Protein AF-0000000084424604 (afdb_homodimer)

Organism: Penicillium patulum (NCBI:txid5078)

Secondary structure (DSSP, 8-state):
--HHHHHHHHHTTS-HHHHHHHHHHHS-PPTTSPP-TTEETT-EEEESS-SS-SSSPPEEEEEEEEEEEETTSPPPHHHHHSHHHHS--TTS-GGGGTTTS--SS--S-PEEEEEPPTT--S-SB-HHHHHHHHHTT--EEEEEEEE--HHHHHHHT--EEEEEE-SS-GGGTEEEEEESS-EEETTEEE-TTPEEEEETTTEEEEE-GGGHHHHHHHHHHHHHHHHHHHHHHHTT--HHHHHHHH--/--HHHHHHHHHTTS-HHHHHHHHHHH--PPTTPPP-TTEETT-EEEESS-SS-SSSPPEEEEEEEEEEEETTSPPPHHHHHSHHHHS--TTS-GGGGTTTS--SS-TT-PEEEEE--TT--S-SB-HHHHHHHHHTT--EEEEEEEE--HHHHHHHT--EEEEEE-SS-GGGTEEEEEESS-EEETTEEE-TTPEEEEETTTEEEEE-GGGHHHHHHHHHHHHHHHHHHHHHHHTT--HHHHHHHH--

pLDDT: mean 92.92, std 10.51, range [41.91, 98.88]

Foldseek 3Di:
DPPVVVLQVLVQVDDVVLQLVLQVVVDDDPPPDDRPSQAQPQWAWLALNGAFDDPDGKGKAFEKEWEKDWPPDAFDPCCVVPVVAKNPDPPDAPLNCPLPPCVDPDPQAHEYEYDDDPPDAAAAEELVSLLSSVVSRHQAYEYLAEYEPSVSNSVSRHIYIYNYYHPHHQNVTIDTRIIQAWDDRPRDIGHGGWMWIQHNHRHIGTHGNVCSVVSSVCSVLVVVLVVQLVVVVVVPDDSVVSCVVRVD/DPPVVVLQVLVQVDDVVLQLVLQVVVDDDPPPDDRPSQAQPQKAWLALDGAFDDPDGKGKAFEKEWEKDWPPDAFDPCCVVPVVAKNDDPPGAPLNCPLPPCVPPPNQAHEYEYDDDPPDQAAAEELVSLLSNVVSRHQAYEYLAEYEHSVSNSVSRHIYIYNYYHPHHQNVTIDTRIIQAWDDRPRDIGGGGWMWIQDNHPHIGTHGNVCSVVSSVCSVLVVQLVVQLVVVVVVPDDSVVSCVVRVD

Structure (mmCIF, N/CA/C/O backbone):
data_AF-0000000084424604-model_v1
#
loop_
_entity.id
_entity.type
_entity.pdbx_description
1 polymer 'Ribonuclease E inhibitor RraA/Dimethylmenaquinone methyltransferase'
#
loop_
_atom_site.group_PDB
_atom_site.id
_atom_site.type_symbol
_atom_site.label_atom_id
_atom_site.label_alt_id
_atom_site.label_comp_id
_atom_site.label_asym_id
_atom_site.label_entity_id
_atom_site.label_seq_id
_atom_site.pdbx_PDB_ins_code
_atom_site.Cartn_x
_atom_site.Cartn_y
_atom_site.Cartn_z
_atom_site.occupancy
_atom_site.B_iso_or_equiv
_atom_site.auth_seq_id
_atom_site.auth_comp_id
_atom_site.auth_asym_id
_atom_site.auth_atom_id
_atom_site.pdbx_PDB_model_num
ATOM 1 N N . MET A 1 1 ? -0.539 28.016 26.875 1 55.59 1 MET A N 1
ATOM 2 C CA . MET A 1 1 ? -0.725 27.219 25.656 1 55.59 1 MET A CA 1
ATOM 3 C C . MET A 1 1 ? -0.985 28.125 24.453 1 55.59 1 MET A C 1
ATOM 5 O O . MET A 1 1 ? -1.81 29.031 24.516 1 55.59 1 MET A O 1
ATOM 9 N N . ASP A 1 2 ? 0.003 28.047 23.25 1 79 2 ASP A N 1
ATOM 10 C CA . ASP A 1 2 ? -0.103 28.828 22.016 1 79 2 ASP A CA 1
ATOM 11 C C . ASP A 1 2 ? -1.482 28.672 21.391 1 79 2 ASP A C 1
ATOM 13 O O . ASP A 1 2 ? -2.186 27.688 21.656 1 79 2 ASP A O 1
ATOM 17 N N . ALA A 1 3 ? -2.072 29.766 20.984 1 85.94 3 ALA A N 1
ATOM 18 C CA . ALA A 1 3 ? -3.398 29.828 20.375 1 85.94 3 ALA A CA 1
ATOM 19 C C . ALA A 1 3 ? -3.641 28.625 19.469 1 85.94 3 ALA A C 1
ATOM 21 O O . ALA A 1 3 ? -4.727 28.047 19.484 1 85.94 3 ALA A O 1
ATOM 22 N N . LEU A 1 4 ? -2.709 28.172 18.75 1 89.44 4 LEU A N 1
ATOM 23 C CA . LEU A 1 4 ? -2.852 27.031 17.844 1 89.44 4 LEU A CA 1
ATOM 24 C C . LEU A 1 4 ? -3.027 25.734 18.625 1 89.44 4 LEU A C 1
ATOM 26 O O . LEU A 1 4 ? -3.852 24.891 18.25 1 89.44 4 LEU A O 1
ATOM 30 N N . ASP A 1 5 ? -2.299 25.547 19.656 1 89.12 5 ASP A N 1
ATOM 31 C CA . ASP A 1 5 ? -2.412 24.344 20.469 1 89.12 5 ASP A CA 1
ATOM 32 C C . ASP A 1 5 ? -3.826 24.188 21.016 1 89.12 5 ASP A C 1
ATOM 34 O O . ASP A 1 5 ? -4.359 23.078 21.078 1 89.12 5 ASP A O 1
ATOM 38 N N . ARG A 1 6 ? -4.367 25.25 21.438 1 91.56 6 ARG A N 1
ATOM 39 C CA . ARG A 1 6 ? -5.73 25.234 21.953 1 91.56 6 ARG A CA 1
ATOM 40 C C . ARG A 1 6 ? -6.73 24.859 20.875 1 91.56 6 ARG A C 1
ATOM 42 O O . ARG A 1 6 ? -7.656 24.078 21.109 1 91.56 6 ARG A O 1
ATOM 49 N N . GLN A 1 7 ? -6.5 25.422 19.719 1 94.69 7 GLN A N 1
ATOM 50 C CA . GLN A 1 7 ? -7.383 25.141 18.594 1 94.69 7 GLN A CA 1
ATOM 51 C C . GLN A 1 7 ? -7.305 23.656 18.203 1 94.69 7 GLN A C 1
ATOM 53 O O . GLN A 1 7 ? -8.328 23.031 17.922 1 94.69 7 GLN A O 1
ATOM 58 N N . LEU A 1 8 ? -6.152 23.125 18.203 1 94.31 8 LEU A N 1
ATOM 59 C CA . LEU A 1 8 ? -5.961 21.719 17.859 1 94.31 8 LEU A CA 1
ATOM 60 C C . LEU A 1 8 ? -6.602 20.812 18.906 1 94.31 8 LEU A C 1
ATOM 62 O O . LEU A 1 8 ? -7.184 19.781 18.562 1 94.31 8 LEU A O 1
ATOM 66 N N . ALA A 1 9 ? -6.488 21.172 20.141 1 92.94 9 ALA A N 1
ATOM 67 C CA . ALA A 1 9 ? -7.113 20.406 21.219 1 92.94 9 ALA A CA 1
ATOM 68 C C . ALA A 1 9 ? -8.633 20.375 21.062 1 92.94 9 ALA A C 1
ATOM 70 O O . ALA A 1 9 ? -9.273 19.375 21.375 1 92.94 9 ALA A O 1
ATOM 71 N N . GLU A 1 10 ? -9.133 21.453 20.625 1 95.44 10 GLU A N 1
ATOM 72 C CA . GLU A 1 10 ? -10.57 21.531 20.391 1 95.44 10 GLU A CA 1
ATOM 73 C C . GLU A 1 10 ? -10.969 20.672 19.188 1 95.44 10 GLU A C 1
ATOM 75 O O . GLU A 1 10 ? -12.008 20.016 19.203 1 95.44 10 GLU A O 1
ATOM 80 N N . LEU A 1 11 ? -10.172 20.719 18.172 1 96.94 11 LEU A N 1
ATOM 81 C CA . LEU A 1 11 ? -10.43 20.031 16.922 1 96.94 11 LEU A CA 1
ATOM 82 C C . LEU A 1 11 ? -10.609 18.531 17.156 1 96.94 11 LEU A C 1
ATOM 84 O O . LEU A 1 11 ? -11.453 17.891 16.516 1 96.94 11 LEU A O 1
ATOM 88 N N . ILE A 1 12 ? -9.93 17.953 18.078 1 95.88 12 ILE A N 1
ATOM 89 C CA . ILE A 1 12 ? -9.875 16.516 18.328 1 95.88 12 ILE A CA 1
ATOM 90 C C . ILE A 1 12 ? -11.227 16.031 18.859 1 95.88 12 ILE A C 1
ATOM 92 O O . ILE A 1 12 ? -11.547 14.844 18.781 1 95.88 12 ILE A O 1
ATOM 96 N N . ASN A 1 13 ? -12.047 16.922 19.328 1 96.06 13 ASN A N 1
ATOM 97 C CA . ASN A 1 13 ? -13.359 16.578 19.859 1 96.06 13 ASN A CA 1
ATOM 98 C C . ASN A 1 13 ? -14.375 16.359 18.734 1 96.06 13 ASN A C 1
ATOM 100 O O . ASN A 1 13 ? -15.5 15.93 19 1 96.06 13 ASN A O 1
ATOM 104 N N . TYR A 1 14 ? -14 16.625 17.562 1 97.88 14 TYR A N 1
ATOM 105 C CA . TYR A 1 14 ? -14.875 16.484 16.391 1 97.88 14 TYR A CA 1
ATOM 106 C C . TYR A 1 14 ? -14.383 15.375 15.477 1 97.88 14 TYR A C 1
ATOM 108 O O . TYR A 1 14 ? -13.453 14.641 15.82 1 97.88 14 TYR A O 1
ATOM 116 N N . SER A 1 15 ? -15.133 15.164 14.336 1 97 15 SER A N 1
ATOM 117 C CA . SER A 1 15 ? -14.734 14.195 13.32 1 97 15 SER A CA 1
ATOM 118 C C . SER A 1 15 ? -14.344 14.891 12.016 1 97 15 SER A C 1
ATOM 120 O O . SER A 1 15 ? -14.742 16.031 11.773 1 97 15 SER A O 1
ATOM 122 N N . PRO A 1 16 ? -13.562 14.203 11.203 1 98.19 16 PRO A N 1
ATOM 123 C CA . PRO A 1 16 ? -13.305 14.742 9.867 1 98.19 16 PRO A CA 1
ATOM 124 C C . PRO A 1 16 ? -14.578 15.055 9.094 1 98.19 16 PRO A C 1
ATOM 126 O O . PRO A 1 16 ? -14.602 15.969 8.266 1 98.19 16 PRO A O 1
ATOM 129 N N . CYS A 1 17 ? -15.633 14.297 9.336 1 97.56 17 CYS A N 1
ATOM 130 C CA . CYS A 1 17 ? -16.906 14.578 8.672 1 97.56 17 CYS A CA 1
ATOM 131 C C . CYS A 1 17 ? -17.453 15.938 9.078 1 97.56 17 CYS A C 1
ATOM 133 O O . CYS A 1 17 ? -17.953 16.688 8.242 1 97.56 17 CYS A O 1
ATOM 135 N N . ASP A 1 18 ? -17.328 16.266 10.375 1 97.94 18 ASP A N 1
ATOM 136 C CA . ASP A 1 18 ? -17.734 17.578 10.859 1 97.94 18 ASP A CA 1
ATOM 137 C C . ASP A 1 18 ? -16.938 18.688 10.172 1 97.94 18 ASP A C 1
ATOM 139 O O . ASP A 1 18 ? -17.484 19.719 9.789 1 97.94 18 ASP A O 1
ATOM 143 N N . VAL A 1 19 ? -15.648 18.422 10.039 1 98.62 19 VAL A N 1
ATOM 144 C CA . VAL A 1 19 ? -14.773 19.391 9.398 1 98.62 19 VAL A CA 1
ATOM 145 C C . VAL A 1 19 ? -15.203 19.609 7.949 1 98.62 19 VAL A C 1
ATOM 147 O O . VAL A 1 19 ? -15.344 20.75 7.496 1 98.62 19 VAL A O 1
ATOM 150 N N . SER A 1 20 ? -15.422 18.5 7.203 1 97.94 20 SER A N 1
ATOM 151 C CA . SER A 1 20 ? -15.828 18.609 5.801 1 97.94 20 SER A CA 1
ATOM 152 C C . SER A 1 20 ? -17.156 19.344 5.656 1 97.94 20 SER A C 1
ATOM 154 O O . SER A 1 20 ? -17.328 20.125 4.727 1 97.94 20 SER A O 1
ATOM 156 N N . ASP A 1 21 ? -18.047 19.062 6.512 1 95.81 21 ASP A N 1
ATOM 157 C CA . ASP A 1 21 ? -19.328 19.766 6.488 1 95.81 21 ASP A CA 1
ATOM 158 C C . ASP A 1 21 ? -19.125 21.281 6.66 1 95.81 21 ASP A C 1
ATOM 160 O O . ASP A 1 21 ? -19.781 22.078 5.992 1 95.81 21 ASP A O 1
ATOM 164 N N . ALA A 1 22 ? -18.281 21.688 7.578 1 97.5 22 ALA A N 1
ATOM 165 C CA . ALA A 1 22 ? -17.984 23.109 7.785 1 97.5 22 ALA A CA 1
ATOM 166 C C . ALA A 1 22 ? -17.312 23.703 6.559 1 97.5 22 ALA A C 1
ATOM 168 O O . ALA A 1 22 ? -17.672 24.797 6.117 1 97.5 22 ALA A O 1
ATOM 169 N N . LEU A 1 23 ? -16.375 22.969 6.004 1 97.38 23 LEU A N 1
ATOM 170 C CA . LEU A 1 23 ? -15.602 23.469 4.871 1 97.38 23 LEU A CA 1
ATOM 171 C C . LEU A 1 23 ? -16.5 23.656 3.646 1 97.38 23 LEU A C 1
ATOM 173 O O . LEU A 1 23 ? -16.281 24.562 2.854 1 97.38 23 LEU A O 1
ATOM 177 N N . ILE A 1 24 ? -17.484 22.766 3.439 1 94.44 24 ILE A N 1
ATOM 178 C CA . ILE A 1 24 ? -18.406 22.891 2.322 1 94.44 24 ILE A CA 1
ATOM 179 C C . ILE A 1 24 ? -19.125 24.234 2.391 1 94.44 24 ILE A C 1
ATOM 181 O O . ILE A 1 24 ? -19.406 24.844 1.358 1 94.44 24 ILE A O 1
ATOM 185 N N . LYS A 1 25 ? -19.344 24.75 3.557 1 92.88 25 LYS A N 1
ATOM 186 C CA . LYS A 1 25 ? -20.047 26.016 3.756 1 92.88 25 LYS A CA 1
ATOM 187 C C . LYS A 1 25 ? -19.109 27.203 3.604 1 92.88 25 LYS A C 1
ATOM 189 O O . LYS A 1 25 ? -19.516 28.266 3.15 1 92.88 25 LYS A O 1
ATOM 194 N N . LEU A 1 26 ? -17.906 26.969 3.955 1 94.75 26 LEU A N 1
ATOM 195 C CA . LEU A 1 26 ? -16.953 28.094 4.039 1 94.75 26 LEU A CA 1
ATOM 196 C C . LEU A 1 26 ? -16.234 28.281 2.711 1 94.75 26 LEU A C 1
ATOM 198 O O . LEU A 1 26 ? -15.828 29.406 2.381 1 94.75 26 LEU A O 1
ATOM 202 N N . GLN A 1 27 ? -15.93 27.141 2.076 1 89.25 27 GLN A N 1
ATOM 203 C CA . GLN A 1 27 ? -15.133 27.219 0.856 1 89.25 27 GLN A CA 1
ATOM 204 C C . GLN A 1 27 ? -16.016 27.453 -0.364 1 89.25 27 GLN A C 1
ATOM 206 O O . GLN A 1 27 ? -17.078 26.844 -0.49 1 89.25 27 GLN A O 1
ATOM 211 N N . LYS A 1 28 ? -15.727 28.484 -1.23 1 81.88 28 LYS A N 1
ATOM 212 C CA . LYS A 1 28 ? -16.359 28.688 -2.525 1 81.88 28 LYS A CA 1
ATOM 213 C C . LYS A 1 28 ? -15.742 27.797 -3.594 1 81.88 28 LYS A C 1
ATOM 215 O O . LYS A 1 28 ? -14.539 27.875 -3.848 1 81.88 28 LYS A O 1
ATOM 220 N N . THR A 1 29 ? -16.375 26.781 -3.869 1 77.38 29 THR A N 1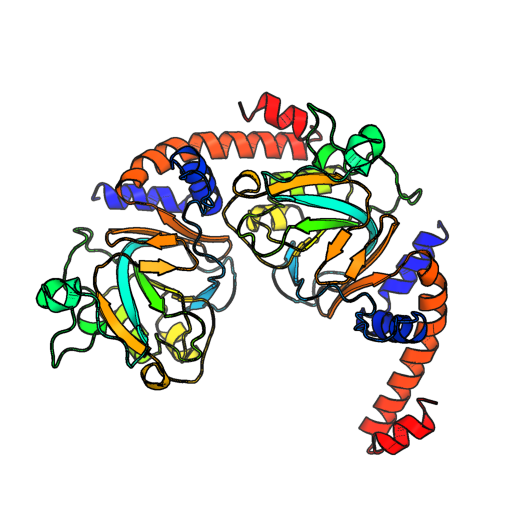
ATOM 221 C CA . THR A 1 29 ? -15.875 25.906 -4.926 1 77.38 29 THR A CA 1
ATOM 222 C C . THR A 1 29 ? -16.172 26.5 -6.301 1 77.38 29 THR A C 1
ATOM 224 O O . THR A 1 29 ? -17.312 26.844 -6.605 1 77.38 29 THR A O 1
ATOM 227 N N . PRO A 1 30 ? -15.031 26.75 -7.031 1 77.12 30 PRO A N 1
ATOM 228 C CA . PRO A 1 30 ? -15.312 27.266 -8.367 1 77.12 30 PRO A CA 1
ATOM 229 C C . PRO A 1 30 ? -16.344 26.438 -9.125 1 77.12 30 PRO A C 1
ATOM 231 O O . PRO A 1 30 ? -16.453 25.234 -8.906 1 77.12 30 PRO A O 1
ATOM 234 N N . GLU A 1 31 ? -17.047 27.25 -9.922 1 78.19 31 GLU A N 1
ATOM 235 C CA . GLU A 1 31 ? -18.047 26.562 -10.742 1 78.19 31 GLU A CA 1
ATOM 236 C C . GLU A 1 31 ? -17.406 25.453 -11.578 1 78.19 31 GLU A C 1
ATOM 238 O O . GLU A 1 31 ? -16.328 25.641 -12.148 1 78.19 31 GLU A O 1
ATOM 243 N N . GLY A 1 32 ? -17.969 24.281 -11.672 1 76.69 32 GLY A N 1
ATOM 244 C CA . GLY A 1 32 ? -17.484 23.172 -12.469 1 76.69 32 GLY A CA 1
ATOM 245 C C . GLY A 1 32 ? -16.484 22.297 -11.727 1 76.69 32 GLY A C 1
ATOM 246 O O . GLY A 1 32 ? -16.109 21.219 -12.203 1 76.69 32 GLY A O 1
ATOM 247 N N . SER A 1 33 ? -16.062 22.875 -10.578 1 79.25 33 SER A N 1
ATOM 248 C CA . SER A 1 33 ? -15.102 22.062 -9.828 1 79.25 33 SER A CA 1
ATOM 249 C C . SER A 1 33 ? -15.805 21.219 -8.766 1 79.25 33 SER A C 1
ATOM 251 O O . SER A 1 33 ? -16.938 21.516 -8.391 1 79.25 33 SER A O 1
ATOM 253 N N . THR A 1 34 ? -15.266 20.125 -8.508 1 81.94 34 THR A N 1
ATOM 254 C CA . THR A 1 34 ? -15.805 19.25 -7.473 1 81.94 34 THR A CA 1
ATOM 255 C C . THR A 1 34 ? -15.273 19.656 -6.098 1 81.94 34 THR A C 1
ATOM 257 O O . THR A 1 34 ? -14.062 19.812 -5.918 1 81.94 34 THR A O 1
ATOM 260 N N . ALA A 1 35 ? -16.203 19.906 -5.234 1 86.81 35 ALA A N 1
ATOM 261 C CA . ALA A 1 35 ? -15.812 20.219 -3.861 1 86.81 35 ALA A CA 1
ATOM 262 C C . ALA A 1 35 ? -15.281 18.984 -3.148 1 86.81 35 ALA A C 1
ATOM 264 O O . ALA A 1 35 ? -15.969 17.953 -3.076 1 86.81 35 ALA A O 1
ATOM 265 N N . ARG A 1 36 ? -14.125 19.062 -2.652 1 92.38 36 ARG A N 1
ATOM 266 C CA . ARG A 1 36 ? -13.531 17.938 -1.935 1 92.38 36 ARG A CA 1
ATOM 267 C C . ARG A 1 36 ? -13.547 18.188 -0.43 1 92.38 36 ARG A C 1
ATOM 269 O O . ARG A 1 36 ? -13.383 17.25 0.358 1 92.38 36 ARG A O 1
ATOM 276 N N . ALA A 1 37 ? -13.758 19.422 -0.041 1 95.62 37 ALA A N 1
ATOM 277 C CA . ALA A 1 37 ? -13.953 19.844 1.344 1 95.62 37 ALA A CA 1
ATOM 278 C C . ALA A 1 37 ? -12.883 19.25 2.252 1 95.62 37 ALA A C 1
ATOM 280 O O . ALA A 1 37 ? -13.188 18.719 3.326 1 95.62 37 ALA A O 1
ATOM 281 N N . GLY A 1 38 ? -11.68 19.188 1.719 1 97.62 38 GLY A N 1
ATOM 282 C CA . GLY A 1 38 ? -10.5 18.875 2.512 1 97.62 38 GLY A CA 1
ATOM 283 C C . GLY A 1 38 ? -10.227 17.391 2.615 1 97.62 38 GLY A C 1
ATOM 284 O O . GLY A 1 38 ? -9.18 16.984 3.119 1 97.62 38 GLY A O 1
ATOM 285 N N . TYR A 1 39 ? -11.156 16.531 2.104 1 98 39 TYR A N 1
ATOM 286 C CA . TYR A 1 39 ? -11.055 15.086 2.271 1 98 39 TYR A CA 1
ATOM 287 C C . TYR A 1 39 ? -9.891 14.523 1.463 1 98 39 TYR A C 1
ATOM 289 O O . TYR A 1 39 ? -9.883 14.617 0.233 1 98 39 TYR A O 1
ATOM 297 N N . LEU A 1 40 ? -8.867 14.023 2.158 1 98.5 40 LEU A N 1
ATOM 298 C CA . LEU A 1 40 ? -7.805 13.281 1.48 1 98.5 40 LEU A CA 1
ATOM 299 C C . LEU A 1 40 ? -8.203 11.82 1.284 1 98.5 40 LEU A C 1
ATOM 301 O O . LEU A 1 40 ? -8.086 11.016 2.209 1 98.5 40 LEU A O 1
ATOM 305 N N . ALA A 1 41 ? -8.5 11.477 0.105 1 97 41 ALA A N 1
ATOM 306 C CA . ALA A 1 41 ? -9.266 10.266 -0.195 1 97 41 ALA A CA 1
ATOM 307 C C . ALA A 1 41 ? -8.391 9.023 -0.075 1 97 41 ALA A C 1
ATOM 309 O O . ALA A 1 41 ? -7.234 9.023 -0.504 1 97 41 ALA A O 1
ATOM 310 N N . ASP A 1 42 ? -8.953 7.977 0.526 1 96.31 42 ASP A N 1
ATOM 311 C CA . ASP A 1 42 ? -8.555 6.574 0.445 1 96.31 42 ASP A CA 1
ATOM 312 C C . ASP A 1 42 ? -7.262 6.32 1.218 1 96.31 42 ASP A C 1
ATOM 314 O O . ASP A 1 42 ? -6.527 5.379 0.916 1 96.31 42 ASP A O 1
ATOM 318 N N . LEU A 1 43 ? -6.977 7.176 2.1 1 98.31 43 LEU A N 1
ATOM 319 C CA . LEU A 1 43 ? -5.871 6.934 3.021 1 98.31 43 LEU A CA 1
ATOM 320 C C . LEU A 1 43 ? -6.355 6.203 4.27 1 98.31 43 LEU A C 1
ATOM 322 O O . LEU A 1 43 ? -7.383 6.566 4.848 1 98.31 43 LEU A O 1
ATOM 326 N N . VAL A 1 44 ? -5.641 5.141 4.645 1 97.75 44 VAL A N 1
ATOM 327 C CA . VAL A 1 44 ? -5.992 4.383 5.84 1 97.75 44 VAL A CA 1
ATOM 328 C C . VAL A 1 44 ? -4.762 4.207 6.723 1 97.75 44 VAL A C 1
ATOM 330 O O . VAL A 1 44 ? -3.627 4.34 6.254 1 97.75 44 VAL A O 1
ATOM 333 N N . PRO A 1 45 ? -4.969 3.951 8.016 1 98.25 45 PRO A N 1
ATOM 334 C CA . PRO A 1 45 ? -3.805 3.781 8.891 1 98.25 45 PRO A CA 1
ATOM 335 C C . PRO A 1 45 ? -3.029 2.5 8.602 1 98.25 45 PRO A C 1
ATOM 337 O O . PRO A 1 45 ? -3.631 1.46 8.312 1 98.25 45 PRO A O 1
ATOM 340 N N . PHE A 1 46 ? -1.696 2.551 8.703 1 98.25 46 PHE A N 1
ATOM 341 C CA . PHE A 1 46 ? -0.829 1.384 8.586 1 98.25 46 PHE A CA 1
ATOM 342 C C . PHE A 1 46 ? 0.045 1.235 9.828 1 98.25 46 PHE A C 1
ATOM 344 O O . PHE A 1 46 ? 0.629 0.174 10.062 1 98.25 46 PHE A O 1
ATOM 351 N N . SER A 1 47 ? 0.238 2.24 10.625 1 98.06 47 SER A N 1
ATOM 352 C CA . SER A 1 47 ? 1.022 2.26 11.859 1 98.06 47 SER A CA 1
ATOM 353 C C . SER A 1 47 ? 0.378 3.158 12.906 1 98.06 47 SER A C 1
ATOM 355 O O . SER A 1 47 ? -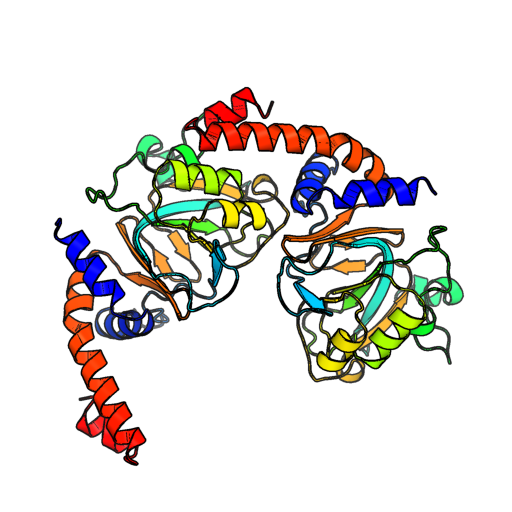0.15 4.223 12.586 1 98.06 47 SER A O 1
ATOM 357 N N . PRO A 1 48 ? 0.406 2.857 14.078 1 97.31 48 PRO A N 1
ATOM 358 C CA . PRO A 1 48 ? 0.954 1.623 14.648 1 97.31 48 PRO A CA 1
ATOM 359 C C . PRO A 1 48 ? 0.034 0.421 14.453 1 97.31 48 PRO A C 1
ATOM 361 O O . PRO A 1 48 ? 0.449 -0.721 14.664 1 97.31 48 PRO A O 1
ATOM 364 N N . ILE A 1 49 ? -1.141 0.612 14.102 1 95.25 49 ILE A N 1
ATOM 365 C CA . ILE A 1 49 ? -2.109 -0.446 13.836 1 95.25 49 ILE A CA 1
ATOM 366 C C . ILE A 1 49 ? -2.617 -0.336 12.398 1 95.25 49 ILE A C 1
ATOM 368 O O . ILE A 1 49 ? -3.096 0.722 11.984 1 95.25 49 ILE A O 1
ATOM 372 N N . ALA A 1 50 ? -2.562 -1.487 11.68 1 94.69 50 ALA A N 1
ATOM 373 C CA . ALA A 1 50 ? -3.021 -1.479 10.297 1 94.69 50 ALA A CA 1
ATOM 374 C C . ALA A 1 50 ? -4.539 -1.601 10.219 1 94.69 50 ALA A C 1
ATOM 376 O O . ALA A 1 50 ? -5.141 -2.402 10.938 1 94.69 50 ALA A O 1
ATOM 377 N N . GLY A 1 51 ? -5.117 -0.78 9.281 1 95.06 51 GLY A N 1
ATOM 378 C CA . GLY A 1 51 ? -6.559 -0.827 9.078 1 95.06 51 GLY A CA 1
ATOM 379 C C . GLY A 1 51 ? -7.312 0.172 9.938 1 95.06 51 GLY A C 1
ATOM 380 O O . GLY A 1 51 ? -6.816 0.601 10.977 1 95.06 51 GLY A O 1
ATOM 381 N N . ARG A 1 52 ? -8.477 0.524 9.492 1 95.31 52 ARG A N 1
ATOM 382 C CA . ARG A 1 52 ? -9.328 1.409 10.273 1 95.31 52 ARG A CA 1
ATOM 383 C C . ARG A 1 52 ? -9.609 0.822 11.656 1 95.31 52 ARG A C 1
ATOM 385 O O . ARG A 1 52 ? -9.836 -0.381 11.789 1 95.31 52 ARG A O 1
ATOM 392 N N . ASN A 1 53 ? -9.586 1.665 12.68 1 94.81 53 ASN A N 1
ATOM 393 C CA . ASN A 1 53 ? -9.75 1.175 14.039 1 94.81 53 ASN A CA 1
ATOM 394 C C . ASN A 1 53 ? -10.164 2.295 14.992 1 94.81 53 ASN A C 1
ATOM 396 O O . ASN A 1 53 ? -10.18 3.465 14.609 1 94.81 53 ASN A O 1
ATOM 400 N N . GLU A 1 54 ? -10.516 1.892 16.188 1 94.5 54 GLU A N 1
ATOM 401 C CA . GLU A 1 54 ? -10.914 2.855 17.203 1 94.5 54 GLU A CA 1
ATOM 402 C C . GLU A 1 54 ? -9.914 2.895 18.359 1 94.5 54 GLU A C 1
ATOM 404 O O . GLU A 1 54 ? -10.148 3.557 19.359 1 94.5 54 GLU A O 1
ATOM 409 N N . THR A 1 55 ? -8.867 2.207 18.188 1 93.81 55 THR A N 1
ATOM 410 C CA . THR A 1 55 ? -7.902 2.066 19.281 1 93.81 55 THR A CA 1
ATOM 411 C C . THR A 1 55 ? -6.875 3.193 19.234 1 93.81 55 THR A C 1
ATOM 413 O O . THR A 1 55 ? -6.512 3.752 20.266 1 93.81 55 THR A O 1
ATOM 416 N N . MET A 1 56 ? -6.469 3.508 18.031 1 93.31 56 MET A N 1
ATOM 417 C CA . MET A 1 56 ? -5.512 4.602 17.875 1 93.31 56 MET A CA 1
ATOM 418 C C . MET A 1 56 ? -6.176 5.945 18.141 1 93.31 56 MET A C 1
ATOM 420 O O . MET A 1 56 ? -7.367 6.125 17.875 1 93.31 56 MET A O 1
ATOM 424 N N . THR A 1 57 ? -5.383 6.887 18.641 1 94.06 57 THR A N 1
ATOM 425 C CA . THR A 1 57 ? -5.895 8.219 18.922 1 94.06 57 THR A CA 1
ATOM 426 C C . THR A 1 57 ? -5.879 9.086 17.672 1 94.06 57 THR A C 1
ATOM 428 O O . THR A 1 57 ? -5.062 8.867 16.766 1 94.06 57 THR A O 1
ATOM 431 N N . LYS A 1 58 ? -6.762 10.07 17.625 1 97.12 58 LYS A N 1
ATOM 432 C CA . LYS A 1 58 ? -6.73 11.102 16.594 1 97.12 58 LYS A CA 1
ATOM 433 C C . LYS A 1 58 ? -5.52 12.016 16.766 1 97.12 58 LYS A C 1
ATOM 435 O O . LYS A 1 58 ? -5.055 12.234 17.891 1 97.12 58 LYS A O 1
ATOM 440 N N . ILE A 1 59 ? -5.035 12.516 15.656 1 95.69 59 ILE A N 1
ATOM 441 C CA . ILE A 1 59 ? -3.967 13.5 15.742 1 95.69 59 ILE A CA 1
ATOM 442 C C . ILE A 1 59 ? -4.273 14.672 14.805 1 95.69 59 ILE A C 1
ATOM 444 O O . ILE A 1 59 ? -4.965 14.5 13.797 1 95.69 59 ILE A O 1
ATOM 448 N N . ALA A 1 60 ? -3.74 15.836 15.141 1 96.19 60 ALA A N 1
ATOM 449 C CA . ALA A 1 60 ? -3.857 17.031 14.32 1 96.19 60 ALA A CA 1
ATOM 450 C C . ALA A 1 60 ? -2.627 17.922 14.461 1 96.19 60 ALA A C 1
ATOM 452 O O . ALA A 1 60 ? -2.021 17.984 15.539 1 96.19 60 ALA A O 1
ATOM 453 N N . GLY A 1 61 ? -2.23 18.531 13.43 1 94.06 61 GLY A N 1
ATOM 454 C CA . GLY A 1 61 ? -1.087 19.438 13.438 1 94.06 61 GLY A CA 1
ATOM 455 C C . GLY A 1 61 ? -0.83 20.094 12.094 1 94.06 61 GLY A C 1
ATOM 456 O O . GLY A 1 61 ? -1.427 19.703 11.086 1 94.06 61 GLY A O 1
ATOM 457 N N . PRO A 1 62 ? -0.023 21.062 12.086 1 93.88 62 PRO A N 1
ATOM 458 C CA . PRO A 1 62 ? 0.301 21.719 10.82 1 93.88 62 PRO A CA 1
ATOM 459 C C . PRO A 1 62 ? 1.076 20.812 9.867 1 93.88 62 PRO A C 1
ATOM 461 O O . PRO A 1 62 ? 1.892 20 10.305 1 93.88 62 PRO A O 1
ATOM 464 N N . ALA A 1 63 ? 0.896 21.062 8.586 1 94.88 63 ALA A N 1
ATOM 465 C CA . ALA A 1 63 ? 1.514 20.25 7.547 1 94.88 63 ALA A CA 1
ATOM 466 C C . ALA A 1 63 ? 2.93 20.719 7.242 1 94.88 63 ALA A C 1
ATOM 468 O O . ALA A 1 63 ? 3.18 21.922 7.141 1 94.88 63 ALA A O 1
ATOM 469 N N . THR A 1 64 ? 3.822 19.812 7.184 1 93.94 64 THR A N 1
ATOM 470 C CA . THR A 1 64 ? 5.059 19.891 6.41 1 93.94 64 THR A CA 1
ATOM 471 C C . THR A 1 64 ? 4.969 19.016 5.164 1 93.94 64 THR A C 1
ATOM 473 O O . THR A 1 64 ? 4.512 17.875 5.23 1 93.94 64 THR A O 1
ATOM 476 N N . THR A 1 65 ? 5.387 19.594 3.982 1 95.56 65 THR A N 1
ATOM 477 C CA . THR A 1 65 ? 5.066 18.859 2.762 1 95.56 65 THR A CA 1
ATOM 478 C C . THR A 1 65 ? 6.34 18.438 2.033 1 95.56 65 THR A C 1
ATOM 480 O O . THR A 1 65 ? 7.336 19.172 2.039 1 95.56 65 THR A O 1
ATOM 483 N N . ILE A 1 66 ? 6.324 17.281 1.448 1 97.06 66 ILE A N 1
ATOM 484 C CA . ILE A 1 66 ? 7.328 16.781 0.517 1 97.06 66 ILE A CA 1
ATOM 485 C C . ILE A 1 66 ? 6.652 16.328 -0.774 1 97.06 66 ILE A C 1
ATOM 487 O O . ILE A 1 66 ? 5.676 15.57 -0.739 1 97.06 66 ILE A O 1
ATOM 491 N N . LYS A 1 67 ? 7.156 16.828 -1.871 1 98.06 67 LYS A N 1
ATOM 492 C CA . LYS A 1 67 ? 6.688 16.406 -3.189 1 98.06 67 LYS A CA 1
ATOM 493 C C . LYS A 1 67 ? 7.672 15.43 -3.838 1 98.06 67 LYS A C 1
ATOM 495 O O . LYS A 1 67 ? 8.805 15.805 -4.145 1 98.06 67 LYS A O 1
ATOM 500 N N . PHE A 1 68 ? 7.266 14.211 -4.012 1 98.69 68 PHE A N 1
ATOM 501 C CA . PHE A 1 68 ? 8.062 13.273 -4.793 1 98.69 68 PHE A CA 1
ATOM 502 C C . PHE A 1 68 ? 7.707 13.367 -6.273 1 98.69 68 PHE A C 1
ATOM 504 O O . PHE A 1 68 ? 6.582 13.719 -6.625 1 98.69 68 PHE A O 1
ATOM 511 N N . LEU A 1 69 ? 8.695 13.039 -7.055 1 97.94 69 LEU A N 1
ATOM 512 C CA . LEU A 1 69 ? 8.586 13.047 -8.508 1 97.94 69 LEU A CA 1
ATOM 513 C C . LEU A 1 69 ? 8.977 11.695 -9.086 1 97.94 69 LEU A C 1
ATOM 515 O O . LEU A 1 69 ? 9.617 10.883 -8.406 1 97.94 69 LEU A O 1
ATOM 519 N N . ALA A 1 70 ? 8.508 11.477 -10.336 1 96.19 70 ALA A N 1
ATOM 520 C CA . ALA A 1 70 ? 9.117 10.367 -11.055 1 96.19 70 ALA A CA 1
ATOM 521 C C . ALA A 1 70 ? 10.633 10.555 -11.18 1 96.19 70 ALA A C 1
ATOM 523 O O . ALA A 1 70 ? 11.117 11.68 -11.289 1 96.19 70 ALA A O 1
ATOM 524 N N . LYS A 1 71 ? 11.367 9.508 -11.219 1 91.5 71 LYS A N 1
ATOM 525 C CA . LYS A 1 71 ? 12.828 9.516 -11.148 1 91.5 71 LYS A CA 1
ATOM 526 C C . LYS A 1 71 ? 13.422 10.422 -12.234 1 91.5 71 LYS A C 1
ATOM 528 O O . LYS A 1 71 ? 14.398 11.133 -11.984 1 91.5 71 LYS A O 1
ATOM 533 N N . ASP A 1 72 ? 12.781 10.484 -13.375 1 90.62 72 ASP A N 1
ATOM 534 C CA . ASP A 1 72 ? 13.391 11.172 -14.508 1 90.62 72 ASP A CA 1
ATOM 535 C C . ASP A 1 72 ? 12.812 12.578 -14.664 1 90.62 72 ASP A C 1
ATOM 537 O O . ASP A 1 72 ? 13.219 13.328 -15.555 1 90.62 72 ASP A O 1
ATOM 541 N N . ASP A 1 73 ? 11.914 13 -13.805 1 94.62 73 ASP A N 1
ATOM 542 C CA . ASP A 1 73 ? 11.297 14.32 -13.906 1 94.62 73 ASP A CA 1
ATOM 543 C C . ASP A 1 73 ? 12.188 15.391 -13.273 1 94.62 73 ASP A C 1
ATOM 545 O O . ASP A 1 73 ? 12.922 15.109 -12.328 1 94.62 73 ASP A O 1
ATOM 549 N N . SER A 1 74 ? 12.094 16.578 -13.805 1 95.12 74 SER A N 1
ATOM 550 C CA . SER A 1 74 ? 12.797 17.703 -13.219 1 95.12 74 SER A CA 1
ATOM 551 C C . SER A 1 74 ? 12.023 18.281 -12.039 1 95.12 74 SER A C 1
ATOM 553 O O . SER A 1 74 ? 10.789 18.344 -12.062 1 95.12 74 SER A O 1
ATOM 555 N N . PRO A 1 75 ? 12.781 18.766 -11.07 1 95.25 75 PRO A N 1
ATOM 556 C CA . PRO A 1 75 ? 12.094 19.422 -9.945 1 95.25 75 PRO A CA 1
ATOM 557 C C . PRO A 1 75 ? 11.344 20.672 -10.367 1 95.25 75 PRO A C 1
ATOM 559 O O . PRO A 1 75 ? 11.664 21.281 -11.391 1 95.25 75 PRO A O 1
ATOM 562 N N . PRO A 1 76 ? 10.344 21.047 -9.586 1 95.69 76 PRO A N 1
ATOM 563 C CA . PRO A 1 76 ? 9.672 22.312 -9.859 1 95.69 76 PRO A CA 1
ATOM 564 C C . PRO A 1 76 ? 10.609 23.516 -9.781 1 95.69 76 PRO A C 1
ATOM 566 O O . PRO A 1 76 ? 11.609 23.469 -9.062 1 95.69 76 PRO A O 1
ATOM 569 N N . SER A 1 77 ? 10.273 24.562 -10.477 1 96.19 77 SER A N 1
ATOM 570 C CA . SER A 1 77 ? 11.117 25.75 -10.594 1 96.19 77 SER A CA 1
ATOM 571 C C . SER A 1 77 ? 11.461 26.312 -9.219 1 96.19 77 SER A C 1
ATOM 573 O O . SER A 1 77 ? 12.594 26.75 -8.992 1 96.19 77 SER A O 1
ATOM 575 N N . ILE A 1 78 ? 10.555 26.312 -8.344 1 95.94 78 ILE A N 1
ATOM 576 C CA . ILE A 1 78 ? 10.75 26.922 -7.031 1 95.94 78 ILE A CA 1
ATOM 577 C C . ILE A 1 78 ? 11.859 26.172 -6.285 1 95.94 78 ILE A C 1
ATOM 579 O O . ILE A 1 78 ? 12.602 26.781 -5.512 1 95.94 78 ILE A O 1
ATOM 583 N N . ALA A 1 79 ? 11.953 24.875 -6.461 1 95 79 ALA A N 1
ATOM 584 C CA . ALA A 1 79 ? 12.984 24.078 -5.812 1 95 79 ALA A CA 1
ATOM 585 C C . ALA A 1 79 ? 14.367 24.391 -6.379 1 95 79 ALA A C 1
ATOM 587 O O . ALA A 1 79 ? 15.375 24.281 -5.68 1 95 79 ALA A O 1
ATOM 588 N N . ILE A 1 80 ? 14.391 24.781 -7.609 1 94.75 80 ILE A N 1
ATOM 589 C CA . ILE A 1 80 ? 15.633 25.141 -8.281 1 94.75 80 ILE A CA 1
ATOM 590 C C . ILE A 1 80 ? 16.047 26.562 -7.895 1 94.75 80 ILE A C 1
ATOM 592 O O . ILE A 1 80 ? 17.219 26.828 -7.629 1 94.75 80 ILE A O 1
ATOM 596 N N . GLU A 1 81 ? 15.062 27.453 -7.867 1 96.12 81 GLU A N 1
ATOM 597 C CA . GLU A 1 81 ? 15.312 28.859 -7.609 1 96.12 81 GLU A CA 1
ATOM 598 C C . GLU A 1 81 ? 15.625 29.109 -6.137 1 96.12 81 GLU A C 1
ATOM 600 O O . GLU A 1 81 ? 16.406 30 -5.801 1 96.12 81 GLU A O 1
ATOM 605 N N . GLU A 1 82 ? 14.969 28.344 -5.246 1 95.62 82 GLU A N 1
ATOM 606 C CA . GLU A 1 82 ? 15.172 28.453 -3.805 1 95.62 82 GLU A CA 1
ATOM 607 C C . GLU A 1 82 ? 15.516 27.109 -3.186 1 95.62 82 GLU A C 1
ATOM 609 O O . GLU A 1 82 ? 14.789 26.609 -2.326 1 95.62 82 GLU A O 1
ATOM 614 N N . PRO A 1 83 ? 16.656 26.562 -3.459 1 93.69 83 PRO A N 1
ATOM 615 C CA . PRO A 1 83 ? 17.016 25.203 -3.053 1 93.69 83 PRO A CA 1
ATOM 616 C C . PRO A 1 83 ? 17.156 25.062 -1.54 1 93.69 83 PRO A C 1
ATOM 618 O O . PRO A 1 83 ? 16.906 23.984 -0.993 1 93.69 83 PRO A O 1
ATOM 621 N N . GLU A 1 84 ? 17.516 26.109 -0.807 1 91.75 84 GLU A N 1
ATOM 622 C CA . GLU A 1 84 ? 17.688 26.047 0.642 1 91.75 84 GLU A CA 1
ATOM 623 C C . GLU A 1 84 ? 16.344 25.891 1.346 1 91.75 84 GLU A C 1
ATOM 625 O O . GLU A 1 84 ? 16.25 25.25 2.398 1 91.75 84 GLU A O 1
ATOM 630 N N . LYS A 1 85 ? 15.344 26.391 0.719 1 91.19 85 LYS A N 1
ATOM 631 C CA . LYS A 1 85 ? 14.031 26.406 1.366 1 91.19 85 LYS A CA 1
ATOM 632 C C . LYS A 1 85 ? 13.125 25.312 0.801 1 91.19 85 LYS A C 1
ATOM 634 O O . LYS A 1 85 ? 12.336 24.719 1.533 1 91.19 85 LYS A O 1
ATOM 639 N N . HIS A 1 86 ? 13.273 25.094 -0.521 1 95.12 86 HIS A N 1
ATOM 640 C CA . HIS A 1 86 ? 12.266 24.25 -1.161 1 95.12 86 HIS A CA 1
ATOM 641 C C . HIS A 1 86 ? 12.906 23.078 -1.889 1 95.12 86 HIS A C 1
ATOM 643 O O . HIS A 1 86 ? 12.203 22.203 -2.412 1 95.12 86 HIS A O 1
ATOM 649 N N . GLY A 1 87 ? 14.203 23.047 -1.96 1 94.81 87 GLY A N 1
ATOM 650 C CA . GLY A 1 87 ? 14.914 21.953 -2.609 1 94.81 87 GLY A CA 1
ATOM 651 C C . GLY A 1 87 ? 15.602 21.031 -1.629 1 94.81 87 GLY A C 1
ATOM 652 O O . GLY A 1 87 ? 15.258 21 -0.447 1 94.81 87 GLY A O 1
ATOM 653 N N . PHE A 1 88 ? 16.406 20.141 -2.143 1 94.25 88 PHE A N 1
ATOM 654 C CA . PHE A 1 88 ? 17.234 19.219 -1.367 1 94.25 88 PHE A CA 1
ATOM 655 C C . PHE A 1 88 ? 18.703 19.375 -1.733 1 94.25 88 PHE A C 1
ATOM 657 O O . PHE A 1 88 ? 19.109 19.078 -2.863 1 94.25 88 PHE A O 1
ATOM 664 N N . LEU A 1 89 ? 19.438 19.875 -0.854 1 90.31 89 LEU A N 1
ATOM 665 C CA . LEU A 1 89 ? 20.844 20.141 -1.1 1 90.31 89 LEU A CA 1
ATOM 666 C C . LEU A 1 89 ? 21.625 18.844 -1.289 1 90.31 89 LEU A C 1
ATOM 668 O O . LEU A 1 89 ? 21.312 17.828 -0.652 1 90.31 89 LEU A O 1
ATOM 672 N N . PRO A 1 90 ? 22.641 18.969 -2.184 1 90.12 90 PRO A N 1
ATOM 673 C CA . PRO A 1 90 ? 23.469 17.781 -2.35 1 90.12 90 PRO A CA 1
ATOM 674 C C . PRO A 1 90 ? 24.078 17.297 -1.036 1 90.12 90 PRO A C 1
ATOM 676 O O . PRO A 1 90 ? 24.484 18.109 -0.207 1 90.12 90 PRO A O 1
ATOM 679 N N . GLY A 1 91 ? 24.047 16.062 -0.755 1 90.81 91 GLY A N 1
ATOM 680 C CA . GLY A 1 91 ? 24.688 15.492 0.417 1 90.81 91 GLY A CA 1
ATOM 681 C C . GLY A 1 91 ? 23.781 15.445 1.629 1 90.81 91 GLY A C 1
ATOM 682 O O . GLY A 1 91 ? 24.219 15.062 2.721 1 90.81 91 GLY A O 1
ATOM 683 N N . LYS A 1 92 ? 22.625 15.867 1.466 1 93 92 LYS A N 1
ATOM 684 C CA . LYS A 1 92 ? 21.672 15.789 2.564 1 93 92 LYS A CA 1
ATOM 685 C C . LYS A 1 92 ? 20.391 15.078 2.127 1 93 92 LYS A C 1
ATOM 687 O O . LYS A 1 92 ? 19.703 15.531 1.206 1 93 92 LYS A O 1
ATOM 692 N N . HIS A 1 93 ? 20.141 13.992 2.793 1 95.12 93 HIS A N 1
ATOM 693 C CA . HIS A 1 93 ? 18.953 13.219 2.471 1 95.12 93 HIS A CA 1
ATOM 694 C C . HIS A 1 93 ? 17.688 14.031 2.725 1 95.12 93 HIS A C 1
ATOM 696 O O . HIS A 1 93 ? 17.641 14.836 3.656 1 95.12 93 HIS A O 1
ATOM 702 N N . TRP A 1 94 ? 16.688 13.75 1.961 1 95.38 94 TRP A N 1
ATOM 703 C CA . TRP A 1 94 ? 15.492 14.594 1.983 1 95.38 94 TRP A CA 1
ATOM 704 C C . TRP A 1 94 ? 14.875 14.617 3.375 1 95.38 94 TRP A C 1
ATOM 706 O O . TRP A 1 94 ? 14.422 15.664 3.842 1 95.38 94 TRP A O 1
ATOM 716 N N . VAL A 1 95 ? 14.844 13.414 4.082 1 94.38 95 VAL A N 1
ATOM 717 C CA . VAL A 1 95 ? 14.125 13.312 5.348 1 94.38 95 VAL A CA 1
ATOM 718 C C . VAL A 1 95 ? 14.852 14.109 6.426 1 94.38 95 VAL A C 1
ATOM 720 O O . VAL A 1 95 ? 14.258 14.484 7.438 1 94.38 95 VAL A O 1
ATOM 723 N N . ASP A 1 96 ? 16.094 14.398 6.25 1 93.31 96 ASP A N 1
ATOM 724 C CA . ASP A 1 96 ? 16.891 15.164 7.211 1 93.31 96 ASP A CA 1
ATOM 725 C C . ASP A 1 96 ? 16.531 16.656 7.148 1 93.31 96 ASP A C 1
ATOM 727 O O . ASP A 1 96 ? 16.922 17.422 8.031 1 93.31 96 ASP A O 1
ATOM 731 N N . HIS A 1 97 ? 15.852 17 6.102 1 90.56 97 HIS A N 1
ATOM 732 C CA . HIS A 1 97 ? 15.375 18.375 6 1 90.56 97 HIS A CA 1
ATOM 733 C C . HIS A 1 97 ? 14.094 18.562 6.793 1 90.56 97 HIS A C 1
ATOM 735 O O . HIS A 1 97 ? 13.688 19.703 7.062 1 90.56 97 HIS A O 1
ATOM 741 N N . VAL A 1 98 ? 13.547 17.406 7.105 1 84.06 98 VAL A N 1
ATOM 742 C CA . VAL A 1 98 ? 12.273 17.469 7.809 1 84.06 98 VAL A CA 1
ATOM 743 C C . VAL A 1 98 ? 12.492 17.922 9.25 1 84.06 98 VAL A C 1
ATOM 745 O O . VAL A 1 98 ? 13.391 17.438 9.93 1 84.06 98 VAL A O 1
ATOM 748 N N . GLY A 1 99 ? 11.953 18.922 9.758 1 65.56 99 GLY A N 1
ATOM 749 C CA . GLY A 1 99 ? 12.102 19.422 11.117 1 65.56 99 GLY A CA 1
ATOM 750 C C . GLY A 1 99 ? 12.898 20.719 11.203 1 65.56 99 GLY A C 1
ATOM 751 O O . GLY A 1 99 ? 12.977 21.328 12.266 1 65.56 99 GLY A O 1
ATOM 752 N N . GLU A 1 100 ? 13.789 20.969 10.141 1 63.91 100 GLU A N 1
ATOM 753 C CA . GLU A 1 100 ? 14.648 22.156 10.172 1 63.91 100 GLU A CA 1
ATOM 754 C C . GLU A 1 100 ? 13.82 23.438 10.219 1 63.91 100 GLU A C 1
ATOM 756 O O . GLU A 1 100 ? 14.266 24.438 10.773 1 63.91 100 GLU A O 1
ATOM 761 N N . TYR A 1 101 ? 13.047 23.562 9.328 1 51.56 101 TYR A N 1
ATOM 762 C CA . TYR A 1 101 ? 12.32 24.828 9.336 1 51.56 101 TYR A CA 1
ATOM 763 C C . TYR A 1 101 ? 11.125 24.766 10.281 1 51.56 101 TYR A C 1
ATOM 765 O O . TYR A 1 101 ? 10.305 23.844 10.195 1 51.56 101 TYR A O 1
ATOM 773 N N . PRO A 1 102 ? 11.609 25.141 11.414 1 46.09 102 PRO A N 1
ATOM 774 C CA . PRO A 1 102 ? 10.469 25.172 12.336 1 46.09 102 PRO A CA 1
ATOM 775 C C . PRO A 1 102 ? 9.18 25.656 11.664 1 46.09 102 PRO A C 1
ATOM 777 O O . PRO A 1 102 ? 9.062 26.828 11.312 1 46.09 102 PRO A O 1
ATOM 780 N N . PRO A 1 103 ? 8.977 25.078 10.438 1 41.91 103 PRO A N 1
ATOM 781 C CA . PRO A 1 103 ? 7.859 25.953 10.094 1 41.91 103 PRO A CA 1
ATOM 782 C C . PRO A 1 103 ? 7.156 26.531 11.328 1 41.91 103 PRO A C 1
ATOM 784 O O . PRO A 1 103 ? 6.629 27.641 11.289 1 41.91 103 PRO A O 1
ATOM 787 N N . ASN A 1 104 ? 6.289 25.594 11.953 1 42.69 104 ASN A N 1
ATOM 788 C CA . ASN A 1 104 ? 5.32 26.031 12.945 1 42.69 104 ASN A CA 1
ATOM 789 C C . ASN A 1 104 ? 6 26.453 14.242 1 42.69 104 ASN A C 1
ATOM 791 O O . ASN A 1 104 ? 6.766 25.688 14.82 1 42.69 104 ASN A O 1
ATOM 795 N N . PRO A 1 105 ? 6.188 27.719 14.359 1 42.53 105 PRO A N 1
ATOM 796 C CA . PRO A 1 105 ? 6.434 28.156 15.734 1 42.53 105 PRO A CA 1
ATOM 797 C C . PRO A 1 105 ? 5.883 27.188 16.766 1 42.53 105 PRO A C 1
ATOM 799 O O . PRO A 1 105 ? 6.098 27.359 17.969 1 42.53 105 PRO A O 1
ATOM 802 N N . TYR A 1 106 ? 5.008 26.328 16.281 1 43.5 106 TYR A N 1
ATOM 803 C CA . TYR A 1 106 ? 4.297 25.594 17.328 1 43.5 106 TYR A CA 1
ATOM 804 C C . TYR A 1 106 ? 5.062 24.328 17.719 1 43.5 106 TYR A C 1
ATOM 806 O O . TYR A 1 106 ? 5.629 23.641 16.859 1 43.5 106 TYR A O 1
ATOM 814 N N . LYS A 1 107 ? 5.727 24.484 18.578 1 46.72 107 LYS A N 1
ATOM 815 C CA . LYS A 1 107 ? 6.363 23.375 19.266 1 46.72 107 LYS A CA 1
ATOM 816 C C . LYS A 1 107 ? 5.703 22.047 18.906 1 46.72 107 LYS A C 1
ATOM 818 O O . LYS A 1 107 ? 6.199 20.984 19.281 1 46.72 107 LYS A O 1
ATOM 823 N N . ALA A 1 108 ? 4.336 22.016 18.656 1 49.31 108 ALA A N 1
ATOM 824 C CA . ALA A 1 108 ? 3.648 20.734 18.516 1 49.31 108 ALA A CA 1
ATOM 825 C C . ALA A 1 108 ? 4.023 20.062 17.203 1 49.31 108 ALA A C 1
ATOM 827 O O . ALA A 1 108 ? 4.02 20.688 16.156 1 49.31 108 ALA A O 1
ATOM 828 N N . GLY A 1 109 ? 4.836 19.047 17.078 1 64.94 109 GLY A N 1
ATOM 829 C CA . GLY A 1 109 ? 5.223 18.078 16.062 1 64.94 109 GLY A CA 1
ATOM 830 C C . GLY A 1 109 ? 4.367 18.156 14.812 1 64.94 109 GLY A C 1
ATOM 831 O O . GLY A 1 109 ? 3.162 18.406 14.898 1 64.94 109 GLY A O 1
ATOM 832 N N . SER A 1 110 ? 4.914 18.578 13.625 1 88.31 110 SER A N 1
ATOM 833 C CA . SER A 1 110 ? 4.215 18.672 12.352 1 88.31 110 SER A CA 1
ATOM 834 C C . SER A 1 110 ? 3.875 17.297 11.797 1 88.31 110 SER A C 1
ATOM 836 O O . SER A 1 110 ? 4.359 16.281 12.305 1 88.31 110 SER A O 1
ATOM 838 N N . ILE A 1 111 ? 2.756 17.297 11.117 1 95.56 111 ILE A N 1
ATOM 839 C CA . ILE A 1 111 ? 2.422 16.109 10.336 1 95.56 111 ILE A CA 1
ATOM 840 C C . ILE A 1 111 ? 3.051 16.219 8.953 1 95.56 111 ILE A C 1
ATOM 842 O O . ILE A 1 111 ? 2.834 17.188 8.234 1 95.56 111 ILE A O 1
ATOM 846 N N . LEU A 1 112 ? 3.908 15.297 8.656 1 95.94 112 LEU A N 1
ATOM 847 C CA . LEU A 1 112 ? 4.539 15.258 7.344 1 95.94 112 LEU A CA 1
ATOM 848 C C . LEU A 1 112 ? 3.58 14.703 6.297 1 95.94 112 LEU A C 1
ATOM 850 O O . LEU A 1 112 ? 3.062 13.594 6.453 1 95.94 112 LEU A O 1
ATOM 854 N N . VAL A 1 113 ? 3.27 15.461 5.238 1 97.94 113 VAL A N 1
ATOM 855 C CA . VAL A 1 113 ? 2.393 15.047 4.152 1 97.94 113 VAL A CA 1
ATOM 856 C C . VAL A 1 113 ? 3.207 14.859 2.873 1 97.94 113 VAL A C 1
ATOM 858 O O . VAL A 1 113 ? 3.898 15.773 2.43 1 97.94 113 VAL A O 1
ATOM 861 N N . ILE A 1 114 ? 3.109 13.664 2.27 1 98.62 114 ILE A N 1
ATOM 862 C CA . ILE A 1 114 ? 3.936 13.305 1.124 1 98.62 114 ILE A CA 1
ATOM 863 C C . ILE A 1 114 ? 3.047 13.039 -0.09 1 98.62 114 ILE A C 1
ATOM 865 O O . ILE A 1 114 ? 2.078 12.281 -0.006 1 98.62 114 ILE A O 1
ATOM 869 N N . GLU A 1 115 ? 3.354 13.68 -1.207 1 98.75 115 GLU A N 1
ATOM 870 C CA . GLU A 1 115 ? 2.738 13.367 -2.492 1 98.75 115 GLU A CA 1
ATOM 871 C C . GLU A 1 115 ? 3.619 12.43 -3.312 1 98.75 115 GLU A C 1
ATOM 873 O O . GLU A 1 115 ? 4.793 12.719 -3.545 1 98.75 115 GLU A O 1
ATOM 878 N N . GLN A 1 116 ? 3.088 11.352 -3.672 1 98.56 116 GLN A N 1
ATOM 879 C CA . GLN A 1 116 ? 3.703 10.469 -4.66 1 98.56 116 GLN A CA 1
ATOM 880 C C . GLN A 1 116 ? 3.008 10.594 -6.012 1 98.56 116 GLN A C 1
ATOM 882 O O . GLN A 1 116 ? 1.779 10.688 -6.082 1 98.56 116 GLN A O 1
ATOM 887 N N . PRO A 1 117 ? 3.82 10.578 -7.129 1 96.69 117 PRO A N 1
ATOM 888 C CA . PRO A 1 117 ? 3.168 10.578 -8.438 1 96.69 117 PRO A CA 1
ATOM 889 C C . PRO A 1 117 ? 2.168 9.438 -8.602 1 96.69 117 PRO A C 1
ATOM 891 O O . PRO A 1 117 ? 2.342 8.367 -8.008 1 96.69 117 PRO A O 1
ATOM 894 N N . ALA A 1 118 ? 1.128 9.648 -9.398 1 93.75 118 ALA A N 1
ATOM 895 C CA . ALA A 1 118 ? 0.093 8.648 -9.641 1 93.75 118 ALA A CA 1
ATOM 896 C C . ALA A 1 118 ? 0.668 7.422 -10.344 1 93.75 118 ALA A C 1
ATOM 898 O O . ALA A 1 118 ? 1.678 7.52 -11.047 1 93.75 118 ALA A O 1
ATOM 899 N N . ASP A 1 119 ? 0.115 6.273 -10.125 1 91.56 119 ASP A N 1
ATOM 900 C CA . ASP A 1 119 ? 0.318 5.023 -10.852 1 91.56 119 ASP A CA 1
ATOM 901 C C . ASP A 1 119 ? 1.719 4.469 -10.609 1 91.56 119 ASP A C 1
ATOM 903 O O . ASP A 1 119 ? 2.32 3.875 -11.508 1 91.56 119 ASP A O 1
ATOM 907 N N . GLN A 1 120 ? 2.293 4.781 -9.477 1 95.25 120 GLN A N 1
ATOM 908 C CA . GLN A 1 120 ? 3.561 4.164 -9.102 1 95.25 120 GLN A CA 1
ATOM 909 C C . GLN A 1 120 ? 3.342 2.996 -8.141 1 95.25 120 GLN A C 1
ATOM 911 O O . GLN A 1 120 ? 2.346 2.961 -7.418 1 95.25 120 GLN A O 1
ATOM 916 N N . TYR A 1 121 ? 4.312 2.057 -8.164 1 95.75 121 TYR A N 1
ATOM 917 C CA . TYR A 1 121 ? 4.176 0.85 -7.359 1 95.75 121 TYR A CA 1
ATOM 918 C C . TYR A 1 121 ? 5.273 0.771 -6.305 1 95.75 121 TYR A C 1
ATOM 920 O O . TYR A 1 121 ? 5.285 -0.143 -5.477 1 95.75 121 TYR A O 1
ATOM 928 N N . CYS A 1 122 ? 6.207 1.692 -6.285 1 97.75 122 CYS A N 1
ATOM 929 C CA . CYS A 1 122 ? 7.238 1.743 -5.258 1 97.75 122 CYS A CA 1
ATOM 930 C C . CYS A 1 122 ? 6.723 2.436 -4 1 97.75 122 CYS A C 1
ATOM 932 O O . CYS A 1 122 ? 5.688 3.1 -4.035 1 97.75 122 CYS A O 1
ATOM 934 N N . ALA A 1 123 ? 7.434 2.176 -2.926 1 98.62 123 ALA A N 1
ATOM 935 C CA . ALA A 1 123 ? 7.148 2.898 -1.689 1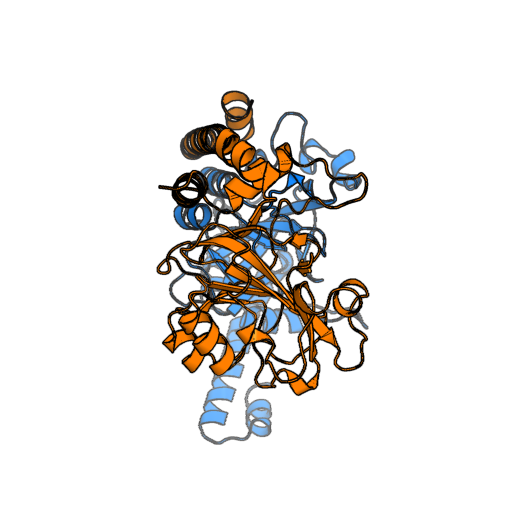 98.62 123 ALA A CA 1
ATOM 936 C C . ALA A 1 123 ? 7.98 4.172 -1.597 1 98.62 123 ALA A C 1
ATOM 938 O O . ALA A 1 123 ? 9.141 4.195 -2.01 1 98.62 123 ALA A O 1
ATOM 939 N N . VAL A 1 124 ? 7.406 5.242 -0.998 1 98.62 124 VAL A N 1
ATOM 940 C CA . VAL A 1 124 ? 8.172 6.465 -0.771 1 98.62 124 VAL A CA 1
ATOM 941 C C . VAL A 1 124 ? 8.461 6.625 0.719 1 98.62 124 VAL A C 1
ATOM 943 O O . VAL A 1 124 ? 9.148 7.559 1.127 1 98.62 124 VAL A O 1
ATOM 946 N N . THR A 1 125 ? 7.926 5.797 1.496 1 98.62 125 THR A N 1
ATOM 947 C CA . THR A 1 125 ? 8.203 5.773 2.928 1 98.62 125 THR A CA 1
ATOM 948 C C . THR A 1 125 ? 8.438 4.344 3.408 1 98.62 125 THR A C 1
ATOM 950 O O . THR A 1 125 ? 7.605 3.463 3.172 1 98.62 125 THR A O 1
ATOM 953 N N . GLY A 1 126 ? 9.594 4.102 4.062 1 98.5 126 GLY A N 1
ATOM 954 C CA . GLY A 1 126 ? 9.914 2.818 4.664 1 98.5 126 GLY A CA 1
ATOM 955 C C . GLY A 1 126 ? 10.406 2.938 6.094 1 98.5 126 GLY A C 1
ATOM 956 O O . GLY A 1 126 ? 10.234 3.98 6.73 1 98.5 126 GLY A O 1
ATOM 957 N N . GLY A 1 127 ? 10.945 1.887 6.621 1 98.25 127 GLY A N 1
ATOM 958 C CA . GLY A 1 127 ? 11.305 1.774 8.023 1 98.25 127 GLY A CA 1
ATOM 959 C C . GLY A 1 127 ? 12.305 2.82 8.469 1 98.25 127 GLY A C 1
ATOM 960 O O . GLY A 1 127 ? 12.133 3.449 9.516 1 98.25 127 GLY A O 1
ATOM 961 N N . ILE A 1 128 ? 13.328 3.041 7.727 1 96.81 128 ILE A N 1
ATOM 962 C CA . ILE A 1 128 ? 14.383 3.98 8.109 1 96.81 128 ILE A CA 1
ATOM 963 C C . ILE A 1 128 ? 13.828 5.406 8.094 1 96.81 128 ILE A C 1
ATOM 965 O O . ILE A 1 128 ? 14.125 6.203 8.984 1 96.81 128 ILE A O 1
ATOM 969 N N . MET A 1 129 ? 13.008 5.699 7.043 1 97.44 129 MET A N 1
ATOM 970 C CA . MET A 1 129 ? 12.398 7.023 6.961 1 97.44 129 MET A CA 1
ATOM 971 C C . MET A 1 129 ? 11.492 7.281 8.164 1 97.44 129 MET A C 1
ATOM 973 O O . MET A 1 129 ? 11.57 8.344 8.781 1 97.44 129 MET A O 1
ATOM 977 N N . ALA A 1 130 ? 10.688 6.289 8.492 1 97.56 130 ALA A N 1
ATOM 978 C CA . ALA A 1 130 ? 9.773 6.441 9.625 1 97.56 130 ALA A CA 1
ATOM 979 C C . ALA A 1 130 ? 10.555 6.609 10.93 1 97.56 130 ALA A C 1
ATOM 981 O O . ALA A 1 130 ? 10.164 7.402 11.789 1 97.56 130 ALA A O 1
ATOM 982 N N . THR A 1 131 ? 11.625 5.906 11.047 1 96.81 131 THR A N 1
ATOM 983 C CA . THR A 1 131 ? 12.469 6.027 12.227 1 96.81 131 THR A CA 1
ATOM 984 C C . THR A 1 131 ? 13.031 7.441 12.352 1 96.81 131 THR A C 1
ATOM 986 O O . THR A 1 131 ? 13.031 8.023 13.438 1 96.81 131 THR A O 1
ATOM 989 N N . ARG A 1 132 ? 13.492 7.977 11.242 1 95.44 132 ARG A N 1
ATOM 990 C CA . ARG A 1 132 ? 14.039 9.336 11.258 1 95.44 132 ARG A CA 1
ATOM 991 C C . ARG A 1 132 ? 12.953 10.352 11.586 1 95.44 132 ARG A C 1
ATOM 993 O O . ARG A 1 132 ? 13.18 11.281 12.359 1 95.44 132 ARG A O 1
ATOM 1000 N N . MET A 1 133 ? 11.805 10.172 11 1 94.06 133 MET A N 1
ATOM 1001 C CA . MET A 1 133 ? 10.688 11.07 11.266 1 94.06 133 MET A CA 1
ATOM 1002 C C . MET A 1 133 ? 10.359 11.102 12.758 1 94.06 133 MET A C 1
ATOM 1004 O O . MET A 1 133 ? 10.172 12.18 13.336 1 94.06 133 MET A O 1
ATOM 1008 N N . LYS A 1 134 ? 10.328 9.945 13.336 1 92.81 134 LYS A N 1
ATOM 1009 C CA . LYS A 1 134 ? 10.086 9.867 14.773 1 92.81 134 LYS A CA 1
ATOM 1010 C C . LYS A 1 134 ? 11.188 10.578 15.555 1 92.81 134 LYS A C 1
ATOM 1012 O O . LYS A 1 134 ? 10.906 11.344 16.484 1 92.81 134 LYS A O 1
ATOM 1017 N N . ALA A 1 135 ? 12.391 10.406 15.164 1 91.06 135 ALA A N 1
ATOM 1018 C CA . ALA A 1 135 ? 13.555 10.945 15.859 1 91.06 135 ALA A CA 1
ATOM 1019 C C . ALA A 1 135 ? 13.555 12.477 15.812 1 91.06 135 ALA A C 1
ATOM 1021 O O . ALA A 1 135 ? 14.023 13.125 16.75 1 91.06 135 ALA A O 1
ATOM 1022 N N . VAL A 1 136 ? 13.023 13.023 14.734 1 89 136 VAL A N 1
ATOM 1023 C CA . VAL A 1 136 ? 13.094 14.477 14.602 1 89 136 VAL A CA 1
ATOM 1024 C C . VAL A 1 136 ? 11.789 15.102 15.102 1 89 136 VAL A C 1
ATOM 1026 O O . VAL A 1 136 ? 11.555 16.297 14.914 1 89 136 VAL A O 1
ATOM 1029 N N . GLY A 1 137 ? 10.891 14.289 15.602 1 88.12 137 GLY A N 1
ATOM 1030 C CA . GLY A 1 137 ? 9.773 14.82 16.359 1 88.12 137 GLY A CA 1
ATOM 1031 C C . GLY A 1 137 ? 8.516 15 15.523 1 88.12 137 GLY A C 1
ATOM 1032 O O . GLY A 1 137 ? 7.598 15.727 15.922 1 88.12 137 GLY A O 1
ATOM 1033 N N . ILE A 1 138 ? 8.469 14.398 14.383 1 91.56 138 ILE A N 1
ATOM 1034 C CA . ILE A 1 138 ? 7.254 14.398 13.578 1 91.56 138 ILE A CA 1
ATOM 1035 C C . ILE A 1 138 ? 6.133 13.688 14.328 1 91.56 138 ILE A C 1
ATOM 1037 O O . ILE A 1 138 ? 6.355 12.633 14.938 1 91.56 138 ILE A O 1
ATOM 1041 N N . LYS A 1 139 ? 4.945 14.266 14.305 1 93 139 LYS A N 1
ATOM 1042 C CA . LYS A 1 139 ? 3.801 13.75 15.047 1 93 139 LYS A CA 1
ATOM 1043 C C . LYS A 1 139 ? 3.152 12.57 14.32 1 93 139 LYS A C 1
ATOM 1045 O O . LYS A 1 139 ? 2.572 11.688 14.945 1 93 139 LYS A O 1
ATOM 1050 N N . GLY A 1 140 ? 3.209 12.586 13.055 1 96.19 140 GLY A N 1
ATOM 1051 C CA . GLY A 1 140 ? 2.658 11.586 12.156 1 96.19 140 GLY A CA 1
ATOM 1052 C C . GLY A 1 140 ? 2.916 11.898 10.688 1 96.19 140 GLY A C 1
ATOM 1053 O O . GLY A 1 140 ? 3.398 12.977 10.352 1 96.19 140 GLY A O 1
ATOM 1054 N N . THR A 1 141 ? 2.611 10.93 9.898 1 97.31 141 THR A N 1
ATOM 1055 C CA . THR A 1 141 ? 2.844 11.156 8.477 1 97.31 141 THR A CA 1
ATOM 1056 C C . THR A 1 141 ? 1.671 10.641 7.648 1 97.31 141 THR A C 1
ATOM 1058 O O . THR A 1 141 ? 1.091 9.602 7.961 1 97.31 141 THR A O 1
ATOM 1061 N N . VAL A 1 142 ? 1.269 11.43 6.664 1 98.81 142 VAL A N 1
ATOM 1062 C CA . VAL A 1 142 ? 0.253 11.117 5.664 1 98.81 142 VAL A CA 1
ATOM 1063 C C . VAL A 1 142 ? 0.908 10.961 4.293 1 98.81 142 VAL A C 1
ATOM 1065 O O . VAL A 1 142 ? 1.503 11.906 3.77 1 98.81 142 VAL A O 1
ATOM 1068 N N . VAL A 1 143 ? 0.74 9.758 3.754 1 98.88 143 VAL A N 1
ATOM 1069 C CA . VAL A 1 143 ? 1.428 9.43 2.508 1 98.88 143 VAL A CA 1
ATOM 1070 C C . VAL A 1 143 ? 0.406 9.227 1.392 1 98.88 143 VAL A C 1
ATOM 1072 O O . VAL A 1 143 ? -0.298 8.219 1.36 1 98.88 143 VAL A O 1
ATOM 1075 N N . GLY A 1 144 ? 0.359 10.289 0.48 1 98.69 144 GLY A N 1
ATOM 1076 C CA . GLY A 1 144 ? -0.418 10.094 -0.732 1 98.69 144 GLY A CA 1
ATOM 1077 C C . GLY A 1 144 ? 0.224 9.109 -1.698 1 98.69 144 GLY A C 1
ATOM 1078 O O . GLY A 1 144 ? 0.462 9.445 -2.861 1 98.69 144 GLY A O 1
ATOM 1079 N N . GLY A 1 145 ? 0.535 8.023 -1.318 1 98.62 145 GLY A N 1
ATOM 1080 C CA . GLY A 1 145 ? 1.244 6.977 -2.035 1 98.62 145 GLY A CA 1
ATOM 1081 C C . GLY A 1 145 ? 1.408 5.703 -1.227 1 98.62 145 GLY A C 1
ATOM 1082 O O . GLY A 1 145 ? 0.513 5.324 -0.468 1 98.62 145 GLY A O 1
ATOM 1083 N N . ARG A 1 146 ? 2.561 5 -1.52 1 98.75 146 ARG A N 1
ATOM 1084 C CA . ARG A 1 146 ? 2.734 3.668 -0.954 1 98.75 146 ARG A CA 1
ATOM 1085 C C . ARG A 1 146 ? 3.803 3.668 0.134 1 98.75 146 ARG A C 1
ATOM 1087 O O . ARG A 1 146 ? 4.766 4.434 0.064 1 98.75 146 ARG A O 1
ATOM 1094 N N . VAL A 1 147 ? 3.648 2.77 1.116 1 98.81 147 VAL A N 1
ATOM 1095 C CA . VAL A 1 147 ? 4.613 2.564 2.191 1 98.81 147 VAL A CA 1
ATOM 1096 C C . VAL A 1 147 ? 5.098 1.115 2.182 1 98.81 147 VAL A C 1
ATOM 1098 O O . VAL A 1 147 ? 4.469 0.249 1.567 1 98.81 147 VAL A O 1
ATOM 1101 N N . ARG A 1 148 ? 6.238 0.866 2.803 1 98.56 148 ARG A N 1
ATOM 1102 C CA . ARG A 1 148 ? 6.789 -0.478 2.957 1 98.56 148 ARG A CA 1
ATOM 1103 C C . ARG A 1 148 ? 7.398 -0.665 4.34 1 98.56 148 ARG A C 1
ATOM 1105 O O . ARG A 1 148 ? 7.422 0.268 5.145 1 98.56 148 ARG A O 1
ATOM 1112 N N . ASP A 1 149 ? 7.938 -1.93 4.645 1 98.25 149 ASP A N 1
ATOM 1113 C CA . ASP A 1 149 ? 8.531 -2.262 5.938 1 98.25 149 ASP A CA 1
ATOM 1114 C C . ASP A 1 149 ? 7.523 -2.072 7.066 1 98.25 149 ASP A C 1
ATOM 1116 O O . ASP A 1 149 ? 7.812 -1.398 8.055 1 98.25 149 ASP A O 1
ATOM 1120 N N . LEU A 1 150 ? 6.328 -2.705 6.926 1 98.38 150 LEU A N 1
ATOM 1121 C CA . LEU A 1 150 ? 5.207 -2.441 7.824 1 98.38 150 LEU A CA 1
ATOM 1122 C C . LEU A 1 150 ? 5.57 -2.803 9.266 1 98.38 150 LEU A C 1
ATOM 1124 O O . LEU A 1 150 ? 5.191 -2.092 10.195 1 98.38 150 LEU A O 1
ATOM 1128 N N . ARG A 1 151 ? 6.254 -3.898 9.453 1 96.81 151 ARG A N 1
ATOM 1129 C CA . ARG A 1 151 ? 6.668 -4.262 10.805 1 96.81 151 ARG A CA 1
ATOM 1130 C C . ARG A 1 151 ? 7.504 -3.154 11.445 1 96.81 151 ARG A C 1
ATOM 1132 O O . ARG A 1 151 ? 7.32 -2.828 12.617 1 96.81 151 ARG A O 1
ATOM 1139 N N . GLU A 1 152 ? 8.453 -2.611 10.688 1 97.62 152 GLU A N 1
ATOM 1140 C CA . GLU A 1 152 ? 9.297 -1.53 11.18 1 97.62 152 GLU A CA 1
ATOM 1141 C C . GLU A 1 152 ? 8.484 -0.266 11.445 1 97.62 152 GLU A C 1
ATOM 1143 O O . GLU A 1 152 ? 8.695 0.417 12.445 1 97.62 152 GLU A O 1
ATOM 1148 N N . LEU A 1 153 ? 7.59 0.054 10.445 1 98.5 153 LEU A N 1
ATOM 1149 C CA . LEU A 1 153 ? 6.727 1.215 10.648 1 98.5 153 LEU A CA 1
ATOM 1150 C C . LEU A 1 153 ? 5.984 1.11 11.977 1 98.5 153 LEU A C 1
ATOM 1152 O O . LEU A 1 153 ? 5.996 2.049 12.781 1 98.5 153 LEU A O 1
ATOM 1156 N N . GLN A 1 154 ? 5.379 -0 12.219 1 97.81 154 GLN A N 1
ATOM 1157 C CA . GLN A 1 154 ? 4.559 -0.21 13.406 1 97.81 154 GLN A CA 1
ATOM 1158 C C . GLN A 1 154 ? 5.402 -0.16 14.672 1 97.81 154 GLN A C 1
ATOM 1160 O O . GLN A 1 154 ? 4.965 0.373 15.695 1 97.81 154 GLN A O 1
ATOM 1165 N N . ALA A 1 155 ? 6.605 -0.607 14.586 1 96.81 155 ALA A N 1
ATOM 1166 C CA . ALA A 1 155 ? 7.508 -0.623 15.734 1 96.81 155 ALA A CA 1
ATOM 1167 C C . ALA A 1 155 ? 7.887 0.795 16.156 1 96.81 155 ALA A C 1
ATOM 1169 O O . ALA A 1 155 ? 8.195 1.04 17.328 1 96.81 155 ALA A O 1
ATOM 1170 N N . THR A 1 156 ? 7.883 1.774 15.242 1 96.38 156 THR A N 1
ATOM 1171 C CA . THR A 1 156 ? 8.219 3.154 15.57 1 96.38 156 THR A CA 1
ATOM 1172 C C . THR A 1 156 ? 7.145 3.779 16.453 1 96.38 156 THR A C 1
ATOM 1174 O O . THR A 1 156 ? 7.398 4.77 17.141 1 96.38 156 THR A O 1
ATOM 1177 N N . GLY A 1 157 ? 5.918 3.262 16.312 1 97.06 157 GLY A N 1
ATOM 1178 C CA . GLY A 1 157 ? 4.785 3.881 16.984 1 97.06 157 GLY A CA 1
ATOM 1179 C C . GLY A 1 157 ? 4.309 5.148 16.297 1 97.06 157 GLY A C 1
ATOM 1180 O O . GLY A 1 157 ? 3.348 5.777 16.75 1 97.06 157 GLY A O 1
ATOM 1181 N N . LEU A 1 158 ? 4.988 5.586 15.289 1 96.62 158 LEU A N 1
ATOM 1182 C CA . LEU A 1 158 ? 4.59 6.777 14.547 1 96.62 158 LEU A CA 1
ATOM 1183 C C . LEU A 1 158 ? 3.283 6.535 13.797 1 96.62 158 LEU A C 1
ATOM 1185 O O . LEU A 1 158 ? 3.18 5.59 13.008 1 96.62 158 LEU A O 1
ATOM 1189 N N . PRO A 1 159 ? 2.24 7.332 14.016 1 98.25 159 PRO A N 1
ATOM 1190 C CA . PRO A 1 159 ? 1.028 7.191 13.211 1 98.25 159 PRO A CA 1
ATOM 1191 C C . PRO A 1 159 ? 1.275 7.453 11.727 1 98.25 159 PRO A C 1
ATOM 1193 O O . PRO A 1 159 ? 1.857 8.484 11.359 1 98.25 159 PRO A O 1
ATOM 1196 N N . ILE A 1 160 ? 0.851 6.504 10.898 1 98.75 160 ILE A N 1
ATOM 1197 C CA . ILE A 1 160 ? 1.073 6.625 9.461 1 98.75 160 ILE A CA 1
ATOM 1198 C C . ILE A 1 160 ? -0.201 6.25 8.711 1 98.75 160 ILE A C 1
ATOM 1200 O O . ILE A 1 160 ? -0.747 5.16 8.898 1 98.75 160 ILE A O 1
ATOM 1204 N N . TRP A 1 161 ? -0.722 7.164 7.887 1 98.88 161 TRP A N 1
ATOM 1205 C CA . TRP A 1 161 ? -1.776 6.91 6.91 1 98.88 161 TRP A CA 1
ATOM 1206 C C . TRP A 1 161 ? -1.212 6.871 5.496 1 98.88 161 TRP A C 1
ATOM 1208 O O . TRP A 1 161 ? -0.343 7.676 5.145 1 98.88 161 TRP A O 1
ATOM 1218 N N . ALA A 1 162 ? -1.663 5.93 4.668 1 98.88 162 ALA A N 1
ATOM 1219 C CA . ALA A 1 162 ? -1.192 5.816 3.291 1 98.88 162 ALA A CA 1
ATOM 1220 C C . ALA A 1 162 ? -2.266 5.203 2.395 1 98.88 162 ALA A C 1
ATOM 1222 O O . ALA A 1 162 ? -3.305 4.754 2.879 1 98.88 162 ALA A O 1
ATOM 1223 N N . ARG A 1 163 ? -1.985 5.266 1.113 1 98 163 ARG A N 1
ATOM 1224 C CA . ARG A 1 163 ? -2.922 4.734 0.129 1 98 163 ARG A CA 1
ATOM 1225 C C . ARG A 1 163 ? -2.777 3.221 -0.002 1 98 163 ARG A C 1
ATOM 1227 O O . ARG A 1 163 ? -3.771 2.51 -0.16 1 98 163 ARG A O 1
ATOM 1234 N N . ALA A 1 164 ? -1.536 2.764 -0.044 1 97.69 164 ALA A N 1
ATOM 1235 C CA . ALA A 1 164 ? -1.251 1.356 -0.313 1 97.69 164 ALA A CA 1
ATOM 1236 C C . ALA A 1 164 ? 0.142 0.975 0.182 1 97.69 164 ALA A C 1
ATOM 1238 O O . ALA A 1 164 ? 0.798 1.759 0.873 1 97.69 164 ALA A O 1
ATOM 1239 N N . THR A 1 165 ? 0.515 -0.305 -0.056 1 98.19 165 THR A N 1
ATOM 1240 C CA . THR A 1 165 ? 1.823 -0.804 0.354 1 98.19 165 THR A CA 1
ATOM 1241 C C . THR A 1 165 ? 2.643 -1.234 -0.86 1 98.19 165 THR A C 1
ATOM 1243 O O . THR A 1 165 ? 2.121 -1.299 -1.976 1 98.19 165 THR A O 1
ATOM 1246 N N . SER A 1 166 ? 3.889 -1.473 -0.642 1 98.5 166 SER A N 1
ATOM 1247 C CA . SER A 1 166 ? 4.812 -2.031 -1.624 1 98.5 166 SER A CA 1
ATOM 1248 C C . SER A 1 166 ? 5.965 -2.768 -0.944 1 98.5 166 SER A C 1
ATOM 1250 O O . SER A 1 166 ? 6.18 -2.613 0.259 1 98.5 166 SER A O 1
ATOM 1252 N N . THR A 1 167 ? 6.621 -3.59 -1.702 1 97.81 167 THR A N 1
ATOM 1253 C CA . THR A 1 167 ? 7.875 -4.16 -1.223 1 97.81 167 THR A CA 1
ATOM 1254 C C . THR A 1 167 ? 9.07 -3.496 -1.901 1 97.81 167 THR A C 1
ATOM 1256 O O . THR A 1 167 ? 10.211 -3.697 -1.493 1 97.81 167 THR A O 1
ATOM 1259 N N . VAL A 1 168 ? 8.781 -2.666 -2.906 1 96.38 168 VAL A N 1
ATOM 1260 C CA . VAL A 1 168 ? 9.836 -2.045 -3.703 1 96.38 168 VAL A CA 1
ATOM 1261 C C . VAL A 1 168 ? 10.133 -0.647 -3.168 1 96.38 168 VAL A C 1
ATOM 1263 O O . VAL A 1 168 ? 9.219 0.116 -2.861 1 96.38 168 VAL A O 1
ATOM 1266 N N . GLY A 1 169 ? 11.438 -0.329 -3.066 1 96.19 169 GLY A N 1
ATOM 1267 C CA . GLY A 1 169 ? 11.844 0.951 -2.512 1 96.19 169 GLY A CA 1
ATOM 1268 C C . GLY A 1 169 ? 11.688 2.104 -3.484 1 96.19 169 GLY A C 1
ATOM 1269 O O . GLY A 1 169 ? 11.445 1.889 -4.676 1 96.19 169 GLY A O 1
ATOM 1270 N N . THR A 1 170 ? 11.93 3.252 -3.008 1 96.5 170 THR A N 1
ATOM 1271 C CA . THR A 1 170 ? 11.648 4.531 -3.652 1 96.5 170 THR A CA 1
ATOM 1272 C C . THR A 1 170 ? 12.398 4.645 -4.973 1 96.5 170 THR A C 1
ATOM 1274 O O . THR A 1 170 ? 11.844 5.094 -5.977 1 96.5 170 THR A O 1
ATOM 1277 N N . ASN A 1 171 ? 13.609 4.191 -5.016 1 92.94 171 ASN A N 1
ATOM 1278 C CA . ASN A 1 171 ? 14.516 4.453 -6.125 1 92.94 171 ASN A CA 1
ATOM 1279 C C . ASN A 1 171 ? 14.086 3.719 -7.391 1 92.94 171 ASN A C 1
ATOM 1281 O O . ASN A 1 171 ? 14.586 3.996 -8.477 1 92.94 171 ASN A O 1
ATOM 1285 N N . ALA A 1 172 ? 13.188 2.818 -7.246 1 94 172 ALA A N 1
ATOM 1286 C CA . ALA A 1 172 ? 12.703 2.102 -8.422 1 94 172 ALA A CA 1
ATOM 1287 C C . ALA A 1 172 ? 11.977 3.043 -9.375 1 94 172 ALA A C 1
ATOM 1289 O O . ALA A 1 172 ? 12.039 2.871 -10.594 1 94 172 ALA A O 1
ATOM 1290 N N . GLU A 1 173 ? 11.266 4.062 -8.797 1 95.62 173 GLU A N 1
ATOM 1291 C CA . GLU A 1 173 ? 10.406 4.836 -9.688 1 95.62 173 GLU A CA 1
ATOM 1292 C C . GLU A 1 173 ? 10.391 6.312 -9.305 1 95.62 173 GLU A C 1
ATOM 1294 O O . GLU A 1 173 ? 9.984 7.16 -10.102 1 95.62 173 GLU A O 1
ATOM 1299 N N . ALA A 1 174 ? 10.82 6.676 -8.078 1 97.12 174 ALA A N 1
ATOM 1300 C CA . ALA A 1 174 ? 10.531 8.016 -7.562 1 97.12 174 ALA A CA 1
ATOM 1301 C C . ALA A 1 174 ? 11.773 8.648 -6.945 1 97.12 174 ALA A C 1
ATOM 1303 O O . ALA A 1 174 ? 12.781 7.969 -6.727 1 97.12 174 ALA A O 1
ATOM 1304 N N . LYS A 1 175 ? 11.688 9.922 -6.707 1 96.88 175 LYS A N 1
ATOM 1305 C CA . LYS A 1 175 ? 12.68 10.711 -5.977 1 96.88 175 LYS A CA 1
ATOM 1306 C C . LYS A 1 175 ? 12.039 11.922 -5.312 1 96.88 175 LYS A C 1
ATOM 1308 O O . LYS A 1 175 ? 11 12.414 -5.77 1 96.88 175 LYS A O 1
ATOM 1313 N N . ALA A 1 176 ? 12.688 12.398 -4.223 1 97.56 176 ALA A N 1
ATOM 1314 C CA . ALA A 1 176 ? 12.242 13.648 -3.615 1 97.56 176 ALA A CA 1
ATOM 1315 C C . ALA A 1 176 ? 12.531 14.836 -4.531 1 97.56 176 ALA A C 1
ATOM 1317 O O . ALA A 1 176 ? 13.648 15 -5.016 1 97.56 176 ALA A O 1
ATOM 1318 N N . GLY A 1 177 ? 11.492 15.68 -4.758 1 97.88 177 GLY A N 1
ATOM 1319 C CA . GLY A 1 177 ? 11.641 16.75 -5.734 1 97.88 177 GLY A CA 1
ATOM 1320 C C . GLY A 1 177 ? 11.625 18.141 -5.109 1 97.88 177 GLY A C 1
ATOM 1321 O O . GLY A 1 177 ? 12.344 19.031 -5.551 1 97.88 177 GLY A O 1
ATOM 1322 N N . ALA A 1 178 ? 10.742 18.297 -4.113 1 97.38 178 ALA A N 1
ATOM 1323 C CA . ALA A 1 178 ? 10.609 19.609 -3.471 1 97.38 178 ALA A CA 1
ATOM 1324 C C . ALA A 1 178 ? 10.047 19.469 -2.061 1 97.38 178 ALA A C 1
ATOM 1326 O O . ALA A 1 178 ? 9.352 18.5 -1.756 1 97.38 178 ALA A O 1
ATOM 1327 N N . ARG A 1 179 ? 10.398 20.391 -1.235 1 95.25 179 ARG A N 1
ATOM 1328 C CA . ARG A 1 179 ? 9.883 20.438 0.13 1 95.25 179 ARG A CA 1
ATOM 1329 C C . ARG A 1 179 ? 9.227 21.781 0.419 1 95.25 179 ARG A C 1
ATOM 1331 O O . ARG A 1 179 ? 9.547 22.781 -0.224 1 95.25 179 ARG A O 1
ATOM 1338 N N . ASP A 1 180 ? 8.258 21.734 1.33 1 93.25 180 ASP A N 1
ATOM 1339 C CA . ASP A 1 180 ? 7.562 22.938 1.795 1 93.25 180 ASP A CA 1
ATOM 1340 C C . ASP A 1 180 ? 6.953 23.703 0.625 1 93.25 180 ASP A C 1
ATOM 1342 O O . ASP A 1 180 ? 7.156 24.906 0.495 1 93.25 180 ASP A O 1
ATOM 1346 N N . VAL A 1 181 ? 6.289 23.031 -0.26 1 95.62 181 VAL A N 1
ATOM 1347 C CA . VAL A 1 181 ? 5.5 23.562 -1.369 1 95.62 181 VAL A CA 1
ATOM 1348 C C . VAL A 1 181 ? 4.102 22.953 -1.347 1 95.62 181 VAL A C 1
ATOM 1350 O O . VAL A 1 181 ? 3.881 21.906 -0.732 1 95.62 181 VAL A O 1
ATOM 1353 N N . PRO A 1 182 ? 3.1 23.641 -1.936 1 97.06 182 PRO A N 1
ATOM 1354 C CA . PRO A 1 182 ? 1.799 22.969 -2.066 1 97.06 182 PRO A CA 1
ATOM 1355 C C . PRO A 1 182 ? 1.884 21.641 -2.818 1 97.06 182 PRO A C 1
ATOM 1357 O O . PRO A 1 182 ? 2.631 21.531 -3.793 1 97.06 182 PRO A O 1
ATOM 1360 N N . ILE A 1 183 ? 1.165 20.688 -2.299 1 98 183 ILE A N 1
ATOM 1361 C CA . ILE A 1 183 ? 1.09 19.391 -2.957 1 98 183 ILE A CA 1
ATOM 1362 C C . ILE A 1 183 ? -0.372 19.016 -3.176 1 98 183 ILE A C 1
ATOM 1364 O O . ILE A 1 183 ? -1.279 19.734 -2.76 1 98 183 ILE A O 1
ATOM 1368 N N . SER A 1 184 ? -0.531 17.875 -3.916 1 97.56 184 SER A N 1
ATOM 1369 C CA . SER A 1 184 ? -1.883 17.422 -4.219 1 97.56 184 SER A CA 1
ATOM 1370 C C . SER A 1 184 ? -2.051 15.938 -3.891 1 97.56 184 SER A C 1
ATOM 1372 O O . SER A 1 184 ? -1.24 15.109 -4.309 1 97.56 184 SER A O 1
ATOM 1374 N N . ILE A 1 185 ? -3.053 15.68 -3.133 1 97.44 185 ILE A N 1
ATOM 1375 C CA . ILE A 1 185 ? -3.467 14.297 -2.896 1 97.44 185 ILE A CA 1
ATOM 1376 C C . ILE A 1 185 ? -4.895 14.094 -3.404 1 97.44 185 ILE A C 1
ATOM 1378 O O . ILE A 1 185 ? -5.848 14.625 -2.828 1 97.44 185 ILE A O 1
ATOM 1382 N N . GLU A 1 186 ? -5.039 13.328 -4.484 1 93.88 186 GLU A N 1
ATOM 1383 C CA . GLU A 1 186 ? -6.324 12.984 -5.09 1 93.88 186 GLU A CA 1
ATOM 1384 C C . GLU A 1 186 ? -7.184 14.227 -5.301 1 93.88 186 GLU A C 1
ATOM 1386 O O . GLU A 1 186 ? -8.367 14.242 -4.961 1 93.88 186 GLU A O 1
ATOM 1391 N N . GLY A 1 187 ? -6.562 15.258 -5.734 1 92.5 187 GLY A N 1
ATOM 1392 C CA . GLY A 1 187 ? -7.297 16.438 -6.16 1 92.5 187 GLY A CA 1
ATOM 1393 C C . GLY A 1 187 ? -7.418 17.5 -5.074 1 92.5 187 GLY A C 1
ATOM 1394 O O . GLY A 1 187 ? -7.941 18.578 -5.316 1 92.5 187 GLY A O 1
ATOM 1395 N N . VAL A 1 188 ? -6.965 17.266 -3.883 1 95.69 188 VAL A N 1
ATOM 1396 C CA . VAL A 1 188 ? -6.996 18.234 -2.795 1 95.69 188 VAL A CA 1
ATOM 1397 C C . VAL A 1 188 ? -5.605 18.844 -2.6 1 95.69 188 VAL A C 1
ATOM 1399 O O . VAL A 1 188 ? -4.625 18.109 -2.439 1 95.69 188 VAL A O 1
ATOM 1402 N N . THR A 1 189 ? -5.516 20.109 -2.658 1 96.38 189 THR A N 1
ATOM 1403 C CA . THR A 1 189 ? -4.254 20.797 -2.414 1 96.38 189 THR A CA 1
ATOM 1404 C C . THR A 1 189 ? -3.984 20.922 -0.918 1 96.38 189 THR A C 1
ATOM 1406 O O . THR A 1 189 ? -4.879 21.281 -0.147 1 96.38 189 THR A O 1
ATOM 1409 N N . VAL A 1 190 ? -2.811 20.594 -0.473 1 97.38 190 VAL A N 1
ATOM 1410 C CA . VAL A 1 190 ? -2.32 20.781 0.886 1 97.38 190 VAL A CA 1
ATOM 1411 C C . VAL A 1 190 ? -1.105 21.703 0.869 1 97.38 190 VAL A C 1
ATOM 1413 O O . VAL A 1 190 ? -0.08 21.391 0.266 1 97.38 190 VAL A O 1
ATOM 1416 N N . SER A 1 191 ? -1.235 22.828 1.498 1 96.25 191 SER A N 1
ATOM 1417 C CA . SER A 1 191 ? -0.125 23.766 1.604 1 96.25 191 SER A CA 1
ATOM 1418 C C . SER A 1 191 ? 0.591 23.625 2.943 1 96.25 191 SER A C 1
ATOM 1420 O O . SER A 1 191 ? -0.015 23.234 3.939 1 96.25 191 SER A O 1
ATOM 1422 N N . PRO A 1 192 ? 1.971 23.938 2.898 1 94.06 192 PRO A N 1
ATOM 1423 C CA . PRO A 1 192 ? 2.652 23.969 4.195 1 94.06 192 PRO A CA 1
ATOM 1424 C C . PRO A 1 192 ? 1.934 24.844 5.219 1 94.06 192 PRO A C 1
ATOM 1426 O O . PRO A 1 192 ? 1.515 25.969 4.898 1 94.06 192 PRO A O 1
ATOM 1429 N N . GLY A 1 193 ? 1.658 24.266 6.402 1 9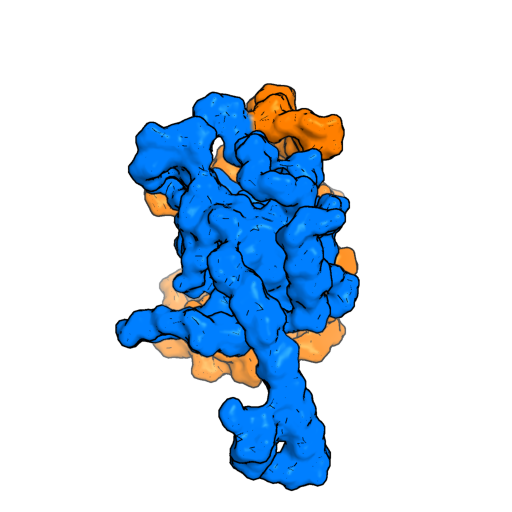2.62 193 GLY A N 1
ATOM 1430 C CA . GLY A 1 193 ? 1.009 25.031 7.449 1 92.62 193 GLY A CA 1
ATOM 1431 C C . GLY A 1 193 ? -0.475 24.75 7.57 1 92.62 193 GLY A C 1
ATOM 1432 O O . GLY A 1 193 ? -1.093 25.062 8.594 1 92.62 193 GLY A O 1
ATOM 1433 N N . ASP A 1 194 ? -1.055 24.203 6.477 1 95.44 194 ASP A N 1
ATOM 1434 C CA . ASP A 1 194 ? -2.43 23.734 6.625 1 95.44 194 ASP A CA 1
ATOM 1435 C C . ASP A 1 194 ? -2.557 22.766 7.797 1 95.44 194 ASP A C 1
ATOM 1437 O O . ASP A 1 194 ? -1.562 22.188 8.242 1 95.44 194 ASP A O 1
ATOM 1441 N N . ILE A 1 195 ? -3.75 22.609 8.289 1 96.44 195 ILE A N 1
ATOM 1442 C CA . ILE A 1 195 ? -3.953 21.703 9.414 1 96.44 195 ILE A CA 1
ATOM 1443 C C . ILE A 1 195 ? -4.422 20.344 8.898 1 96.44 195 ILE A C 1
ATOM 1445 O O . ILE A 1 195 ? -5.395 20.266 8.148 1 96.44 195 ILE A O 1
ATOM 1449 N N . ILE A 1 196 ? -3.668 19.406 9.273 1 97.81 196 ILE A N 1
ATOM 1450 C CA . ILE A 1 196 ? -4.047 18.031 8.969 1 97.81 196 ILE A CA 1
ATOM 1451 C C . ILE A 1 196 ? -4.711 17.391 10.188 1 97.81 196 ILE A C 1
ATOM 1453 O O . ILE A 1 196 ? -4.188 17.484 11.297 1 97.81 196 ILE A O 1
ATOM 1457 N N . PHE A 1 197 ? -5.883 16.844 10.008 1 98.44 197 PHE A N 1
ATOM 1458 C CA . PHE A 1 197 ? -6.633 16.141 11.047 1 98.44 197 PHE A CA 1
ATOM 1459 C C . PHE A 1 197 ? -6.871 14.695 10.656 1 98.44 197 PHE A C 1
ATOM 1461 O O . PHE A 1 197 ? -7.547 14.414 9.664 1 98.44 197 PHE A O 1
ATOM 1468 N N . CYS A 1 198 ? -6.258 13.766 11.391 1 98.56 198 CYS A N 1
ATOM 1469 C CA . CYS A 1 198 ? -6.305 12.336 11.102 1 98.56 198 CYS A CA 1
ATOM 1470 C C . CYS A 1 198 ? -7.148 11.594 12.133 1 98.56 198 CYS A C 1
ATOM 1472 O O . CYS A 1 198 ? -6.867 11.664 13.328 1 98.56 198 CYS A O 1
ATOM 1474 N N . ASP A 1 199 ? -8.133 10.93 11.664 1 98.44 199 ASP A N 1
ATOM 1475 C CA . ASP A 1 199 ? -8.977 10.023 12.438 1 98.44 199 ASP A CA 1
ATOM 1476 C C . ASP A 1 199 ? -8.836 8.586 11.945 1 98.44 199 ASP A C 1
ATOM 1478 O O . ASP A 1 199 ? -9.141 8.281 10.797 1 98.44 199 ASP A O 1
ATOM 1482 N N . PRO A 1 200 ? -8.352 7.648 12.82 1 97.88 200 PRO A N 1
ATOM 1483 C CA . PRO A 1 200 ? -8.094 6.277 12.375 1 97.88 200 PRO A CA 1
ATOM 1484 C C . PRO A 1 200 ? -9.352 5.57 11.875 1 97.88 200 PRO A C 1
ATOM 1486 O O . PRO A 1 200 ? -9.258 4.582 11.141 1 97.88 200 PRO A O 1
ATOM 1489 N N . LEU A 1 201 ? -10.445 6.051 12.289 1 97.06 201 LEU A N 1
ATOM 1490 C CA . LEU A 1 201 ? -11.688 5.418 11.867 1 97.06 201 LEU A CA 1
ATOM 1491 C C . LEU A 1 201 ? -12.258 6.109 10.633 1 97.06 201 LEU A C 1
ATOM 1493 O O . LEU A 1 201 ? -12.57 5.449 9.641 1 97.06 201 LEU A O 1
ATOM 1497 N N . GLU A 1 202 ? -12.336 7.445 10.602 1 96.38 202 GLU A N 1
ATOM 1498 C CA . GLU A 1 202 ? -13.117 8.172 9.602 1 96.38 202 GLU A CA 1
ATOM 1499 C C . GLU A 1 202 ? -12.242 8.617 8.43 1 96.38 202 GLU A C 1
ATOM 1501 O O . GLU A 1 202 ? -12.75 8.883 7.34 1 96.38 202 GLU A O 1
ATOM 1506 N N . GLY A 1 203 ? -10.914 8.828 8.641 1 98.12 203 GLY A N 1
ATOM 1507 C CA . GLY A 1 203 ? -10.047 9.242 7.551 1 98.12 203 GLY A CA 1
ATOM 1508 C C . GLY A 1 203 ? -9.312 10.539 7.832 1 98.12 203 GLY A C 1
ATOM 1509 O O . GLY A 1 203 ? -9.156 10.93 8.992 1 98.12 203 GLY A O 1
ATOM 1510 N N . VAL A 1 204 ? -8.766 11.156 6.781 1 98.88 204 VAL A N 1
ATOM 1511 C CA . VAL A 1 204 ? -7.887 12.312 6.914 1 98.88 204 VAL A CA 1
ATOM 1512 C C . VAL A 1 204 ? -8.5 13.508 6.18 1 98.88 204 VAL A C 1
ATOM 1514 O O . VAL A 1 204 ? -9.008 13.367 5.066 1 98.88 204 VAL A O 1
ATOM 1517 N N . VAL A 1 205 ? -8.461 14.664 6.809 1 98.81 205 VAL A N 1
ATOM 1518 C CA . VAL A 1 205 ? -8.969 15.891 6.199 1 98.81 205 VAL A CA 1
ATOM 1519 C C . VAL A 1 205 ? -7.953 17.016 6.379 1 98.81 205 VAL A C 1
ATOM 1521 O O . VAL A 1 205 ? -7.273 17.094 7.406 1 98.81 205 VAL A O 1
ATOM 1524 N N . ALA A 1 206 ? -7.816 17.844 5.379 1 98.56 206 ALA A N 1
ATOM 1525 C CA . ALA A 1 206 ? -6.977 19.047 5.422 1 98.56 206 ALA A CA 1
ATOM 1526 C C . ALA A 1 206 ? -7.82 20.297 5.582 1 98.56 206 ALA A C 1
ATOM 1528 O O . ALA A 1 206 ? -8.859 20.453 4.93 1 98.56 206 ALA A O 1
ATOM 1529 N N . ILE A 1 207 ? -7.367 21.156 6.469 1 98.12 207 ILE A N 1
ATOM 1530 C CA . ILE A 1 207 ? -8.008 22.453 6.699 1 98.12 207 ILE A CA 1
ATOM 1531 C C . ILE A 1 207 ? -7.039 23.578 6.324 1 98.12 207 ILE A C 1
ATOM 1533 O O . ILE A 1 207 ? -5.973 23.719 6.926 1 98.12 207 ILE A O 1
ATOM 1537 N N . PRO A 1 208 ? -7.441 24.359 5.289 1 97 208 PRO A N 1
ATOM 1538 C CA . PRO A 1 208 ? -6.598 25.547 5.078 1 97 208 PRO A CA 1
ATOM 1539 C C . PRO A 1 208 ? -6.359 26.344 6.359 1 97 208 PRO A C 1
ATOM 1541 O O . PRO A 1 208 ? -7.293 26.562 7.133 1 97 208 PRO A O 1
ATOM 1544 N N . ARG A 1 209 ? -5.129 26.766 6.559 1 94.81 209 ARG A N 1
ATOM 1545 C CA . ARG A 1 209 ? -4.734 27.391 7.816 1 94.81 209 ARG A CA 1
ATOM 1546 C C . ARG A 1 209 ? -5.629 28.578 8.141 1 94.81 209 ARG A C 1
ATOM 1548 O O . ARG A 1 209 ? -6.074 28.734 9.281 1 94.81 209 ARG A O 1
ATOM 1555 N N . GLU A 1 210 ? -5.992 29.375 7.203 1 95.81 210 GLU A N 1
ATOM 1556 C CA . GLU A 1 210 ? -6.742 30.609 7.398 1 95.81 210 GLU A CA 1
ATOM 1557 C C . GLU A 1 210 ? -8.203 30.328 7.738 1 95.81 210 GLU A C 1
ATOM 1559 O O . GLU A 1 210 ? -8.922 31.203 8.203 1 95.81 210 GLU A O 1
ATOM 1564 N N . LEU A 1 211 ? -8.586 29.078 7.531 1 97.44 211 LEU A N 1
ATOM 1565 C CA . LEU A 1 211 ? -9.984 28.734 7.766 1 97.44 211 LEU A CA 1
ATOM 1566 C C . LEU A 1 211 ? -10.156 28.016 9.094 1 97.44 211 LEU A C 1
ATOM 1568 O O . LEU A 1 211 ? -11.281 27.75 9.523 1 97.44 211 LEU A O 1
ATOM 1572 N N . LEU A 1 212 ? -9.102 27.656 9.789 1 97.5 212 LEU A N 1
ATOM 1573 C CA . LEU A 1 212 ? -9.18 26.844 11 1 97.5 212 LEU A CA 1
ATOM 1574 C C . LEU A 1 212 ? -10.117 27.484 12.016 1 97.5 212 LEU A C 1
ATOM 1576 O O . LEU A 1 212 ? -11.016 26.828 12.547 1 97.5 212 LEU A O 1
ATOM 1580 N N . GLY A 1 213 ? -9.891 28.766 12.273 1 97.81 213 GLY A N 1
ATOM 1581 C CA . GLY A 1 213 ? -10.742 29.469 13.219 1 97.81 213 GLY A CA 1
ATOM 1582 C C . GLY A 1 213 ? -12.219 29.422 12.852 1 97.81 213 GLY A C 1
ATOM 1583 O O . GLY A 1 213 ? -13.07 29.141 13.695 1 97.81 213 GLY A O 1
ATOM 1584 N N . LYS A 1 214 ? -12.492 29.719 11.617 1 98.31 214 LYS A N 1
ATOM 1585 C CA . LYS A 1 214 ? -13.867 29.734 11.133 1 98.31 214 LYS A CA 1
ATOM 1586 C C . LYS A 1 214 ? -14.5 28.344 11.211 1 98.31 214 LYS A C 1
ATOM 1588 O O . LYS A 1 214 ? -15.68 28.203 11.531 1 98.31 214 LYS A O 1
ATOM 1593 N N . VAL A 1 215 ? -13.742 27.328 10.875 1 98.44 215 VAL A N 1
ATOM 1594 C CA . VAL A 1 215 ? -14.211 25.953 10.961 1 98.44 215 VAL A CA 1
ATOM 1595 C C . VAL A 1 215 ? -14.602 25.625 12.398 1 98.44 215 VAL A C 1
ATOM 1597 O O . VAL A 1 215 ? -15.68 25.094 12.656 1 98.44 215 VAL A O 1
ATOM 1600 N N . LEU A 1 216 ? -13.734 25.984 13.328 1 98.44 216 LEU A N 1
ATOM 1601 C CA . LEU A 1 216 ? -13.961 25.688 14.734 1 98.44 216 LEU A CA 1
ATOM 1602 C C . LEU A 1 216 ? -15.172 26.469 15.266 1 98.44 216 LEU A C 1
ATOM 1604 O O . LEU A 1 216 ? -15.891 25.969 16.141 1 98.44 216 LEU A O 1
ATOM 1608 N N . GLU A 1 217 ? -15.406 27.609 14.742 1 98.12 217 GLU A N 1
ATOM 1609 C CA . GLU A 1 217 ? -16.547 28.422 15.156 1 98.12 217 GLU A CA 1
ATOM 1610 C C . GLU A 1 217 ? -17.859 27.844 14.641 1 98.12 217 GLU A C 1
ATOM 1612 O O . GLU A 1 217 ? -18.875 27.891 15.328 1 98.12 217 GLU A O 1
ATOM 1617 N N . LEU A 1 218 ? -17.797 27.297 13.5 1 97.69 218 LEU A N 1
ATOM 1618 C CA . LEU A 1 218 ? -19 26.859 12.812 1 97.69 218 LEU A CA 1
ATOM 1619 C C . LEU A 1 218 ? -19.406 25.453 13.266 1 97.69 218 LEU A C 1
ATOM 1621 O O . LEU A 1 218 ? -20.594 25.141 13.312 1 97.69 218 LEU A O 1
ATOM 1625 N N . MET A 1 219 ? -18.531 24.594 13.648 1 97.62 219 MET A N 1
ATOM 1626 C CA . MET A 1 219 ? -18.766 23.156 13.844 1 97.62 219 MET A CA 1
ATOM 1627 C C . MET A 1 219 ? -19.75 22.922 14.984 1 97.62 219 MET A C 1
ATOM 1629 O O . MET A 1 219 ? -20.656 22.094 14.867 1 97.62 219 MET A O 1
ATOM 1633 N N . PRO A 1 220 ? -19.641 23.672 16.141 1 97.44 220 PRO A N 1
ATOM 1634 C CA . PRO A 1 220 ? -20.609 23.406 17.219 1 97.44 220 PRO A CA 1
ATOM 1635 C C . PRO A 1 220 ? -22.047 23.578 16.781 1 97.44 220 PRO A C 1
ATOM 1637 O O . PRO A 1 220 ? -22.906 22.766 17.141 1 97.44 220 PRO A O 1
ATOM 1640 N N . LYS A 1 221 ? -22.281 24.562 16.016 1 96.38 221 LYS A N 1
ATOM 1641 C CA . LYS A 1 221 ? -23.641 24.797 15.531 1 96.38 221 LYS A CA 1
ATOM 1642 C C . LYS A 1 221 ? -24.094 23.672 14.594 1 96.38 221 LYS A C 1
ATOM 1644 O O . LYS A 1 221 ? -25.188 23.141 14.734 1 96.38 221 LYS A O 1
ATOM 1649 N N . LEU A 1 222 ? -23.312 23.328 13.625 1 95.69 222 LEU A N 1
ATOM 1650 C CA . LEU A 1 222 ? -23.641 22.297 12.648 1 95.69 222 LEU A CA 1
ATOM 1651 C C . LEU A 1 222 ? -23.875 20.953 13.336 1 95.69 222 LEU A C 1
ATOM 1653 O O . LEU A 1 222 ? -24.797 20.219 12.992 1 95.69 222 LEU A O 1
ATOM 1657 N N . THR A 1 223 ? -23 20.578 14.266 1 96.44 223 THR A N 1
ATOM 1658 C CA . THR A 1 223 ? -23.109 19.297 14.945 1 96.44 223 THR A CA 1
ATOM 1659 C C . THR A 1 223 ? -24.375 19.25 15.812 1 96.44 223 THR A C 1
ATOM 1661 O O . THR A 1 223 ? -25.031 18.203 15.906 1 96.44 223 THR A O 1
ATOM 1664 N N . ARG A 1 224 ? -24.672 20.375 16.438 1 96.06 224 ARG A N 1
ATOM 1665 C CA . ARG A 1 224 ? -25.891 20.438 17.219 1 96.06 224 ARG A CA 1
ATOM 1666 C C . ARG A 1 224 ? -27.125 20.25 16.344 1 96.06 224 ARG A C 1
ATOM 1668 O O . ARG A 1 224 ? -28.031 19.5 16.703 1 96.06 224 ARG A O 1
ATOM 1675 N N . MET A 1 225 ? -27.141 20.938 15.258 1 94.69 225 MET A N 1
ATOM 1676 C CA . MET A 1 225 ? -28.25 20.812 14.305 1 94.69 225 MET A CA 1
ATOM 1677 C C . MET A 1 225 ? -28.406 19.359 13.859 1 94.69 225 MET A C 1
ATOM 1679 O O . MET A 1 225 ? -29.516 18.828 13.836 1 94.69 225 MET A O 1
ATOM 1683 N N . ASP A 1 226 ? -27.344 18.734 13.508 1 94.5 226 ASP A N 1
ATOM 1684 C CA . ASP A 1 226 ? -27.359 17.344 13.055 1 94.5 226 ASP A CA 1
ATOM 1685 C C . ASP A 1 226 ? -27.797 16.406 14.172 1 94.5 226 ASP A C 1
ATOM 1687 O O . ASP A 1 226 ? -28.562 15.469 13.938 1 94.5 226 ASP A O 1
ATOM 1691 N N . ASP A 1 227 ? -27.328 16.656 15.352 1 95 227 ASP A N 1
ATOM 1692 C CA . ASP A 1 227 ? -27.703 15.836 16.5 1 95 227 ASP A CA 1
ATOM 1693 C C . ASP A 1 227 ? -29.203 15.938 16.781 1 95 227 ASP A C 1
ATOM 1695 O O . ASP A 1 227 ? -29.859 14.938 17.062 1 95 227 ASP A O 1
ATOM 1699 N N . ASP A 1 228 ? -29.656 17.141 16.703 1 96.19 228 ASP A N 1
ATOM 1700 C CA . ASP A 1 228 ? -31.078 17.359 16.922 1 96.19 228 ASP A CA 1
ATOM 1701 C C . ASP A 1 228 ? -31.906 16.672 15.844 1 96.19 228 ASP A C 1
ATOM 1703 O O . ASP A 1 228 ? -32.906 16 16.156 1 96.19 228 ASP A O 1
ATOM 1707 N N . ALA A 1 229 ? -31.5 16.844 14.617 1 93.69 229 ALA A N 1
ATOM 1708 C CA . ALA A 1 229 ? -32.188 16.188 13.516 1 93.69 229 ALA A CA 1
ATOM 1709 C C . ALA A 1 229 ? -32.156 14.664 13.68 1 93.69 229 ALA A C 1
ATOM 1711 O O . ALA A 1 229 ? -33.188 13.992 13.477 1 93.69 229 ALA A O 1
ATOM 1712 N N . LYS A 1 230 ? -31.109 14.133 14.047 1 95.5 230 LYS A N 1
ATOM 1713 C CA . LYS A 1 230 ? -30.938 12.695 14.234 1 95.5 230 LYS A CA 1
ATOM 1714 C C . LYS A 1 230 ? -31.844 12.18 15.352 1 95.5 230 LYS A C 1
ATOM 1716 O O . LYS A 1 230 ? -32.438 11.109 15.219 1 95.5 230 LYS A O 1
ATOM 1721 N N . ARG A 1 231 ? -31.844 12.953 16.391 1 96.56 231 ARG A N 1
ATOM 1722 C CA . ARG A 1 231 ? -32.688 12.586 17.516 1 96.56 231 ARG A CA 1
ATOM 1723 C C . ARG A 1 231 ? -34.156 12.57 17.094 1 96.56 231 ARG A C 1
ATOM 1725 O O . ARG A 1 231 ? -34.906 11.648 17.453 1 96.56 231 ARG A O 1
ATOM 1732 N N . ALA A 1 232 ? -34.531 13.594 16.391 1 95.62 232 ALA A N 1
ATOM 1733 C CA . ALA A 1 232 ? -35.906 13.688 15.922 1 95.62 232 ALA A CA 1
ATOM 1734 C C . ALA A 1 232 ? -36.25 12.547 14.969 1 95.62 232 ALA A C 1
ATOM 1736 O O . ALA A 1 232 ? -37.312 11.945 15.07 1 95.62 232 ALA A O 1
ATOM 1737 N N . VAL A 1 233 ? -35.375 12.258 14.062 1 96.5 233 VAL A N 1
ATOM 1738 C CA . VAL A 1 233 ? -35.594 11.18 13.102 1 96.5 233 VAL A CA 1
ATOM 1739 C C . VAL A 1 233 ? -35.625 9.836 13.828 1 96.5 233 VAL A C 1
ATOM 1741 O O . VAL A 1 233 ? -36.469 8.992 13.523 1 96.5 233 VAL A O 1
ATOM 1744 N N . ALA A 1 234 ? -34.781 9.648 14.82 1 97.31 234 ALA A N 1
ATOM 1745 C CA . ALA A 1 234 ? -34.812 8.43 15.633 1 97.31 234 ALA A CA 1
ATOM 1746 C C . ALA A 1 234 ? -36.125 8.281 16.375 1 97.31 234 ALA A C 1
ATOM 1748 O O . ALA A 1 234 ? -36.594 7.168 16.625 1 97.31 234 ALA A O 1
ATOM 1749 N N . GLY A 1 235 ? -36.688 9.445 16.609 1 96.75 235 GLY A N 1
ATOM 1750 C CA . GLY A 1 235 ? -37.969 9.469 17.297 1 96.75 235 GLY A CA 1
ATOM 1751 C C . GLY A 1 235 ? -39.156 9.32 16.375 1 96.75 235 GLY A C 1
ATOM 1752 O O . GLY A 1 235 ? -40.312 9.352 16.812 1 96.75 235 GLY A O 1
ATOM 1753 N N . GLY A 1 236 ? -38.906 9.156 15.078 1 96.69 236 GLY A N 1
ATOM 1754 C CA . GLY A 1 236 ? -39.969 8.844 14.148 1 96.69 236 GLY A CA 1
ATOM 1755 C C . GLY A 1 236 ? -40.281 9.984 13.203 1 96.69 236 GLY A C 1
ATOM 1756 O O . GLY A 1 236 ? -41.094 9.82 12.273 1 96.69 236 GLY A O 1
ATOM 1757 N N . MET A 1 237 ? -39.688 11.125 13.344 1 94.38 237 MET A N 1
ATOM 1758 C CA . MET A 1 237 ? -39.906 12.25 12.438 1 94.38 237 MET A CA 1
ATOM 1759 C C . MET A 1 237 ? -39.281 11.961 11.062 1 94.38 237 MET A C 1
ATOM 1761 O O . MET A 1 237 ? -38.25 11.305 10.969 1 94.38 237 MET A O 1
ATOM 1765 N N . SER A 1 238 ? -40 12.391 10 1 95.75 238 SER A N 1
ATOM 1766 C CA . SER A 1 238 ? -39.375 12.266 8.688 1 95.75 238 SER A CA 1
ATOM 1767 C C . SER A 1 238 ? -38.125 13.133 8.578 1 95.75 238 SER A C 1
ATOM 1769 O O . SER A 1 238 ? -38 14.148 9.266 1 95.75 238 SER A O 1
ATOM 1771 N N . VAL A 1 239 ? -37.219 12.773 7.727 1 95.44 239 VAL A N 1
ATOM 1772 C CA . VAL A 1 239 ? -36.031 13.562 7.492 1 95.44 239 VAL A CA 1
ATOM 1773 C C . VAL A 1 239 ? -36.406 14.953 6.977 1 95.44 239 VAL A C 1
ATOM 1775 O O . VAL A 1 239 ? -35.844 15.961 7.387 1 95.44 239 VAL A O 1
ATOM 1778 N N . THR A 1 240 ? -37.344 14.977 6.07 1 95 240 THR A N 1
ATOM 1779 C CA . THR A 1 240 ? -37.844 16.234 5.539 1 95 240 THR A CA 1
ATOM 1780 C C . THR A 1 240 ? -38.25 17.172 6.672 1 95 240 THR A C 1
ATOM 1782 O O . THR A 1 240 ? -37.844 18.328 6.715 1 95 240 THR A O 1
ATOM 1785 N N . ASP A 1 241 ? -39 16.703 7.574 1 95.12 241 ASP A N 1
ATOM 1786 C CA . ASP A 1 241 ? -39.5 17.531 8.68 1 95.12 241 ASP A CA 1
ATOM 1787 C C . ASP A 1 241 ? -38.375 17.906 9.633 1 95.12 241 ASP A C 1
ATOM 1789 O O . ASP A 1 241 ? -38.344 19.016 10.141 1 95.12 241 ASP A O 1
ATOM 1793 N N . ALA A 1 242 ? -37.531 16.953 9.883 1 94.88 242 ALA A N 1
ATOM 1794 C CA . ALA A 1 242 ? -36.406 17.203 10.781 1 94.88 242 ALA A CA 1
ATOM 1795 C C . ALA A 1 242 ? -35.5 18.297 10.242 1 94.88 242 ALA A C 1
ATOM 1797 O O . ALA A 1 242 ? -35.062 19.172 10.984 1 94.88 242 ALA A O 1
ATOM 1798 N N . PHE A 1 243 ? -35.25 18.219 8.992 1 93.88 243 PHE A N 1
ATOM 1799 C CA . PHE A 1 243 ? -34.375 19.219 8.391 1 93.88 243 PHE A CA 1
ATOM 1800 C C . PHE A 1 243 ? -35.062 20.594 8.406 1 93.88 243 PHE A C 1
ATOM 1802 O O . PHE A 1 243 ? -34.375 21.609 8.656 1 93.88 243 PHE A O 1
ATOM 1809 N N . LYS A 1 244 ? -36.25 20.656 8.125 1 95.31 244 LYS A N 1
ATOM 1810 C CA . LYS A 1 244 ? -36.969 21.922 8.195 1 95.31 244 LYS A CA 1
ATOM 1811 C C . LYS A 1 244 ? -36.938 22.516 9.602 1 95.31 244 LYS A C 1
ATOM 1813 O O . LYS A 1 244 ? -36.812 23.734 9.773 1 95.31 244 LYS A O 1
ATOM 1818 N N . ALA A 1 245 ? -36.906 21.688 10.492 1 95.25 245 ALA A N 1
ATOM 1819 C CA . ALA A 1 245 ? -37 22.109 11.883 1 95.25 245 ALA A CA 1
ATOM 1820 C C . ALA A 1 245 ? -35.625 22.484 12.43 1 95.25 245 ALA A C 1
ATOM 1822 O O . ALA A 1 245 ? -35.5 23.406 13.242 1 95.25 245 ALA A O 1
ATOM 1823 N N . TYR A 1 246 ? -34.625 21.703 12.078 1 93 246 TYR A N 1
ATOM 1824 C CA . TYR A 1 246 ? -33.375 21.812 12.82 1 93 246 TYR A CA 1
ATOM 1825 C C . TYR A 1 246 ? -32.25 22.234 11.914 1 93 246 TYR A C 1
ATOM 1827 O O . TYR A 1 246 ? -31.188 22.672 12.391 1 93 246 TYR A O 1
ATOM 1835 N N . ARG A 1 247 ? -32.344 21.953 10.562 1 82.38 247 ARG A N 1
ATOM 1836 C CA . ARG A 1 247 ? -31.219 22.203 9.672 1 82.38 247 ARG A CA 1
ATOM 1837 C C . ARG A 1 247 ? -31.484 23.406 8.773 1 82.38 247 ARG A C 1
ATOM 1839 O O . ARG A 1 247 ? -31.641 23.266 7.562 1 82.38 247 ARG A O 1
ATOM 1846 N N . HIS A 1 248 ? -31.938 24.578 9.484 1 70.5 248 HIS A N 1
ATOM 1847 C CA . HIS A 1 248 ? -32.281 25.797 8.742 1 70.5 248 HIS A CA 1
ATOM 1848 C C . HIS A 1 248 ? -31.047 26.5 8.219 1 70.5 248 HIS A C 1
ATOM 1850 O O . HIS A 1 248 ? -29.969 26.391 8.812 1 70.5 248 HIS A O 1
ATOM 1856 N N . MET B 1 1 ? 17.984 -32.906 3.25 1 55.62 1 MET B N 1
ATOM 1857 C CA . MET B 1 1 ? 17.125 -31.828 2.756 1 55.62 1 MET B CA 1
ATOM 1858 C C . MET B 1 1 ? 17.672 -31.281 1.442 1 55.62 1 MET B C 1
ATOM 1860 O O . MET B 1 1 ? 18.859 -30.984 1.326 1 55.62 1 MET B O 1
ATOM 1864 N N . ASP B 1 2 ? 16.781 -31.359 0.171 1 80.69 2 ASP B N 1
ATOM 1865 C CA . ASP B 1 2 ? 17.109 -30.875 -1.165 1 80.69 2 ASP B CA 1
ATOM 1866 C C . ASP B 1 2 ? 17.562 -29.422 -1.128 1 80.69 2 ASP B C 1
ATOM 1868 O O . ASP B 1 2 ? 17.25 -28.688 -0.177 1 80.69 2 ASP B O 1
ATOM 1872 N N . ALA B 1 3 ? 18.641 -29.125 -1.771 1 86.69 3 ALA B N 1
ATOM 1873 C CA . ALA B 1 3 ? 19.234 -27.797 -1.845 1 86.69 3 ALA B CA 1
ATOM 1874 C C . ALA B 1 3 ? 18.156 -26.719 -1.872 1 86.69 3 ALA B C 1
ATOM 1876 O O . ALA B 1 3 ? 18.297 -25.688 -1.208 1 86.69 3 ALA B O 1
ATOM 1877 N N . LEU B 1 4 ? 17.078 -26.922 -2.527 1 89 4 LEU B N 1
ATOM 1878 C CA . LEU B 1 4 ? 16.016 -25.938 -2.621 1 89 4 LEU B CA 1
ATOM 1879 C C . LEU B 1 4 ? 15.297 -25.781 -1.283 1 89 4 LEU B C 1
ATOM 1881 O O . LEU B 1 4 ? 14.977 -24.672 -0.869 1 89 4 LEU B O 1
ATOM 1885 N N . ASP B 1 5 ? 15.062 -26.844 -0.612 1 88.56 5 ASP B N 1
ATOM 1886 C CA . ASP B 1 5 ? 14.398 -26.781 0.686 1 88.56 5 ASP B CA 1
ATOM 1887 C C . ASP B 1 5 ? 15.195 -25.938 1.676 1 88.56 5 ASP B C 1
ATOM 1889 O O . ASP B 1 5 ? 14.617 -25.172 2.455 1 88.56 5 ASP B O 1
ATOM 1893 N N . ARG B 1 6 ? 16.469 -26.125 1.67 1 91.81 6 ARG B N 1
ATOM 1894 C CA . ARG B 1 6 ? 17.328 -25.344 2.551 1 91.81 6 ARG B CA 1
ATOM 1895 C C . ARG B 1 6 ? 17.266 -23.859 2.213 1 91.81 6 ARG B C 1
ATOM 1897 O O . ARG B 1 6 ? 17.219 -23.016 3.109 1 91.81 6 ARG B O 1
ATOM 1904 N N . GLN B 1 7 ? 17.25 -23.594 0.928 1 94.44 7 GLN B N 1
ATOM 1905 C CA . GLN B 1 7 ? 17.188 -22.203 0.487 1 94.44 7 GLN B CA 1
ATOM 1906 C C . GLN B 1 7 ? 15.859 -21.562 0.906 1 94.44 7 GLN B C 1
ATOM 1908 O O . GLN B 1 7 ? 15.844 -20.406 1.354 1 94.44 7 GLN B O 1
ATOM 1913 N N . LEU B 1 8 ? 14.82 -22.281 0.794 1 93.81 8 LEU B N 1
ATOM 1914 C CA . LEU B 1 8 ? 13.508 -21.766 1.17 1 93.81 8 LEU B CA 1
ATOM 1915 C C . LEU B 1 8 ? 13.43 -21.531 2.676 1 93.81 8 LEU B C 1
ATOM 1917 O O . LEU B 1 8 ? 12.828 -20.562 3.125 1 93.81 8 LEU B O 1
ATOM 1921 N N . ALA B 1 9 ? 14 -22.406 3.422 1 92.75 9 ALA B N 1
ATOM 1922 C CA . ALA B 1 9 ? 14.031 -22.25 4.875 1 92.75 9 ALA B CA 1
ATOM 1923 C C . ALA B 1 9 ? 14.789 -21 5.277 1 92.75 9 ALA B C 1
ATOM 1925 O O . ALA B 1 9 ? 14.43 -20.328 6.254 1 92.75 9 ALA B O 1
ATOM 1926 N N . GLU B 1 10 ? 15.773 -20.719 4.539 1 95.06 10 GLU B N 1
ATOM 1927 C CA . GLU B 1 10 ? 16.531 -19.5 4.793 1 95.06 10 GLU B CA 1
ATOM 1928 C C . GLU B 1 10 ? 15.727 -18.25 4.414 1 95.06 10 GLU B C 1
ATOM 1930 O O . GLU B 1 10 ? 15.773 -17.234 5.113 1 95.06 10 GLU B O 1
ATOM 1935 N N . LEU B 1 11 ? 15.023 -18.328 3.332 1 96.62 11 LEU B N 1
ATOM 1936 C CA . LEU B 1 11 ? 14.273 -17.219 2.777 1 96.62 11 LEU B CA 1
ATOM 1937 C C . LEU B 1 11 ? 13.25 -16.703 3.781 1 96.62 11 LEU B C 1
ATOM 1939 O O . LEU B 1 11 ? 13.039 -15.492 3.895 1 96.62 11 LEU B O 1
ATOM 1943 N N . ILE B 1 12 ? 12.703 -17.547 4.574 1 95.56 12 ILE B N 1
ATOM 1944 C CA . ILE B 1 12 ? 11.602 -17.234 5.484 1 95.56 12 ILE B CA 1
ATOM 1945 C C . ILE B 1 12 ? 12.094 -16.312 6.594 1 95.56 12 ILE B C 1
ATOM 1947 O O . ILE B 1 12 ? 11.297 -15.648 7.258 1 95.56 12 ILE B O 1
ATOM 1951 N N . ASN B 1 13 ? 13.375 -16.219 6.785 1 95.88 13 ASN B N 1
ATOM 1952 C CA . ASN B 1 13 ? 13.953 -15.375 7.82 1 95.88 13 ASN B CA 1
ATOM 1953 C C . ASN B 1 13 ? 14.008 -13.914 7.383 1 95.88 13 ASN B C 1
ATOM 1955 O O . ASN B 1 13 ? 14.352 -13.039 8.18 1 95.88 13 ASN B O 1
ATOM 1959 N N . TYR B 1 14 ? 13.68 -13.68 6.168 1 98 14 TYR B N 1
ATOM 1960 C CA . TYR B 1 14 ? 13.719 -12.328 5.613 1 98 14 TYR B CA 1
ATOM 1961 C C . TYR B 1 14 ? 12.312 -11.836 5.289 1 98 14 TYR B C 1
ATOM 1963 O O . TYR B 1 14 ? 11.328 -12.492 5.613 1 98 14 TYR B O 1
ATOM 1971 N N . SER B 1 15 ? 12.242 -10.586 4.789 1 97.88 15 SER B N 1
ATOM 1972 C CA . SER B 1 15 ? 10.969 -10.023 4.34 1 97.88 15 SER B CA 1
ATOM 1973 C C . SER B 1 15 ? 10.945 -9.844 2.826 1 97.88 15 SER B C 1
ATOM 1975 O O . SER B 1 15 ? 12 -9.797 2.184 1 97.88 15 SER B O 1
ATOM 1977 N N . PRO B 1 16 ? 9.703 -9.781 2.248 1 98.5 16 PRO B N 1
ATOM 1978 C CA . PRO B 1 16 ? 9.625 -9.461 0.821 1 98.5 16 PRO B CA 1
ATOM 1979 C C . PRO B 1 16 ? 10.328 -8.156 0.465 1 98.5 16 PRO B C 1
ATOM 1981 O O . PRO B 1 16 ? 10.828 -8.008 -0.652 1 98.5 16 PRO B O 1
ATOM 1984 N N . CYS B 1 17 ? 10.367 -7.199 1.392 1 98.5 17 CYS B N 1
ATOM 1985 C CA . CYS B 1 17 ? 11.086 -5.953 1.138 1 98.5 17 CYS B CA 1
ATOM 1986 C C . CYS B 1 17 ? 12.578 -6.211 0.975 1 98.5 17 CYS B C 1
ATOM 1988 O O . CYS B 1 17 ? 13.227 -5.609 0.116 1 98.5 17 CYS B O 1
ATOM 1990 N N . ASP B 1 18 ? 13.148 -7.086 1.794 1 98.5 18 ASP B N 1
ATOM 1991 C CA . ASP B 1 18 ? 14.547 -7.484 1.648 1 98.5 18 ASP B CA 1
ATOM 1992 C C . ASP B 1 18 ? 14.797 -8.102 0.275 1 98.5 18 ASP B C 1
ATOM 1994 O O . ASP B 1 18 ? 15.812 -7.805 -0.364 1 98.5 18 ASP B O 1
ATOM 1998 N N . VAL B 1 19 ? 13.867 -8.969 -0.129 1 98.69 19 VAL B N 1
ATOM 1999 C CA . VAL B 1 19 ? 13.984 -9.625 -1.428 1 98.69 19 VAL B CA 1
ATOM 2000 C C . VAL B 1 19 ? 13.984 -8.57 -2.537 1 98.69 19 VAL B C 1
ATOM 2002 O O . VAL B 1 19 ? 14.836 -8.609 -3.432 1 98.69 19 VAL B O 1
ATOM 2005 N N . SER B 1 20 ? 13.023 -7.656 -2.506 1 98.5 20 SER B N 1
ATOM 2006 C CA . SER B 1 20 ? 12.938 -6.617 -3.525 1 98.5 20 SER B CA 1
ATOM 2007 C C . SER B 1 20 ? 14.211 -5.773 -3.562 1 98.5 20 SER B C 1
ATOM 2009 O O . SER B 1 20 ? 14.672 -5.383 -4.637 1 98.5 20 SER B O 1
ATOM 2011 N N . ASP B 1 21 ? 14.742 -5.434 -2.391 1 97.62 21 ASP B N 1
ATOM 2012 C CA . ASP B 1 21 ? 15.984 -4.676 -2.338 1 97.62 21 ASP B CA 1
ATOM 2013 C C . ASP B 1 21 ? 17.109 -5.422 -3.043 1 97.62 21 ASP B C 1
ATOM 2015 O O . ASP B 1 21 ? 17.938 -4.816 -3.74 1 97.62 21 ASP B O 1
ATOM 2019 N N . ALA B 1 22 ? 17.219 -6.727 -2.844 1 98.06 22 ALA B N 1
ATOM 2020 C CA . ALA B 1 22 ? 18.234 -7.539 -3.512 1 98.06 22 ALA B CA 1
ATOM 2021 C C . ALA B 1 22 ? 17.984 -7.59 -5.016 1 98.06 22 ALA B C 1
ATOM 2023 O O . ALA B 1 22 ? 18.922 -7.441 -5.809 1 98.06 22 ALA B O 1
ATOM 2024 N N . LEU B 1 23 ? 16.75 -7.781 -5.406 1 97.69 23 LEU B N 1
ATOM 2025 C CA . LEU B 1 23 ? 16.422 -7.934 -6.816 1 97.69 23 LEU B CA 1
ATOM 2026 C C . LEU B 1 23 ? 16.688 -6.645 -7.582 1 97.69 23 LEU B C 1
ATOM 2028 O O . LEU B 1 23 ? 17.078 -6.684 -8.75 1 97.69 23 LEU B O 1
ATOM 2032 N N . ILE B 1 24 ? 16.453 -5.492 -6.934 1 95.19 24 ILE B N 1
ATOM 2033 C CA . ILE B 1 24 ? 16.719 -4.211 -7.578 1 95.19 24 ILE B CA 1
ATOM 2034 C C . ILE B 1 24 ? 18.188 -4.145 -7.992 1 95.19 24 ILE B C 1
ATOM 2036 O O . ILE B 1 24 ? 18.516 -3.584 -9.039 1 95.19 24 ILE B O 1
ATOM 2040 N N . LYS B 1 25 ? 19.047 -4.73 -7.227 1 94.12 25 LYS B N 1
ATOM 2041 C CA . LYS B 1 25 ? 20.484 -4.707 -7.484 1 94.12 25 LYS B CA 1
ATOM 2042 C C . LYS B 1 25 ? 20.875 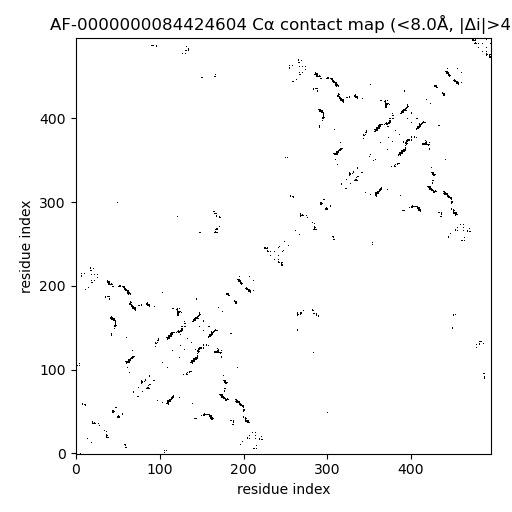-5.746 -8.531 1 94.12 25 LYS B C 1
ATOM 2044 O O . LYS B 1 25 ? 21.828 -5.543 -9.297 1 94.12 25 LYS B O 1
ATOM 2049 N N . LEU B 1 26 ? 20.156 -6.82 -8.594 1 95.31 26 LEU B N 1
ATOM 2050 C CA . LEU B 1 26 ? 20.547 -7.965 -9.406 1 95.31 26 LEU B CA 1
ATOM 2051 C C . LEU B 1 26 ? 19.922 -7.879 -10.797 1 95.31 26 LEU B C 1
ATOM 2053 O O . LEU B 1 26 ? 20.484 -8.414 -11.766 1 95.31 26 LEU B O 1
ATOM 2057 N N . GLN B 1 27 ? 18.734 -7.316 -10.828 1 90.56 27 GLN B N 1
ATOM 2058 C CA . GLN B 1 27 ? 18.016 -7.312 -12.094 1 90.56 27 GLN B CA 1
ATOM 2059 C C . GLN B 1 27 ? 18.359 -6.078 -12.922 1 90.56 27 GLN B C 1
ATOM 2061 O O . GLN B 1 27 ? 18.484 -4.977 -12.375 1 90.56 27 GLN B O 1
ATOM 2066 N N . LYS B 1 28 ? 18.719 -6.359 -14.219 1 80.81 28 LYS B N 1
ATOM 2067 C CA . LYS B 1 28 ? 18.875 -5.246 -15.156 1 80.81 28 LYS B CA 1
ATOM 2068 C C . LYS B 1 28 ? 17.531 -4.828 -15.734 1 80.81 28 LYS B C 1
ATOM 2070 O O . LYS B 1 28 ? 16.828 -5.641 -16.344 1 80.81 28 LYS B O 1
ATOM 2075 N N . THR B 1 29 ? 17.047 -3.717 -15.328 1 78.44 29 THR B N 1
ATOM 2076 C CA . THR B 1 29 ? 15.781 -3.23 -15.852 1 78.44 29 THR B CA 1
ATOM 2077 C C . THR B 1 29 ? 15.984 -2.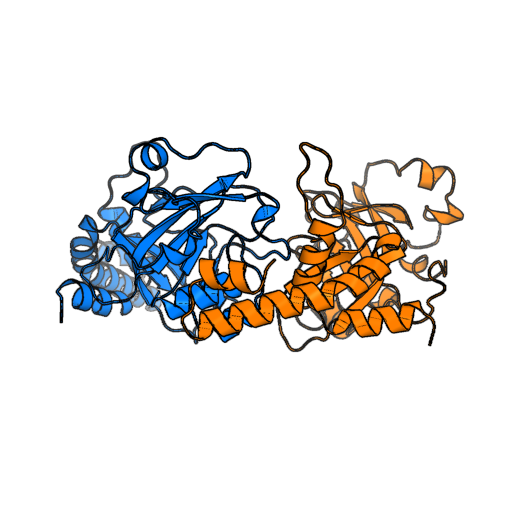498 -17.172 1 78.44 29 THR B C 1
ATOM 2079 O O . THR B 1 29 ? 16.797 -1.573 -17.25 1 78.44 29 THR B O 1
ATOM 2082 N N . PRO B 1 30 ? 15.312 -3.104 -18.203 1 76.62 30 PRO B N 1
ATOM 2083 C CA . PRO B 1 30 ? 15.461 -2.383 -19.469 1 76.62 30 PRO B CA 1
ATOM 2084 C C . PRO B 1 30 ? 15.109 -0.901 -19.344 1 76.62 30 PRO B C 1
ATOM 2086 O O . PRO B 1 30 ? 14.281 -0.522 -18.516 1 76.62 30 PRO B O 1
ATOM 2089 N N . GLU B 1 31 ? 15.852 -0.192 -20.172 1 75.31 31 GLU B N 1
ATOM 2090 C CA . GLU B 1 31 ? 15.586 1.244 -20.203 1 75.31 31 GLU B CA 1
ATOM 2091 C C . GLU B 1 31 ? 14.117 1.532 -20.469 1 75.31 31 GLU B C 1
ATOM 2093 O O . GLU B 1 31 ? 13.5 0.901 -21.344 1 75.31 31 GLU B O 1
ATOM 2098 N N . GLY B 1 32 ? 13.469 2.41 -19.75 1 74.31 32 GLY B N 1
ATOM 2099 C CA . GLY B 1 32 ? 12.078 2.789 -19.953 1 74.31 32 GLY B CA 1
ATOM 2100 C C . GLY B 1 32 ? 11.102 1.917 -19.188 1 74.31 32 GLY B C 1
ATOM 2101 O O . GLY B 1 32 ? 9.906 2.203 -19.156 1 74.31 32 GLY B O 1
ATOM 2102 N N . SER B 1 33 ? 11.664 0.839 -18.609 1 80.81 33 SER B N 1
ATOM 2103 C CA . SER B 1 33 ? 10.758 -0.039 -17.875 1 80.81 33 SER B CA 1
ATOM 2104 C C . SER B 1 33 ? 10.828 0.235 -16.375 1 80.81 33 SER B C 1
ATOM 2106 O O . SER B 1 33 ? 11.773 0.856 -15.898 1 80.81 33 SER B O 1
ATOM 2108 N N . THR B 1 34 ? 9.789 -0.034 -15.758 1 84.75 34 THR B N 1
ATOM 2109 C CA . THR B 1 34 ? 9.703 0.151 -14.312 1 84.75 34 THR B CA 1
ATOM 2110 C C . THR B 1 34 ? 10.188 -1.095 -13.578 1 84.75 34 THR B C 1
ATOM 2112 O O . THR B 1 34 ? 9.758 -2.209 -13.875 1 84.75 34 THR B O 1
ATOM 2115 N N . ALA B 1 35 ? 11.125 -0.864 -12.734 1 89.88 35 ALA B N 1
ATOM 2116 C CA . ALA B 1 35 ? 11.578 -1.977 -11.906 1 89.88 35 ALA B CA 1
ATOM 2117 C C . ALA B 1 35 ? 10.547 -2.334 -10.844 1 89.88 35 ALA B C 1
ATOM 2119 O O . ALA B 1 35 ? 10.258 -1.526 -9.953 1 89.88 35 ALA B O 1
ATOM 2120 N N . ARG B 1 36 ? 10.078 -3.506 -10.938 1 93.75 36 ARG B N 1
ATOM 2121 C CA . ARG B 1 36 ? 9.078 -3.967 -9.977 1 93.75 36 ARG B CA 1
ATOM 2122 C C . ARG B 1 36 ? 9.711 -4.855 -8.914 1 93.75 36 ARG B C 1
ATOM 2124 O O . ARG B 1 36 ? 9.117 -5.094 -7.859 1 93.75 36 ARG B O 1
ATOM 2131 N N . ALA B 1 37 ? 10.891 -5.328 -9.18 1 96.56 37 ALA B N 1
ATOM 2132 C CA . ALA B 1 37 ? 11.703 -6.09 -8.242 1 96.56 37 ALA B CA 1
ATOM 2133 C C . ALA B 1 37 ? 10.898 -7.219 -7.605 1 96.56 37 ALA B C 1
ATOM 2135 O O . ALA B 1 37 ? 10.93 -7.406 -6.387 1 96.56 37 ALA B O 1
ATOM 2136 N N . GLY B 1 38 ? 10.07 -7.871 -8.43 1 97.5 38 GLY B N 1
ATOM 2137 C CA . GLY B 1 38 ? 9.367 -9.086 -8.047 1 97.5 38 GLY B CA 1
ATOM 2138 C C . GLY B 1 38 ? 8.062 -8.82 -7.324 1 97.5 38 GLY B C 1
ATOM 2139 O O . GLY B 1 38 ? 7.289 -9.75 -7.074 1 97.5 38 GLY B O 1
ATOM 2140 N N . TYR B 1 39 ? 7.758 -7.551 -6.961 1 98.38 39 TYR B N 1
ATOM 2141 C CA . TYR B 1 39 ? 6.59 -7.219 -6.152 1 98.38 39 TYR B CA 1
ATOM 2142 C C . TYR B 1 39 ? 5.301 -7.508 -6.914 1 98.38 39 TYR B C 1
ATOM 2144 O O . TYR B 1 39 ? 5.027 -6.887 -7.945 1 98.38 39 TYR B O 1
ATOM 2152 N N . LEU B 1 40 ? 4.496 -8.469 -6.414 1 98.56 40 LEU B N 1
ATOM 2153 C CA . LEU B 1 40 ? 3.145 -8.672 -6.918 1 98.56 40 LEU B CA 1
ATOM 2154 C C . LEU B 1 40 ? 2.148 -7.777 -6.188 1 98.56 40 LEU B C 1
ATOM 2156 O O . LEU B 1 40 ? 1.709 -8.102 -5.082 1 98.56 40 LEU B O 1
ATOM 2160 N N . ALA B 1 41 ? 1.755 -6.805 -6.852 1 97.5 41 ALA B N 1
ATOM 2161 C CA . ALA B 1 41 ? 1.141 -5.648 -6.199 1 97.5 41 ALA B CA 1
ATOM 2162 C C . ALA B 1 41 ? -0.285 -5.965 -5.754 1 97.5 41 ALA B C 1
ATOM 2164 O O . ALA B 1 41 ? -1.048 -6.594 -6.492 1 97.5 41 ALA B O 1
ATOM 2165 N N . ASP B 1 42 ? -0.628 -5.453 -4.512 1 96.5 42 ASP B N 1
ATOM 2166 C CA . ASP B 1 42 ? -1.973 -5.227 -3.99 1 96.5 42 ASP B CA 1
ATOM 2167 C C . ASP B 1 42 ? -2.691 -6.551 -3.738 1 96.5 42 ASP B C 1
ATOM 2169 O O . ASP B 1 42 ? -3.916 -6.633 -3.861 1 96.5 42 ASP B O 1
ATOM 2173 N N . LEU B 1 43 ? -1.93 -7.562 -3.547 1 98.25 43 LEU B N 1
ATOM 2174 C CA . LEU B 1 43 ? -2.479 -8.828 -3.061 1 98.25 43 LEU B CA 1
ATOM 2175 C C . LEU B 1 43 ? -2.445 -8.883 -1.538 1 98.25 43 LEU B C 1
ATOM 2177 O O . LEU B 1 43 ? -1.446 -8.508 -0.92 1 98.25 43 LEU B O 1
ATOM 2181 N N . VAL B 1 44 ? -3.555 -9.305 -0.974 1 97.75 44 VAL B N 1
ATOM 2182 C CA . VAL B 1 44 ? -3.621 -9.414 0.479 1 97.75 44 VAL B CA 1
ATOM 2183 C C . VAL B 1 44 ? -4.16 -10.797 0.864 1 97.75 44 VAL B C 1
ATOM 2185 O O . VAL B 1 44 ? -4.789 -11.469 0.049 1 97.75 44 VAL B O 1
ATOM 2188 N N . PRO B 1 45 ? -3.9 -11.25 2.096 1 98.44 45 PRO B N 1
ATOM 2189 C CA . PRO B 1 45 ? -4.406 -12.562 2.498 1 98.44 45 PRO B CA 1
ATOM 2190 C C . PRO B 1 45 ? -5.926 -12.594 2.65 1 98.44 45 PRO B C 1
ATOM 2192 O O . PRO B 1 45 ? -6.516 -11.625 3.146 1 98.44 45 PRO B O 1
ATOM 2195 N N . PHE B 1 46 ? -6.516 -13.719 2.273 1 98.5 46 PHE B N 1
ATOM 2196 C CA . PHE B 1 46 ? -7.938 -13.953 2.482 1 98.5 46 PHE B CA 1
ATOM 2197 C C . PHE B 1 46 ? -8.172 -15.242 3.256 1 98.5 46 PHE B C 1
ATOM 2199 O O . PHE B 1 46 ? -9.266 -15.469 3.779 1 98.5 46 PHE B O 1
ATOM 2206 N N . SER B 1 47 ? -7.258 -16.125 3.299 1 98.25 47 SER B N 1
ATOM 2207 C CA . SER B 1 47 ? -7.309 -17.406 4.012 1 98.25 47 SER B CA 1
ATOM 2208 C C . SER B 1 47 ? -5.945 -17.766 4.594 1 98.25 47 SER B C 1
ATOM 2210 O O . SER B 1 47 ? -4.914 -17.531 3.961 1 98.25 47 SER B O 1
ATOM 2212 N N . PRO B 1 48 ? -5.859 -18.391 5.711 1 97.69 48 PRO B N 1
ATOM 2213 C CA . PRO B 1 48 ? -6.969 -18.719 6.609 1 97.69 48 PRO B CA 1
ATOM 2214 C C . PRO B 1 48 ? -7.477 -17.5 7.383 1 97.69 48 PRO B C 1
ATOM 2216 O O . PRO B 1 48 ? -8.531 -17.562 8.016 1 97.69 48 PRO B O 1
ATOM 2219 N N . ILE B 1 49 ? -6.801 -16.453 7.406 1 96.38 49 ILE B N 1
ATOM 2220 C CA . ILE B 1 49 ? -7.191 -15.203 8.055 1 96.38 49 ILE B CA 1
ATOM 2221 C C . ILE B 1 49 ? -7.246 -14.078 7.016 1 96.38 49 ILE B C 1
ATOM 2223 O O . ILE B 1 49 ? -6.273 -13.844 6.293 1 96.38 49 ILE B O 1
ATOM 2227 N N . ALA B 1 50 ? -8.43 -13.391 6.969 1 95.94 50 ALA B N 1
ATOM 2228 C CA . ALA B 1 50 ? -8.578 -12.297 6.016 1 95.94 50 ALA B CA 1
ATOM 2229 C C . ALA B 1 50 ? -7.895 -11.023 6.523 1 95.94 50 ALA B C 1
ATOM 2231 O O . ALA B 1 50 ? -7.996 -10.695 7.703 1 95.94 50 ALA B O 1
ATOM 2232 N N . GLY B 1 51 ? -7.188 -10.312 5.512 1 95.12 51 GLY B N 1
ATOM 2233 C CA . GLY B 1 51 ? -6.531 -9.062 5.852 1 95.12 51 GLY B CA 1
ATOM 2234 C C . GLY B 1 51 ? -5.094 -9.242 6.301 1 95.12 51 GLY B C 1
ATOM 2235 O O . GLY B 1 51 ? -4.723 -10.312 6.793 1 95.12 51 GLY B O 1
ATOM 2236 N N . ARG B 1 52 ? -4.293 -8.188 6.168 1 95.12 52 ARG B N 1
ATOM 2237 C CA . ARG B 1 52 ? -2.91 -8.211 6.633 1 95.12 52 ARG B CA 1
ATOM 2238 C C . ARG B 1 52 ? -2.838 -8.539 8.117 1 95.12 52 ARG B C 1
ATOM 2240 O O . ARG B 1 52 ? -3.635 -8.039 8.914 1 95.12 52 ARG B O 1
ATOM 2247 N N . ASN B 1 53 ? -1.865 -9.422 8.492 1 93.25 53 ASN B N 1
ATOM 2248 C CA . ASN B 1 53 ? -1.773 -9.859 9.883 1 93.25 53 ASN B CA 1
ATOM 2249 C C . ASN B 1 53 ? -0.389 -10.406 10.203 1 93.25 53 ASN B C 1
ATOM 2251 O O . ASN B 1 53 ? 0.445 -10.57 9.312 1 93.25 53 ASN B O 1
ATOM 2255 N N . GLU B 1 54 ? -0.187 -10.656 11.469 1 92.75 54 GLU B N 1
ATOM 2256 C CA . GLU B 1 54 ? 1.085 -11.203 11.938 1 92.75 54 GLU B CA 1
ATOM 2257 C C . GLU B 1 54 ? 0.909 -12.609 12.5 1 92.75 54 GLU B C 1
ATOM 2259 O O . GLU B 1 54 ? 1.843 -13.172 13.07 1 92.75 54 GLU B O 1
ATOM 2264 N N . THR B 1 55 ? -0.208 -13.117 12.352 1 92.31 55 THR B N 1
ATOM 2265 C CA . THR B 1 55 ? -0.531 -14.398 12.969 1 92.31 55 THR B CA 1
ATOM 2266 C C . THR B 1 55 ? -0.226 -15.555 12.016 1 92.31 55 THR B C 1
ATOM 2268 O O . THR B 1 55 ? 0.321 -16.578 12.422 1 92.31 55 THR B O 1
ATOM 2271 N N . MET B 1 56 ? -0.538 -15.305 10.742 1 92.88 56 MET B N 1
ATOM 2272 C CA . MET B 1 56 ? -0.248 -16.312 9.734 1 92.88 56 MET B CA 1
ATOM 2273 C C . MET B 1 56 ? 1.252 -16.422 9.477 1 92.88 56 MET B C 1
ATOM 2275 O O . MET B 1 56 ? 1.969 -15.422 9.555 1 92.88 56 MET B O 1
ATOM 2279 N N . THR B 1 57 ? 1.67 -17.609 9.156 1 93.56 57 THR B N 1
ATOM 2280 C CA . THR B 1 57 ? 3.082 -17.812 8.852 1 93.56 57 THR B CA 1
ATOM 2281 C C . THR B 1 57 ? 3.389 -17.438 7.406 1 93.56 57 THR B C 1
ATOM 2283 O O . THR B 1 57 ? 2.51 -17.5 6.543 1 93.56 57 THR B O 1
ATOM 2286 N N . LYS B 1 58 ? 4.617 -17.125 7.188 1 97.12 58 LYS B N 1
ATOM 2287 C CA . LYS B 1 58 ? 5.121 -16.922 5.828 1 97.12 58 LYS B CA 1
ATOM 2288 C C . LYS B 1 58 ? 5.25 -18.266 5.098 1 97.12 58 LYS B C 1
ATOM 2290 O O . LYS B 1 58 ? 5.5 -19.297 5.723 1 97.12 58 LYS B O 1
ATOM 2295 N N . ILE B 1 59 ? 5.074 -18.156 3.799 1 95.38 59 ILE B N 1
ATOM 2296 C CA . ILE B 1 59 ? 5.301 -19.359 3.002 1 95.38 59 ILE B CA 1
ATOM 2297 C C . ILE B 1 59 ? 6.125 -19 1.766 1 95.38 59 ILE B C 1
ATOM 2299 O O . ILE B 1 59 ? 6.086 -17.875 1.284 1 95.38 59 ILE B O 1
ATOM 2303 N N . ALA B 1 60 ? 6.883 -20.016 1.288 1 96.25 60 ALA B N 1
ATOM 2304 C CA . ALA B 1 60 ? 7.664 -19.891 0.061 1 96.25 60 ALA B CA 1
ATOM 2305 C C . ALA B 1 60 ? 7.742 -21.219 -0.682 1 96.25 60 ALA B C 1
ATOM 2307 O O . ALA B 1 60 ? 7.77 -22.281 -0.06 1 96.25 60 ALA B O 1
ATOM 2308 N N . GLY B 1 61 ? 7.727 -21.141 -1.963 1 94.12 61 GLY B N 1
ATOM 2309 C CA . GLY B 1 61 ? 7.816 -22.328 -2.791 1 94.12 61 GLY B CA 1
ATOM 2310 C C . GLY B 1 61 ? 7.824 -22.031 -4.277 1 94.12 61 GLY B C 1
ATOM 2311 O O . GLY B 1 61 ? 7.574 -20.891 -4.684 1 94.12 61 GLY B O 1
ATOM 2312 N N . PRO B 1 62 ? 8.148 -23 -5.047 1 93.94 62 PRO B N 1
ATOM 2313 C CA . PRO B 1 62 ? 8.133 -22.797 -6.5 1 93.94 62 PRO B CA 1
ATOM 2314 C C . PRO B 1 62 ? 6.727 -22.578 -7.051 1 93.94 62 PRO B C 1
ATOM 2316 O O . PRO B 1 62 ? 5.77 -23.172 -6.559 1 93.94 62 PRO B O 1
ATOM 2319 N N . ALA B 1 63 ? 6.68 -21.828 -8.117 1 95 63 ALA B N 1
ATOM 2320 C CA . ALA B 1 63 ? 5.402 -21.469 -8.727 1 95 63 ALA B CA 1
ATOM 2321 C C . ALA B 1 63 ? 4.93 -22.562 -9.68 1 95 63 ALA B C 1
ATOM 2323 O O . ALA B 1 63 ? 5.719 -23.109 -10.461 1 95 63 ALA B O 1
ATOM 2324 N N . THR B 1 64 ? 3.738 -22.922 -9.547 1 93.56 64 THR B N 1
ATOM 2325 C CA . THR B 1 64 ? 2.92 -23.484 -10.609 1 93.56 64 THR B CA 1
ATOM 2326 C C . THR B 1 64 ? 1.911 -22.469 -11.125 1 93.56 64 THR B C 1
ATOM 2328 O O . THR B 1 64 ? 1.257 -21.781 -10.328 1 93.56 64 THR B O 1
ATOM 2331 N N . THR B 1 65 ? 1.778 -22.344 -12.484 1 95.31 65 THR B N 1
ATOM 2332 C CA . THR B 1 65 ? 1.018 -21.188 -12.977 1 95.31 65 THR B CA 1
ATOM 2333 C C . THR B 1 65 ? -0.206 -21.656 -13.766 1 95.31 65 THR B C 1
ATOM 2335 O O . THR B 1 65 ? -0.157 -22.672 -14.461 1 95.31 65 THR B O 1
ATOM 2338 N N . ILE B 1 66 ? -1.261 -20.938 -13.625 1 96.81 66 ILE B N 1
ATOM 2339 C CA . ILE B 1 66 ? -2.463 -21.047 -14.445 1 96.81 66 ILE B CA 1
ATOM 2340 C C . ILE B 1 66 ? -2.834 -19.688 -15.023 1 96.81 66 ILE B C 1
ATOM 2342 O O . ILE B 1 66 ? -2.904 -18.703 -14.289 1 96.81 66 ILE B O 1
ATOM 2346 N N . LYS B 1 67 ? -3.049 -19.672 -16.297 1 97.88 67 LYS B N 1
ATOM 2347 C CA . LYS B 1 67 ? -3.506 -18.469 -16.984 1 97.88 67 LYS B CA 1
ATOM 2348 C C . LYS B 1 67 ? -4.988 -18.562 -17.328 1 97.88 67 LYS B C 1
ATOM 2350 O O . LYS B 1 67 ? -5.391 -19.391 -18.156 1 97.88 67 LYS B O 1
ATOM 2355 N N . PHE B 1 68 ? -5.766 -17.75 -16.734 1 98.5 68 PHE B N 1
ATOM 2356 C CA . PHE B 1 68 ? -7.164 -17.641 -17.125 1 98.5 68 PHE B CA 1
ATOM 2357 C C . PHE B 1 68 ? -7.332 -16.609 -18.234 1 98.5 68 PHE B C 1
ATOM 2359 O O . PHE B 1 68 ? -6.547 -15.664 -18.328 1 98.5 68 PHE B O 1
ATOM 2366 N N . LEU B 1 69 ? -8.336 -16.828 -19 1 98.06 69 LEU B N 1
ATOM 2367 C CA . LEU B 1 69 ? -8.68 -15.969 -20.125 1 98.06 69 LEU B CA 1
ATOM 2368 C C . LEU B 1 69 ? -10.133 -15.516 -20.047 1 98.06 69 LEU B C 1
ATOM 2370 O O . LEU B 1 69 ? -10.93 -16.094 -19.297 1 98.06 69 LEU B O 1
ATOM 2374 N N . ALA B 1 70 ? -10.352 -14.445 -20.781 1 97.44 70 ALA B N 1
ATOM 2375 C CA . ALA B 1 70 ? -11.766 -14.156 -21 1 97.44 70 ALA B CA 1
ATOM 2376 C C . ALA B 1 70 ? -12.461 -15.328 -21.688 1 97.44 70 ALA B C 1
ATOM 2378 O O . ALA B 1 70 ? -11.852 -16.031 -22.5 1 97.44 70 ALA B O 1
ATOM 2379 N N . LYS B 1 71 ? -13.695 -15.469 -21.406 1 94.06 71 LYS B N 1
ATOM 2380 C CA . LYS B 1 71 ? -14.453 -16.641 -21.844 1 94.06 71 LYS B CA 1
ATOM 2381 C C . LYS B 1 71 ? -14.359 -16.844 -23.344 1 94.06 71 LYS B C 1
ATOM 2383 O O . LYS B 1 71 ? -14.242 -17.969 -23.828 1 94.06 71 LYS B O 1
ATOM 2388 N N . ASP B 1 72 ? -14.289 -15.766 -24.109 1 94.06 72 ASP B N 1
ATOM 2389 C CA . ASP B 1 72 ? -14.391 -15.875 -25.562 1 94.06 72 ASP B CA 1
ATOM 2390 C C . ASP B 1 72 ? -13.016 -15.836 -26.219 1 94.06 72 ASP B C 1
ATOM 2392 O O . ASP B 1 72 ? -12.891 -15.938 -27.438 1 94.06 72 ASP B O 1
ATOM 2396 N N . ASP B 1 73 ? -11.977 -15.742 -25.438 1 96 73 ASP B N 1
ATOM 2397 C CA . ASP B 1 73 ? -10.625 -15.664 -26 1 96 73 ASP B CA 1
ATOM 2398 C C . ASP B 1 73 ? -10.086 -17.062 -26.328 1 96 73 ASP B C 1
ATOM 2400 O O . ASP B 1 73 ? -10.43 -18.031 -25.656 1 96 73 ASP B O 1
ATOM 2404 N N . SER B 1 74 ? -9.25 -17.125 -27.328 1 95.19 74 SER B N 1
ATOM 2405 C CA . SER B 1 74 ? -8.57 -18.375 -27.656 1 95.19 74 SER B CA 1
ATOM 2406 C C . SER B 1 74 ? -7.352 -18.594 -26.766 1 95.19 74 SER B C 1
ATOM 2408 O O . SER B 1 74 ? -6.652 -17.641 -26.422 1 95.19 74 SER B O 1
ATOM 2410 N N . PRO B 1 75 ? -7.113 -19.844 -26.469 1 94.75 75 PRO B N 1
ATOM 2411 C CA . PRO B 1 75 ? -5.906 -20.125 -25.672 1 94.75 75 PRO B CA 1
ATOM 2412 C C . PRO B 1 75 ? -4.621 -19.75 -26.406 1 94.75 75 PRO B C 1
ATOM 2414 O O . PRO B 1 75 ? -4.613 -19.656 -27.641 1 94.75 75 PRO B O 1
ATOM 2417 N N . PRO B 1 76 ? -3.617 -19.516 -25.641 1 95.56 76 PRO B N 1
ATOM 2418 C CA . PRO B 1 76 ? -2.328 -19.281 -26.297 1 95.56 76 PRO B CA 1
ATOM 2419 C C . PRO B 1 76 ? -1.857 -20.469 -27.141 1 95.56 76 PRO B C 1
ATOM 2421 O O . PRO B 1 76 ? -2.227 -21.609 -26.859 1 95.56 76 PRO B O 1
ATOM 2424 N N . SER B 1 77 ? -1.021 -20.219 -28.125 1 96.25 77 SER B N 1
ATOM 2425 C CA . SER B 1 77 ? -0.578 -21.219 -29.094 1 96.25 77 SER B CA 1
ATOM 2426 C C . SER B 1 77 ? 0.079 -22.406 -28.391 1 96.25 77 SER B C 1
ATOM 2428 O O . SER B 1 77 ? -0.118 -23.547 -28.797 1 96.25 77 SER B O 1
ATOM 2430 N N . ILE B 1 78 ? 0.797 -22.141 -27.375 1 95.75 78 ILE B N 1
ATOM 2431 C CA . ILE B 1 78 ? 1.545 -23.188 -26.688 1 95.75 78 ILE B CA 1
ATOM 2432 C C . ILE B 1 78 ? 0.575 -24.188 -26.078 1 95.75 78 ILE B C 1
ATOM 2434 O O . ILE B 1 78 ? 0.874 -25.391 -26 1 95.75 78 ILE B O 1
ATOM 2438 N N . ALA B 1 79 ? -0.54 -23.734 -25.609 1 94.5 79 ALA B N 1
ATOM 2439 C CA . ALA B 1 79 ? -1.545 -24.609 -25.016 1 94.5 79 ALA B CA 1
ATOM 2440 C C . ALA B 1 79 ? -2.195 -25.5 -26.078 1 94.5 79 ALA B C 1
ATOM 2442 O O . ALA B 1 79 ? -2.635 -26.609 -25.781 1 94.5 79 ALA B O 1
ATOM 2443 N N . ILE B 1 80 ? -2.258 -24.984 -27.281 1 94.12 80 ILE B N 1
ATOM 2444 C CA . ILE B 1 80 ? -2.838 -25.734 -28.391 1 94.12 80 ILE B CA 1
ATOM 2445 C C . ILE B 1 80 ? -1.819 -26.734 -28.938 1 94.12 80 ILE B C 1
ATOM 2447 O O . ILE B 1 80 ? -2.164 -27.875 -29.219 1 94.12 80 ILE B O 1
ATOM 2451 N N . GLU B 1 81 ? -0.602 -26.297 -29.047 1 96 81 GLU B N 1
ATOM 2452 C CA . GLU B 1 81 ? 0.459 -27.109 -29.641 1 96 81 GLU B CA 1
ATOM 2453 C C . GLU B 1 81 ? 0.922 -28.203 -28.688 1 96 81 GLU B C 1
ATOM 2455 O O . GLU B 1 81 ? 1.32 -29.281 -29.125 1 96 81 GLU B O 1
ATOM 2460 N N . GLU B 1 82 ? 0.924 -27.891 -27.391 1 95.19 82 GLU B N 1
ATOM 2461 C CA . GLU B 1 82 ? 1.323 -28.844 -26.359 1 95.19 82 GLU B CA 1
ATOM 2462 C C . GLU B 1 82 ? 0.244 -28.984 -25.297 1 95.19 82 GLU B C 1
ATOM 2464 O O . GLU B 1 82 ? 0.486 -28.719 -24.125 1 95.19 82 GLU B O 1
ATOM 2469 N N . PRO B 1 83 ? -0.845 -29.516 -25.609 1 93 83 PRO B N 1
ATOM 2470 C CA . PRO B 1 83 ? -2 -29.547 -24.719 1 93 83 PRO B CA 1
ATOM 2471 C C . PRO B 1 83 ? -1.76 -30.422 -23.484 1 93 83 PRO B C 1
ATOM 2473 O O . PRO B 1 83 ? -2.332 -30.156 -22.422 1 93 83 PRO B O 1
ATOM 2476 N N . GLU B 1 84 ? -0.925 -31.453 -23.547 1 90.81 84 GLU B N 1
ATOM 2477 C CA . GLU B 1 84 ? -0.654 -32.344 -22.406 1 90.81 84 GLU B CA 1
ATOM 2478 C C . GLU B 1 84 ? 0.144 -31.609 -21.344 1 90.81 84 GLU B C 1
ATOM 2480 O O . GLU B 1 84 ? -0.003 -31.891 -20.141 1 90.81 84 GLU B O 1
ATOM 2485 N N . LYS B 1 85 ? 0.91 -30.656 -21.75 1 90.5 85 LYS B N 1
ATOM 2486 C CA . LYS B 1 85 ? 1.81 -29.984 -20.828 1 90.5 85 LYS B CA 1
ATOM 2487 C C . LYS B 1 85 ? 1.269 -28.609 -20.422 1 90.5 85 LYS B C 1
ATOM 2489 O O . LYS B 1 85 ? 1.443 -28.172 -19.281 1 90.5 85 LYS B O 1
ATOM 2494 N N . HIS B 1 86 ? 0.61 -27.984 -21.391 1 94.56 86 HIS B N 1
ATOM 2495 C CA . HIS B 1 86 ? 0.31 -26.578 -21.156 1 94.56 86 HIS B CA 1
ATOM 2496 C C . HIS B 1 86 ? -1.175 -26.297 -21.359 1 94.56 86 HIS B C 1
ATOM 2498 O O . HIS B 1 86 ? -1.633 -25.172 -21.109 1 94.56 86 HIS B O 1
ATOM 2504 N N . GLY B 1 87 ? -1.906 -27.25 -21.797 1 94.25 87 GLY B N 1
ATOM 2505 C CA . GLY B 1 87 ? -3.338 -27.094 -22 1 94.25 87 GLY B CA 1
ATOM 2506 C C . GLY B 1 87 ? -4.164 -27.828 -20.969 1 94.25 87 GLY B C 1
ATOM 2507 O O . GLY B 1 87 ? -3.67 -28.156 -19.891 1 94.25 87 GLY B O 1
ATOM 2508 N N . PHE B 1 88 ? -5.434 -27.859 -21.219 1 93.44 88 PHE B N 1
ATOM 2509 C CA . PHE B 1 88 ? -6.375 -28.609 -20.391 1 93.44 88 PHE B CA 1
ATOM 2510 C C . PHE B 1 88 ? -7.152 -29.625 -21.234 1 93.44 88 PHE B C 1
ATOM 2512 O O . PHE B 1 88 ? -7.934 -29.234 -22.109 1 93.44 88 PHE B O 1
ATOM 2519 N N . LEU B 1 89 ? -6.902 -30.828 -20.984 1 89.38 89 LEU B N 1
ATOM 2520 C CA . LEU B 1 89 ? -7.504 -31.906 -21.766 1 89.38 89 LEU B CA 1
ATOM 2521 C C . LEU B 1 89 ? -9.008 -31.984 -21.5 1 89.38 89 LEU B C 1
ATOM 2523 O O . LEU B 1 89 ? -9.461 -31.75 -20.375 1 89.38 89 LEU B O 1
ATOM 2527 N N . PRO B 1 90 ? -9.719 -32.375 -22.625 1 89.88 90 PRO B N 1
ATOM 2528 C CA . PRO B 1 90 ? -11.156 -32.562 -22.406 1 89.88 90 PRO B CA 1
ATOM 2529 C C . PRO B 1 90 ? -11.469 -33.562 -21.312 1 89.88 90 PRO B C 1
ATOM 2531 O O . PRO B 1 90 ? -10.789 -34.594 -21.188 1 89.88 90 PRO B O 1
ATOM 2534 N N . GLY B 1 91 ? -12.406 -33.312 -20.438 1 91.31 91 GLY B N 1
ATOM 2535 C CA . GLY B 1 91 ? -12.844 -34.25 -19.406 1 91.31 91 GLY B CA 1
ATOM 2536 C C . GLY B 1 91 ? -12.07 -34.094 -18.109 1 91.31 91 GLY B C 1
ATOM 2537 O O . GLY B 1 91 ? -12.359 -34.781 -17.125 1 91.31 91 GLY B O 1
ATOM 2538 N N . LYS B 1 92 ? -11.117 -33.281 -18.125 1 92.56 92 LYS B N 1
ATOM 2539 C CA . LYS B 1 92 ? -10.352 -33.062 -16.906 1 92.56 92 LYS B CA 1
ATOM 2540 C C . LYS B 1 92 ? -10.352 -31.594 -16.5 1 92.56 92 LYS B C 1
ATOM 2542 O O . LYS B 1 92 ? -9.945 -30.734 -17.297 1 92.56 92 LYS B O 1
ATOM 2547 N N . HIS B 1 93 ? -10.859 -31.312 -15.297 1 93.69 93 HIS B N 1
ATOM 2548 C CA . HIS B 1 93 ? -10.922 -29.938 -14.82 1 93.69 93 HIS B CA 1
ATOM 2549 C C . HIS B 1 93 ? -9.523 -29.359 -14.609 1 93.69 93 HIS B C 1
ATOM 2551 O O . HIS B 1 93 ? -8.594 -30.094 -14.25 1 93.69 93 HIS B O 1
ATOM 2557 N N . TRP B 1 94 ? -9.477 -28.094 -14.789 1 94.06 94 TRP B N 1
ATOM 2558 C CA . TRP B 1 94 ? -8.164 -27.469 -14.812 1 94.06 94 TRP B CA 1
ATOM 2559 C C . TRP B 1 94 ? -7.414 -27.719 -13.508 1 94.06 94 TRP B C 1
ATOM 2561 O O . TRP B 1 94 ? -6.203 -27.969 -13.516 1 94.06 94 TRP B O 1
ATOM 2571 N N . VAL B 1 95 ? -8.109 -27.656 -12.328 1 92.94 95 VAL B N 1
ATOM 2572 C CA . VAL B 1 95 ? -7.453 -27.734 -11.023 1 92.94 95 VAL B CA 1
ATOM 2573 C C . VAL B 1 95 ? -6.883 -29.141 -10.82 1 92.94 95 VAL B C 1
ATOM 2575 O O . VAL B 1 95 ? -5.949 -29.328 -10.039 1 92.94 95 VAL B O 1
ATOM 2578 N N . ASP B 1 96 ? -7.371 -30.141 -11.5 1 91.5 96 ASP B N 1
ATOM 2579 C CA . ASP B 1 96 ? -6.906 -31.516 -11.375 1 91.5 96 ASP B CA 1
ATOM 2580 C C . ASP B 1 96 ? -5.566 -31.703 -12.086 1 91.5 96 ASP B C 1
ATOM 2582 O O . ASP B 1 96 ? -4.914 -32.75 -11.93 1 91.5 96 ASP B O 1
ATOM 2586 N N . HIS B 1 97 ? -5.246 -30.75 -12.891 1 88.62 97 HIS B N 1
ATOM 2587 C CA . HIS B 1 97 ? -3.934 -30.797 -13.523 1 88.62 97 HIS B CA 1
ATOM 2588 C C . HIS B 1 97 ? -2.85 -30.266 -12.586 1 88.62 97 HIS B C 1
ATOM 2590 O O . HIS B 1 97 ? -1.66 -30.484 -12.828 1 88.62 97 HIS B O 1
ATOM 2596 N N . VAL B 1 98 ? -3.373 -29.609 -11.602 1 83.06 98 VAL B N 1
ATOM 2597 C CA . VAL B 1 98 ? -2.428 -29.016 -10.656 1 83.06 98 VAL B CA 1
ATOM 2598 C C . VAL B 1 98 ? -1.765 -30.109 -9.828 1 83.06 98 VAL B C 1
ATOM 2600 O O . VAL B 1 98 ? -2.441 -31.016 -9.328 1 83.06 98 VAL B O 1
ATOM 2603 N N . GLY B 1 99 ? -0.545 -30.234 -9.742 1 65.69 99 GLY B N 1
ATOM 2604 C CA . GLY B 1 99 ? 0.159 -31.25 -8.969 1 65.69 99 GLY B CA 1
ATOM 2605 C C . GLY B 1 99 ? 0.743 -32.344 -9.82 1 65.69 99 GLY B C 1
ATOM 2606 O O . GLY B 1 99 ? 1.491 -33.188 -9.32 1 65.69 99 GLY B O 1
ATOM 2607 N N . GLU B 1 100 ? 0.168 -32.625 -11.078 1 63.75 100 GLU B N 1
ATOM 2608 C CA . GLU B 1 100 ? 0.61 -33.719 -11.922 1 63.75 100 GLU B CA 1
ATOM 2609 C C . GLU B 1 100 ? 2.078 -33.562 -12.312 1 63.75 100 GLU B C 1
ATOM 2611 O O . GLU B 1 100 ? 2.783 -34.562 -12.5 1 63.75 100 GLU B O 1
ATOM 2616 N N . TYR B 1 101 ? 2.348 -32.562 -12.875 1 51.72 101 TYR B N 1
ATOM 2617 C CA . TYR B 1 101 ? 3.73 -32.438 -13.328 1 51.72 101 TYR B CA 1
ATOM 2618 C C . TYR B 1 101 ? 4.637 -31.969 -12.195 1 51.72 101 TYR B C 1
ATOM 2620 O O . TYR B 1 101 ? 4.359 -30.953 -11.562 1 51.72 101 TYR B O 1
ATOM 2628 N N . PRO B 1 102 ? 5.133 -33.062 -11.648 1 47.22 102 PRO B N 1
ATOM 2629 C CA . PRO B 1 102 ? 6.082 -32.688 -10.594 1 47.22 102 PRO B CA 1
ATOM 2630 C C . PRO B 1 102 ? 7 -31.531 -11.016 1 47.22 102 PRO B C 1
ATOM 2632 O O . PRO B 1 102 ? 8.023 -31.766 -11.664 1 47.22 102 PRO B O 1
ATOM 2635 N N . PRO B 1 103 ? 6.469 -30.734 -11.953 1 42.44 103 PRO B N 1
ATOM 2636 C CA . PRO B 1 103 ? 7.711 -30.062 -12.344 1 42.44 103 PRO B CA 1
ATOM 2637 C C . PRO B 1 103 ? 8.734 -30.016 -11.203 1 42.44 103 PRO B C 1
ATOM 2639 O O . PRO B 1 103 ? 9.922 -29.781 -11.445 1 42.44 103 PRO B O 1
ATOM 2642 N N . ASN B 1 104 ? 8.375 -29.312 -10.117 1 44.44 104 ASN B N 1
ATOM 2643 C CA . ASN B 1 104 ? 9.398 -29.078 -9.102 1 44.44 104 ASN B CA 1
ATOM 2644 C C . ASN B 1 104 ? 9.75 -30.359 -8.352 1 44.44 104 ASN B C 1
ATOM 2646 O O . ASN B 1 104 ? 8.867 -31.031 -7.809 1 44.44 104 ASN B O 1
ATOM 2650 N N . PRO B 1 105 ? 10.797 -31 -8.883 1 43.97 105 PRO B N 1
ATOM 2651 C CA . PRO B 1 105 ? 11.328 -32.062 -8.023 1 43.97 105 PRO B CA 1
ATOM 2652 C C . PRO B 1 105 ? 10.984 -31.859 -6.551 1 43.97 105 PRO B C 1
ATOM 2654 O O . PRO B 1 105 ? 11.289 -32.719 -5.715 1 43.97 105 PRO B O 1
ATOM 2657 N N . TYR B 1 106 ? 10.547 -30.672 -6.27 1 44.44 106 TYR B N 1
ATOM 2658 C CA . TYR B 1 106 ? 10.414 -30.422 -4.84 1 44.44 106 TYR B CA 1
ATOM 2659 C C . TYR B 1 106 ? 9.031 -30.844 -4.344 1 44.44 106 TYR B C 1
ATOM 2661 O O . TYR B 1 106 ? 8.016 -30.375 -4.867 1 44.44 106 TYR B O 1
ATOM 26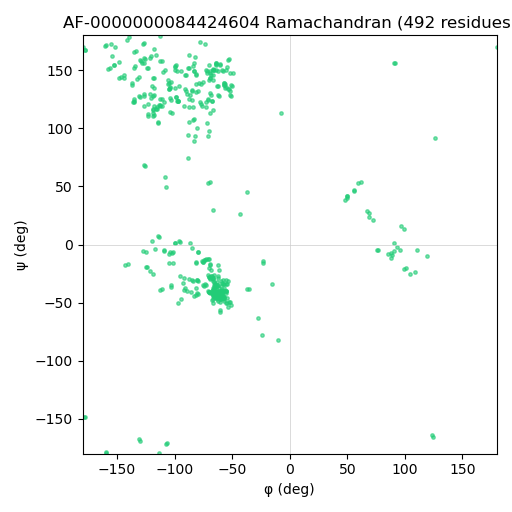69 N N . LYS B 1 107 ? 8.922 -32.062 -4.273 1 45.88 107 LYS B N 1
ATOM 2670 C CA . LYS B 1 107 ? 7.754 -32.719 -3.682 1 45.88 107 LYS B CA 1
ATOM 2671 C C . LYS B 1 107 ? 6.871 -31.688 -2.963 1 45.88 107 LYS B C 1
ATOM 2673 O O . LYS B 1 107 ? 5.652 -31.688 -3.143 1 45.88 107 LYS B O 1
ATOM 2678 N N . ALA B 1 108 ? 7.27 -31.297 -1.59 1 48.28 108 ALA B N 1
ATOM 2679 C CA . ALA B 1 108 ? 6.535 -30.891 -0.392 1 48.28 108 ALA B CA 1
ATOM 2680 C C . ALA B 1 108 ? 5.848 -29.547 -0.596 1 48.28 108 ALA B C 1
ATOM 2682 O O . ALA B 1 108 ? 5.195 -29.031 0.315 1 48.28 108 ALA B O 1
ATOM 2683 N N . GLY B 1 109 ? 5.297 -28.938 -1.998 1 63.91 109 GLY B N 1
ATOM 2684 C CA . GLY B 1 109 ? 4.133 -28.062 -2.01 1 63.91 109 GLY B CA 1
ATOM 2685 C C . GLY B 1 109 ? 4.383 -26.75 -2.713 1 63.91 109 GLY B C 1
ATOM 2686 O O . GLY B 1 109 ? 5.203 -25.938 -2.262 1 63.91 109 GLY B O 1
ATOM 2687 N N . SER B 1 110 ? 4.066 -26.734 -4.129 1 88.31 110 SER B N 1
ATOM 2688 C CA . SER B 1 110 ? 4.184 -25.516 -4.934 1 88.31 110 SER B CA 1
ATOM 2689 C C . SER B 1 110 ? 3.119 -24.5 -4.555 1 88.31 110 SER B C 1
ATOM 2691 O O . SER B 1 110 ? 2.201 -24.812 -3.789 1 88.31 110 SER B O 1
ATOM 2693 N N . ILE B 1 111 ? 3.428 -23.359 -4.793 1 95.25 111 ILE B N 1
ATOM 2694 C CA . ILE B 1 111 ? 2.447 -22.281 -4.695 1 95.25 111 ILE B CA 1
ATOM 2695 C C . ILE B 1 111 ? 1.789 -22.062 -6.055 1 95.25 111 ILE B C 1
ATOM 2697 O O . ILE B 1 111 ? 2.475 -21.844 -7.055 1 95.25 111 ILE B O 1
ATOM 2701 N N . LEU B 1 112 ? 0.504 -22.25 -6.082 1 95.5 112 LEU B N 1
ATOM 2702 C CA . LEU B 1 112 ? -0.238 -22.016 -7.316 1 95.5 112 LEU B CA 1
ATOM 2703 C C . LEU B 1 112 ? -0.464 -20.531 -7.551 1 95.5 112 LEU B C 1
ATOM 2705 O O . LEU B 1 112 ? -1.021 -19.844 -6.695 1 95.5 112 LEU B O 1
ATOM 2709 N N . VAL B 1 113 ? -0.006 -20.016 -8.695 1 97.75 113 VAL B N 1
ATOM 2710 C CA . VAL B 1 113 ? -0.178 -18.609 -9.062 1 97.75 113 VAL B CA 1
ATOM 2711 C C . VAL B 1 113 ? -1.13 -18.5 -10.258 1 97.75 113 VAL B C 1
ATOM 2713 O O . VAL B 1 113 ? -0.897 -19.109 -11.305 1 97.75 113 VAL B O 1
ATOM 2716 N N . ILE B 1 114 ? -2.186 -17.688 -10.078 1 98.5 114 ILE B N 1
ATOM 2717 C CA . ILE B 1 114 ? -3.244 -17.609 -11.078 1 98.5 114 ILE B CA 1
ATOM 2718 C C . ILE B 1 114 ? -3.326 -16.172 -11.625 1 98.5 114 ILE B C 1
ATOM 2720 O O . ILE B 1 114 ? -3.396 -15.219 -10.852 1 98.5 114 ILE B O 1
ATOM 2724 N N . GLU B 1 115 ? -3.297 -16.016 -12.914 1 98.75 115 GLU B N 1
ATOM 2725 C CA . GLU B 1 115 ? -3.572 -14.742 -13.578 1 98.75 115 GLU B CA 1
ATOM 2726 C C . GLU B 1 115 ? -5.023 -14.672 -14.047 1 98.75 115 GLU B C 1
ATOM 2728 O O . GLU B 1 115 ? -5.492 -15.547 -14.773 1 98.75 115 GLU B O 1
ATOM 2733 N N . GLN B 1 116 ? -5.668 -13.703 -13.609 1 98.56 116 GLN B N 1
ATOM 2734 C CA . GLN B 1 116 ? -6.98 -13.359 -14.148 1 98.56 116 GLN B CA 1
ATOM 2735 C C . GLN B 1 116 ? -6.895 -12.133 -15.055 1 98.56 116 GLN B C 1
ATOM 2737 O O . GLN B 1 116 ? -6.18 -11.18 -14.75 1 98.56 116 GLN B O 1
ATOM 2742 N N . PRO B 1 117 ? -7.641 -12.188 -16.203 1 96.94 117 PRO B N 1
ATOM 2743 C CA . PRO B 1 117 ? -7.652 -10.984 -17.031 1 96.94 117 PRO B CA 1
ATOM 2744 C C . PRO B 1 117 ? -8.07 -9.734 -16.25 1 96.94 117 PRO B C 1
ATOM 2746 O O . PRO B 1 117 ? -8.859 -9.828 -15.305 1 96.94 117 PRO B O 1
ATOM 2749 N N . ALA B 1 118 ? -7.602 -8.578 -16.703 1 94.38 118 ALA B N 1
ATOM 2750 C CA . ALA B 1 118 ? -7.906 -7.312 -16.047 1 94.38 118 ALA B CA 1
ATOM 2751 C C . ALA B 1 118 ? -9.391 -6.973 -16.172 1 94.38 118 ALA B C 1
ATOM 2753 O O . ALA B 1 118 ? -10.047 -7.398 -17.125 1 94.38 118 ALA B O 1
ATOM 2754 N N . ASP B 1 119 ? -9.938 -6.262 -15.219 1 93.5 119 ASP B N 1
ATOM 2755 C CA . ASP B 1 119 ? -11.25 -5.621 -15.234 1 93.5 119 ASP B CA 1
ATOM 2756 C C . ASP B 1 119 ? -12.367 -6.66 -15.25 1 93.5 119 ASP B C 1
ATOM 2758 O O . ASP B 1 119 ? -13.398 -6.457 -15.883 1 93.5 119 ASP B O 1
ATOM 2762 N N . GLN B 1 120 ? -12.094 -7.805 -14.688 1 96.19 120 GLN B N 1
ATOM 2763 C CA . GLN B 1 120 ? -13.148 -8.789 -14.492 1 96.19 120 GLN B CA 1
ATOM 2764 C C . GLN B 1 120 ? -13.664 -8.766 -13.055 1 96.19 120 GLN B C 1
ATOM 2766 O O . GLN B 1 120 ? -12.93 -8.383 -12.133 1 96.19 120 GLN B O 1
ATOM 2771 N N . TYR B 1 121 ? -14.938 -9.188 -12.938 1 96.75 121 TYR B N 1
ATOM 2772 C CA . TYR B 1 121 ? -15.562 -9.078 -11.625 1 96.75 121 TYR B CA 1
ATOM 2773 C C . TYR B 1 121 ? -15.984 -10.445 -11.109 1 96.75 121 TYR B C 1
ATOM 2775 O O . TYR B 1 121 ? -16.5 -10.562 -9.992 1 96.75 121 TYR B O 1
ATOM 2783 N N . CYS B 1 122 ? -15.672 -11.492 -11.867 1 97.81 122 CYS B N 1
ATOM 2784 C CA . CYS B 1 122 ? -15.914 -12.852 -11.398 1 97.81 122 CYS B CA 1
ATOM 2785 C C . CYS B 1 122 ? -14.734 -13.367 -10.586 1 97.81 122 CYS B C 1
ATOM 2787 O O . CYS B 1 122 ? -13.648 -12.789 -10.617 1 97.81 122 CYS B O 1
ATOM 2789 N N . ALA B 1 123 ? -14.984 -14.43 -9.82 1 98.62 123 ALA B N 1
ATOM 2790 C CA . ALA B 1 123 ? -13.914 -15.117 -9.102 1 98.62 123 ALA B CA 1
ATOM 2791 C C . ALA B 1 123 ? -13.336 -16.25 -9.945 1 98.62 123 ALA B C 1
ATOM 2793 O O . ALA B 1 123 ? -14.07 -16.938 -10.656 1 98.62 123 ALA B O 1
ATOM 2794 N N . VAL B 1 124 ? -12.039 -16.469 -9.805 1 98.62 124 VAL B N 1
ATOM 2795 C CA . VAL B 1 124 ? -11.422 -17.594 -10.492 1 98.62 124 VAL B CA 1
ATOM 2796 C C . VAL B 1 124 ? -11.031 -18.656 -9.477 1 98.62 124 VAL B C 1
ATOM 2798 O O . VAL B 1 124 ? -10.531 -19.719 -9.844 1 98.62 124 VAL B O 1
ATOM 2801 N N . THR B 1 125 ? -11.18 -18.438 -8.266 1 98.5 125 THR B N 1
ATOM 2802 C CA . THR B 1 125 ? -10.938 -19.391 -7.199 1 98.5 125 THR B CA 1
ATOM 2803 C C . THR B 1 125 ? -12.07 -19.359 -6.172 1 98.5 125 THR B C 1
ATOM 2805 O O . THR B 1 125 ? -12.391 -18.297 -5.645 1 98.5 125 THR B O 1
ATOM 2808 N N . GLY B 1 126 ? -12.695 -20.5 -5.922 1 98.19 126 GLY B N 1
ATOM 2809 C CA . GLY B 1 126 ? -13.711 -20.641 -4.895 1 98.19 126 GLY B CA 1
ATOM 2810 C C . GLY B 1 126 ? -13.469 -21.828 -3.973 1 98.19 126 GLY B C 1
ATOM 2811 O O . GLY B 1 126 ? -12.367 -22.375 -3.955 1 98.19 126 GLY B O 1
ATOM 2812 N N . GLY B 1 127 ? -14.469 -22.156 -3.16 1 97.69 127 GLY B N 1
ATOM 2813 C CA . GLY B 1 127 ? -14.336 -23.141 -2.105 1 97.69 127 GLY B CA 1
ATOM 2814 C C . GLY B 1 127 ? -13.938 -24.516 -2.619 1 97.69 127 GLY B C 1
ATOM 2815 O O . GLY B 1 127 ? -13.047 -25.156 -2.062 1 97.69 127 GLY B O 1
ATOM 2816 N N . ILE B 1 128 ? -14.57 -24.953 -3.652 1 96.44 128 ILE B N 1
ATOM 2817 C CA . ILE B 1 128 ? -14.289 -26.28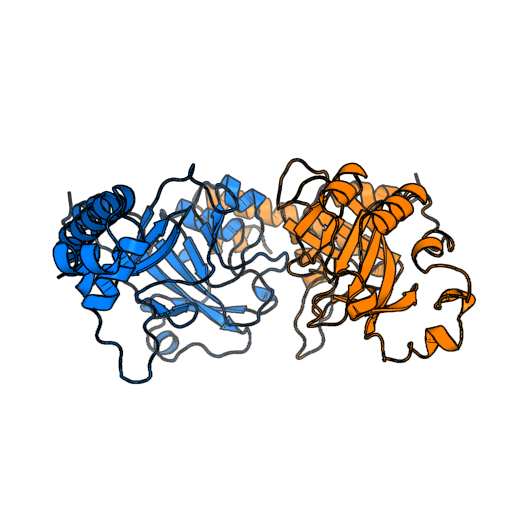1 -4.195 1 96.44 128 ILE B CA 1
ATOM 2818 C C . ILE B 1 128 ? -12.867 -26.312 -4.742 1 96.44 128 ILE B C 1
ATOM 2820 O O . ILE B 1 128 ? -12.133 -27.281 -4.527 1 96.44 128 ILE B O 1
ATOM 2824 N N . MET B 1 129 ? -12.484 -25.234 -5.469 1 96.75 129 MET B N 1
ATOM 2825 C CA . MET B 1 129 ? -11.125 -25.172 -6.008 1 96.75 129 MET B CA 1
ATOM 2826 C C . MET B 1 129 ? -10.094 -25.203 -4.887 1 96.75 129 MET B C 1
ATOM 2828 O O . MET B 1 129 ? -9.117 -25.953 -4.957 1 96.75 129 MET B O 1
ATOM 2832 N N . ALA B 1 130 ? -10.336 -24.438 -3.863 1 97.06 130 ALA B N 1
ATOM 2833 C CA . ALA B 1 130 ? -9.406 -24.391 -2.74 1 97.06 130 ALA B CA 1
ATOM 2834 C C . ALA B 1 130 ? -9.312 -25.75 -2.049 1 97.06 130 ALA B C 1
ATOM 2836 O O . ALA B 1 130 ? -8.227 -26.172 -1.658 1 97.06 130 ALA B O 1
ATOM 2837 N N . THR B 1 131 ? -10.414 -26.375 -1.869 1 95.81 131 THR B N 1
ATOM 2838 C CA . THR B 1 131 ? -10.438 -27.703 -1.271 1 95.81 131 THR B CA 1
ATOM 2839 C C . THR B 1 131 ? -9.594 -28.688 -2.088 1 95.81 131 THR B C 1
ATOM 2841 O O . THR B 1 131 ? -8.805 -29.453 -1.529 1 95.81 131 THR B O 1
ATOM 2844 N N . ARG B 1 132 ? -9.734 -28.641 -3.365 1 93.94 132 ARG B N 1
ATOM 2845 C CA . ARG B 1 132 ? -8.969 -29.531 -4.227 1 93.94 132 ARG B CA 1
ATOM 2846 C C . ARG B 1 132 ? -7.477 -29.203 -4.164 1 93.94 132 ARG B C 1
ATOM 2848 O O . ARG B 1 132 ? -6.641 -30.109 -4.105 1 93.94 132 ARG B O 1
ATOM 2855 N N . MET B 1 133 ? -7.164 -27.938 -4.211 1 93.19 133 MET B N 1
ATOM 2856 C CA . MET B 1 133 ? -5.77 -27.516 -4.105 1 93.19 133 MET B CA 1
ATOM 2857 C C . MET B 1 133 ? -5.129 -28.078 -2.838 1 93.19 133 MET B C 1
ATOM 2859 O O . MET B 1 133 ? -4.016 -28.609 -2.883 1 93.19 133 MET B O 1
ATOM 2863 N N . LYS B 1 134 ? -5.844 -27.953 -1.777 1 91.81 134 LYS B N 1
ATOM 2864 C CA . LYS B 1 134 ? -5.348 -28.5 -0.52 1 91.81 134 LYS B CA 1
ATOM 2865 C C . LYS B 1 134 ? -5.16 -30.016 -0.618 1 91.81 134 LYS B C 1
ATOM 2867 O O . LYS B 1 134 ? -4.137 -30.547 -0.189 1 91.81 134 LYS B O 1
ATOM 2872 N N . ALA B 1 135 ? -6.086 -30.703 -1.204 1 90.88 135 ALA B N 1
ATOM 2873 C CA . ALA B 1 135 ? -6.078 -32.156 -1.309 1 90.88 135 ALA B CA 1
ATOM 2874 C C . ALA B 1 135 ? -4.887 -32.656 -2.133 1 90.88 135 ALA B C 1
ATOM 2876 O O . ALA B 1 135 ? -4.344 -33.719 -1.874 1 90.88 135 ALA B O 1
ATOM 2877 N N . VAL B 1 136 ? -4.492 -31.844 -3.1 1 87.81 136 VAL B N 1
ATOM 2878 C CA . VAL B 1 136 ? -3.424 -32.312 -3.973 1 87.81 136 VAL B CA 1
ATOM 2879 C C . VAL B 1 136 ? -2.08 -31.781 -3.477 1 87.81 136 VAL B C 1
ATOM 2881 O O . VAL B 1 136 ? -1.064 -31.891 -4.164 1 87.81 136 VAL B O 1
ATOM 2884 N N . GLY B 1 137 ? -2.064 -31.047 -2.371 1 87.5 137 GLY B N 1
ATOM 2885 C CA . GLY B 1 137 ? -0.817 -30.781 -1.675 1 87.5 137 GLY B CA 1
ATOM 2886 C C . GLY B 1 137 ? -0.242 -29.406 -2.004 1 87.5 137 GLY B C 1
ATOM 2887 O O . GLY B 1 137 ? 0.933 -29.141 -1.74 1 87.5 137 GLY B O 1
ATOM 2888 N N . ILE B 1 138 ? -0.998 -28.578 -2.594 1 91.19 138 ILE B N 1
ATOM 2889 C CA . ILE B 1 138 ? -0.573 -27.203 -2.832 1 91.19 138 ILE B CA 1
ATOM 2890 C C . ILE B 1 138 ? -0.328 -26.5 -1.499 1 91.19 138 ILE B C 1
ATOM 2892 O O . ILE B 1 138 ? -1.112 -26.641 -0.559 1 91.19 138 ILE B O 1
ATOM 2896 N N . LYS B 1 139 ? 0.772 -25.75 -1.424 1 92.5 139 LYS B N 1
ATOM 2897 C CA . LYS B 1 139 ? 1.189 -25.094 -0.188 1 92.5 139 LYS B CA 1
ATOM 2898 C C . LYS B 1 139 ? 0.404 -23.797 0.043 1 92.5 139 LYS B C 1
ATOM 2900 O O . LYS B 1 139 ? 0.201 -23.391 1.187 1 92.5 139 LYS B O 1
ATOM 2905 N N . GLY B 1 140 ? 0.015 -23.172 -0.978 1 95.81 140 GLY B N 1
ATOM 2906 C CA . GLY B 1 140 ? -0.736 -21.922 -1.008 1 95.81 140 GLY B CA 1
ATOM 2907 C C . GLY B 1 140 ? -1.04 -21.438 -2.416 1 95.81 140 GLY B C 1
ATOM 2908 O O . GLY B 1 140 ? -0.53 -22 -3.391 1 95.81 140 GLY B O 1
ATOM 2909 N N . THR B 1 141 ? -1.88 -20.453 -2.463 1 97.19 141 THR B N 1
ATOM 2910 C CA . THR B 1 141 ? -2.227 -19.953 -3.789 1 97.19 141 THR B CA 1
ATOM 2911 C C . THR B 1 141 ? -2.244 -18.438 -3.805 1 97.19 141 THR B C 1
ATOM 2913 O O . THR B 1 141 ? -2.666 -17.797 -2.834 1 97.19 141 THR B O 1
ATOM 2916 N N . VAL B 1 142 ? -1.723 -17.875 -4.863 1 98.75 142 VAL B N 1
ATOM 2917 C CA . VAL B 1 142 ? -1.719 -16.438 -5.16 1 98.75 142 VAL B CA 1
ATOM 2918 C C . VAL B 1 142 ? -2.59 -16.172 -6.387 1 98.75 142 VAL B C 1
ATOM 2920 O O . VAL B 1 142 ? -2.303 -16.656 -7.48 1 98.75 142 VAL B O 1
ATOM 2923 N N . VAL B 1 143 ? -3.594 -15.359 -6.148 1 98.88 143 VAL B N 1
ATOM 2924 C CA . VAL B 1 143 ? -4.578 -15.125 -7.199 1 98.88 143 VAL B CA 1
ATOM 2925 C C . VAL B 1 143 ? -4.516 -13.672 -7.656 1 98.88 143 VAL B C 1
ATOM 2927 O O . VAL B 1 143 ? -4.965 -12.773 -6.941 1 98.88 143 VAL B O 1
ATOM 2930 N N . GLY B 1 144 ? -3.9 -13.484 -8.859 1 98.69 144 GLY B N 1
ATOM 2931 C CA . GLY B 1 144 ? -3.99 -12.172 -9.477 1 98.69 144 GLY B CA 1
ATOM 2932 C C . GLY B 1 144 ? -5.387 -11.836 -9.961 1 98.69 144 GLY B C 1
ATOM 2933 O O . GLY B 1 144 ? -5.586 -11.539 -11.141 1 98.69 144 GLY B O 1
ATOM 2934 N N . GLY B 1 145 ? -6.309 -11.906 -9.203 1 98.62 145 GLY B N 1
ATOM 2935 C CA . GLY B 1 145 ? -7.727 -11.719 -9.469 1 98.62 145 GLY B CA 1
ATOM 2936 C C . GLY B 1 145 ? -8.594 -11.859 -8.234 1 98.62 145 GLY B C 1
ATOM 2937 O O . GLY B 1 145 ? -8.203 -11.422 -7.145 1 98.62 145 GLY B O 1
ATOM 2938 N N . ARG B 1 146 ? -9.828 -12.359 -8.469 1 98.69 146 ARG B N 1
ATOM 2939 C CA . ARG B 1 146 ? -10.82 -12.336 -7.406 1 98.69 146 ARG B CA 1
ATOM 2940 C C . ARG B 1 146 ? -11.102 -13.742 -6.891 1 98.69 146 ARG B C 1
ATOM 2942 O O . ARG B 1 146 ? -11.031 -14.711 -7.652 1 98.69 146 ARG B O 1
ATOM 2949 N N . VAL B 1 147 ? -11.43 -13.875 -5.641 1 98.81 147 VAL B N 1
ATOM 2950 C CA . VAL B 1 147 ? -11.812 -15.133 -4.996 1 98.81 147 VAL B CA 1
ATOM 2951 C C . VAL B 1 147 ? -13.227 -15.008 -4.434 1 98.81 147 VAL B C 1
ATOM 2953 O O . VAL B 1 147 ? -13.758 -13.906 -4.305 1 98.81 147 VAL B O 1
ATOM 2956 N N . ARG B 1 148 ? -13.82 -16.172 -4.164 1 98.44 148 ARG B N 1
ATOM 2957 C CA . ARG B 1 148 ? -15.141 -16.203 -3.537 1 98.44 148 ARG B CA 1
ATOM 2958 C C . ARG B 1 148 ? -15.234 -17.344 -2.525 1 98.44 148 ARG B C 1
ATOM 2960 O O . ARG B 1 148 ? -14.281 -18.109 -2.342 1 98.44 148 ARG B O 1
ATOM 2967 N N . ASP B 1 149 ? -16.391 -17.484 -1.753 1 98.25 149 ASP B N 1
ATOM 2968 C CA . ASP B 1 149 ? -16.641 -18.516 -0.748 1 98.25 149 ASP B CA 1
ATOM 2969 C C . ASP B 1 149 ? -15.625 -18.406 0.389 1 98.25 149 ASP B C 1
ATOM 2971 O O . ASP B 1 149 ? -15 -19.406 0.755 1 98.25 149 ASP B O 1
ATOM 2975 N N . LEU B 1 150 ? -15.531 -17.266 0.95 1 98.25 150 LEU B N 1
ATOM 2976 C CA . LEU B 1 150 ? -14.453 -16.969 1.889 1 98.25 150 LEU B CA 1
ATOM 2977 C C . LEU B 1 150 ? -14.508 -17.922 3.082 1 98.25 150 LEU B C 1
ATOM 2979 O O . LEU B 1 150 ? -13.469 -18.359 3.58 1 98.25 150 LEU B O 1
ATOM 2983 N N . ARG B 1 151 ? -15.75 -18.156 3.654 1 96.31 151 ARG B N 1
ATOM 2984 C CA . ARG B 1 151 ? -15.844 -19.078 4.777 1 96.31 151 ARG B CA 1
ATOM 2985 C C . ARG B 1 151 ? -15.266 -20.438 4.41 1 96.31 151 ARG B C 1
ATOM 2987 O O . ARG B 1 151 ? -14.562 -21.062 5.215 1 96.31 151 ARG B O 1
ATOM 2994 N N . GLU B 1 152 ? -15.531 -20.953 3.225 1 97.5 152 GLU B N 1
ATOM 2995 C CA . GLU B 1 152 ? -15.008 -22.234 2.756 1 97.5 152 GLU B CA 1
ATOM 2996 C C . GLU B 1 152 ? -13.5 -22.172 2.562 1 97.5 152 GLU B C 1
ATOM 2998 O O . GLU B 1 152 ? -12.781 -23.109 2.912 1 97.5 152 GLU B O 1
ATOM 3003 N N . LEU B 1 153 ? -13.039 -21.078 1.891 1 98.5 153 LEU B N 1
ATOM 3004 C CA . LEU B 1 153 ? -11.602 -20.906 1.733 1 98.5 153 LEU B CA 1
ATOM 3005 C C . LEU B 1 153 ? -10.891 -21.031 3.078 1 98.5 153 LEU B C 1
ATOM 3007 O O . LEU B 1 153 ? -9.922 -21.781 3.211 1 98.5 153 LEU B O 1
ATOM 3011 N N . GLN B 1 154 ? -11.344 -20.281 4.059 1 98.06 154 GLN B N 1
ATOM 3012 C CA . GLN B 1 154 ? -10.711 -20.219 5.375 1 98.06 154 GLN B CA 1
ATOM 3013 C C . GLN B 1 154 ? -10.766 -21.578 6.074 1 98.06 154 GLN B C 1
ATOM 3015 O O . GLN B 1 154 ? -9.82 -21.969 6.754 1 98.06 154 GLN B O 1
ATOM 3020 N N . ALA B 1 155 ? -11.82 -22.312 5.859 1 97.12 155 ALA B N 1
ATOM 3021 C CA . ALA B 1 155 ? -11.992 -23.625 6.477 1 97.12 155 ALA B CA 1
ATOM 3022 C C . ALA B 1 155 ? -10.953 -24.609 5.953 1 97.12 155 ALA B C 1
ATOM 3024 O O . ALA B 1 155 ? -10.586 -25.562 6.648 1 97.12 155 ALA B O 1
ATOM 3025 N N . THR B 1 156 ? -10.453 -24.375 4.742 1 96.75 156 THR B N 1
ATOM 3026 C CA . THR B 1 156 ? -9.445 -25.281 4.188 1 96.75 156 THR B CA 1
ATOM 3027 C C . THR B 1 156 ? -8.117 -25.125 4.918 1 96.75 156 THR B C 1
ATOM 3029 O O . THR B 1 156 ? -7.273 -26.031 4.879 1 96.75 156 THR B O 1
ATOM 3032 N N . GLY B 1 157 ? -7.91 -23.938 5.484 1 97.38 157 GLY B N 1
ATOM 3033 C CA . GLY B 1 157 ? -6.617 -23.625 6.074 1 97.38 157 GLY B CA 1
ATOM 3034 C C . GLY B 1 157 ? -5.551 -23.312 5.043 1 97.38 157 GLY B C 1
ATOM 3035 O O . GLY B 1 157 ? -4.41 -23.016 5.395 1 97.38 157 GLY B O 1
ATOM 3036 N N . LEU B 1 158 ? -5.867 -23.438 3.785 1 96.5 158 LEU B N 1
ATOM 3037 C CA . LEU B 1 158 ? -4.926 -23.125 2.715 1 96.5 158 LEU B CA 1
ATOM 3038 C C . LEU B 1 158 ? -4.629 -21.625 2.67 1 96.5 158 LEU B C 1
ATOM 3040 O O . LEU B 1 158 ? -5.547 -20.812 2.566 1 96.5 158 LEU B O 1
ATOM 3044 N N . PRO B 1 159 ? -3.381 -21.219 2.768 1 98.19 159 PRO B N 1
ATOM 3045 C CA . PRO B 1 159 ? -3.068 -19.797 2.594 1 98.19 159 PRO B CA 1
ATOM 3046 C C . PRO B 1 159 ? -3.416 -19.297 1.198 1 98.19 159 PRO B C 1
ATOM 3048 O O . PRO B 1 159 ? -3.01 -19.891 0.198 1 98.19 159 PRO B O 1
ATOM 3051 N N . ILE B 1 160 ? -4.176 -18.188 1.153 1 98.75 160 ILE B N 1
ATOM 3052 C CA . ILE B 1 160 ? -4.613 -17.625 -0.122 1 98.75 160 ILE B CA 1
ATOM 3053 C C . ILE B 1 160 ? -4.449 -16.109 -0.108 1 98.75 160 ILE B C 1
ATOM 3055 O O . ILE B 1 160 ? -4.965 -15.43 0.782 1 98.75 160 ILE B O 1
ATOM 3059 N N . TRP B 1 161 ? -3.693 -15.594 -1.04 1 98.81 161 TRP B N 1
ATOM 3060 C CA . TRP B 1 161 ? -3.615 -14.164 -1.337 1 98.81 161 TRP B CA 1
ATOM 3061 C C . TRP B 1 161 ? -4.355 -13.836 -2.629 1 98.81 161 TRP B C 1
ATOM 3063 O O . TRP B 1 161 ? -4.285 -14.586 -3.602 1 98.81 161 TRP B O 1
ATOM 3073 N N . ALA B 1 162 ? -5.039 -12.695 -2.654 1 98.88 162 ALA B N 1
ATOM 3074 C CA . ALA B 1 162 ? -5.777 -12.289 -3.848 1 98.88 162 ALA B CA 1
ATOM 3075 C C . ALA B 1 162 ? -5.957 -10.773 -3.9 1 98.88 162 ALA B C 1
ATOM 3077 O O . ALA B 1 162 ? -5.609 -10.07 -2.949 1 98.88 162 ALA B O 1
ATOM 3078 N N . ARG B 1 163 ? -6.465 -10.344 -5.008 1 98.06 163 ARG B N 1
ATOM 3079 C CA . ARG B 1 163 ? -6.672 -8.914 -5.223 1 98.06 163 ARG B CA 1
ATOM 3080 C C . ARG B 1 163 ? -7.984 -8.453 -4.598 1 98.06 163 ARG B C 1
ATOM 3082 O O . ARG B 1 163 ? -8.062 -7.359 -4.035 1 98.06 163 ARG B O 1
ATOM 3089 N N . ALA B 1 164 ? -9.016 -9.234 -4.809 1 98 164 ALA B N 1
ATOM 3090 C CA . ALA B 1 164 ? -10.367 -8.844 -4.406 1 98 164 ALA B CA 1
ATOM 3091 C C . ALA B 1 164 ? -11.281 -10.055 -4.293 1 98 164 ALA B C 1
ATOM 3093 O O . ALA B 1 164 ? -10.82 -11.195 -4.395 1 98 164 ALA B O 1
ATOM 3094 N N . THR B 1 165 ? -12.555 -9.789 -3.947 1 98.38 165 THR B N 1
ATOM 3095 C CA . THR B 1 165 ? -13.547 -10.844 -3.816 1 98.38 165 THR B CA 1
ATOM 3096 C C . THR B 1 165 ? -14.656 -10.68 -4.852 1 98.38 165 THR B C 1
ATOM 3098 O O . THR B 1 165 ? -14.734 -9.648 -5.523 1 98.38 165 THR B O 1
ATOM 3101 N N . SER B 1 166 ? -15.344 -11.664 -5.039 1 98.38 166 SER B N 1
ATOM 3102 C CA . SER B 1 166 ? -16.547 -11.68 -5.875 1 98.38 166 SER B CA 1
ATOM 3103 C C . SER B 1 166 ? -17.578 -12.68 -5.348 1 98.38 166 SER B C 1
ATOM 3105 O O . SER B 1 166 ? -17.234 -13.578 -4.574 1 98.38 166 SER B O 1
ATOM 3107 N N . THR B 1 167 ? -18.844 -12.469 -5.695 1 97.5 167 THR B N 1
ATOM 3108 C CA . THR B 1 167 ? -19.875 -13.469 -5.418 1 97.5 167 THR B CA 1
ATOM 3109 C C . THR B 1 167 ? -20.203 -14.258 -6.68 1 97.5 167 THR B C 1
ATOM 3111 O O . THR B 1 167 ? -20.953 -15.242 -6.621 1 97.5 167 THR B O 1
ATOM 3114 N N . VAL B 1 168 ? -19.578 -13.789 -7.805 1 96.94 168 VAL B N 1
ATOM 3115 C CA . VAL B 1 168 ? -19.906 -14.383 -9.094 1 96.94 168 VAL B CA 1
ATOM 3116 C C . VAL B 1 168 ? -18.844 -15.398 -9.484 1 96.94 168 VAL B C 1
ATOM 3118 O O . VAL B 1 168 ? -17.641 -15.148 -9.32 1 96.94 168 VAL B O 1
ATOM 3121 N N . GLY B 1 169 ? -19.266 -16.594 -9.961 1 95.19 169 GLY B N 1
ATOM 3122 C CA . GLY B 1 169 ? -18.344 -17.656 -10.312 1 95.19 169 GLY B CA 1
ATOM 3123 C C . GLY B 1 169 ? -17.594 -17.391 -11.609 1 95.19 169 GLY B C 1
ATOM 3124 O O . GLY B 1 169 ? -17.953 -16.5 -12.367 1 95.19 169 GLY B O 1
ATOM 3125 N N . THR B 1 170 ? -16.656 -18.234 -11.883 1 96.75 170 THR B N 1
ATOM 3126 C CA . THR B 1 170 ? -15.664 -18.094 -12.938 1 96.75 170 THR B CA 1
ATOM 3127 C C . THR B 1 170 ? -16.344 -18 -14.305 1 96.75 170 THR B C 1
ATOM 3129 O O . THR B 1 170 ? -15.961 -17.172 -15.141 1 96.75 170 THR B O 1
ATOM 3132 N N . ASN B 1 171 ? -17.375 -18.766 -14.484 1 95.06 171 ASN B N 1
ATOM 3133 C CA . ASN B 1 171 ? -17.938 -18.969 -15.812 1 95.06 171 ASN B CA 1
ATOM 3134 C C . ASN B 1 171 ? -18.641 -17.719 -16.328 1 95.06 171 ASN B C 1
ATOM 3136 O O . ASN B 1 171 ? -18.969 -17.625 -17.516 1 95.06 171 ASN B O 1
ATOM 3140 N N . ALA B 1 172 ? -18.844 -16.797 -15.461 1 95.75 172 ALA B N 1
ATOM 3141 C CA . ALA B 1 172 ? -19.5 -15.555 -15.891 1 95.75 172 ALA B CA 1
ATOM 3142 C C . ALA B 1 172 ? -18.625 -14.789 -16.891 1 95.75 172 ALA B C 1
ATOM 3144 O O . ALA B 1 172 ? -19.141 -14.141 -17.797 1 95.75 172 ALA B O 1
ATOM 3145 N N . GLU B 1 173 ? -17.297 -14.867 -16.656 1 97.69 173 GLU B N 1
ATOM 3146 C CA . GLU B 1 173 ? -16.469 -13.984 -17.469 1 97.69 173 GLU B CA 1
ATOM 3147 C C . GLU B 1 173 ? -15.18 -14.68 -17.906 1 97.69 173 GLU B C 1
ATOM 3149 O O . GLU B 1 173 ? -14.508 -14.227 -18.828 1 97.69 173 GLU B O 1
ATOM 3154 N N . ALA B 1 174 ? -14.758 -15.797 -17.297 1 98.19 174 ALA B N 1
ATOM 3155 C CA . ALA B 1 174 ? -13.398 -16.297 -17.469 1 98.19 174 ALA B CA 1
ATOM 3156 C C . ALA B 1 174 ? -13.398 -17.812 -17.703 1 98.19 174 ALA B C 1
ATOM 3158 O O . ALA B 1 174 ? -14.414 -18.469 -17.484 1 98.19 174 ALA B O 1
ATOM 3159 N N . LYS B 1 175 ? -12.289 -18.297 -18.141 1 96.88 175 LYS B N 1
ATOM 3160 C CA . LYS B 1 175 ? -11.992 -19.719 -18.281 1 96.88 175 LYS B CA 1
ATOM 3161 C C . LYS B 1 175 ? -10.492 -19.984 -18.156 1 96.88 175 LYS B C 1
ATOM 3163 O O . LYS B 1 175 ? -9.68 -19.094 -18.438 1 96.88 175 LYS B O 1
ATOM 3168 N N . ALA B 1 176 ? -10.164 -21.234 -17.734 1 97.12 176 ALA B N 1
ATOM 3169 C CA . ALA B 1 176 ? -8.758 -21.625 -17.75 1 97.12 176 ALA B CA 1
ATOM 3170 C C . ALA B 1 176 ? -8.234 -21.766 -19.172 1 97.12 176 ALA B C 1
ATOM 3172 O O . ALA B 1 176 ? -8.844 -22.438 -20.016 1 97.12 176 ALA B O 1
ATOM 3173 N N . GLY B 1 177 ? -7.098 -21.094 -19.438 1 97.56 177 GLY B N 1
ATOM 3174 C CA . GLY B 1 177 ? -6.609 -21.047 -20.812 1 97.56 177 GLY B CA 1
ATOM 3175 C C . GLY B 1 177 ? -5.324 -21.828 -21.016 1 97.56 177 GLY B C 1
ATOM 3176 O O . GLY B 1 177 ? -5.121 -22.438 -22.062 1 97.56 177 GLY B O 1
ATOM 3177 N N . ALA B 1 178 ? -4.43 -21.781 -20.047 1 96.94 178 ALA B N 1
ATOM 3178 C CA . ALA B 1 178 ? -3.141 -22.453 -20.156 1 96.94 178 ALA B CA 1
ATOM 3179 C C . ALA B 1 178 ? -2.545 -22.719 -18.766 1 96.94 178 ALA B C 1
ATOM 3181 O O . ALA B 1 178 ? -2.852 -22.016 -17.812 1 96.94 178 ALA B O 1
ATOM 3182 N N . ARG B 1 179 ? -1.776 -23.734 -18.672 1 94.5 179 ARG B N 1
ATOM 3183 C CA . ARG B 1 179 ? -1.064 -24.078 -17.453 1 94.5 179 ARG B CA 1
ATOM 3184 C C . ARG B 1 179 ? 0.437 -24.172 -17.688 1 94.5 179 ARG B C 1
ATOM 3186 O O . ARG B 1 179 ? 0.871 -24.422 -18.828 1 94.5 179 ARG B O 1
ATOM 3193 N N . ASP B 1 180 ? 1.198 -23.891 -16.625 1 92.88 180 ASP B N 1
ATOM 3194 C CA . ASP B 1 180 ? 2.654 -24 -16.625 1 92.88 180 ASP B CA 1
ATOM 3195 C C . ASP B 1 180 ? 3.256 -23.156 -17.75 1 92.88 180 ASP B C 1
ATOM 3197 O O . ASP B 1 180 ? 4.07 -23.656 -18.531 1 92.88 180 ASP B O 1
ATOM 3201 N N . VAL B 1 181 ? 2.809 -21.938 -17.906 1 95.31 181 VAL B N 1
ATOM 3202 C CA . VAL B 1 181 ? 3.332 -20.906 -18.797 1 95.31 181 VAL B CA 1
ATOM 3203 C C . VAL B 1 181 ? 3.615 -19.625 -18.016 1 95.31 181 VAL B C 1
ATOM 3205 O O . VAL B 1 181 ? 3.086 -19.438 -16.922 1 95.31 181 VAL B O 1
ATOM 3208 N N . PRO B 1 182 ? 4.516 -18.766 -18.516 1 96.81 182 PRO B N 1
ATOM 3209 C CA . PRO B 1 182 ? 4.664 -17.469 -17.859 1 96.81 182 PRO B CA 1
ATOM 3210 C C . PRO B 1 182 ? 3.355 -16.688 -17.797 1 96.81 182 PRO B C 1
ATOM 3212 O O . PRO B 1 182 ? 2.576 -16.703 -18.75 1 96.81 182 PRO B O 1
ATOM 3215 N N . ILE B 1 183 ? 3.127 -16.062 -16.656 1 97.81 183 ILE B N 1
ATOM 3216 C CA . ILE B 1 183 ? 1.954 -15.219 -16.484 1 97.81 183 ILE B CA 1
ATOM 3217 C C . ILE B 1 183 ? 2.385 -13.844 -15.969 1 97.81 183 ILE B C 1
ATOM 3219 O O . ILE B 1 183 ? 3.566 -13.617 -15.703 1 97.81 183 ILE B O 1
ATOM 3223 N N . SER B 1 184 ? 1.356 -12.938 -15.938 1 97.44 184 SER B N 1
ATOM 3224 C CA . SER B 1 184 ? 1.646 -11.578 -15.492 1 97.44 184 SER B CA 1
ATOM 3225 C C . SER B 1 184 ? 0.661 -11.133 -14.422 1 97.44 184 SER B C 1
ATOM 3227 O O . SER B 1 184 ? -0.553 -11.258 -14.594 1 97.44 184 SER B O 1
ATOM 3229 N N . ILE B 1 185 ? 1.178 -10.68 -13.336 1 97.12 185 ILE B N 1
ATOM 3230 C CA . ILE B 1 185 ? 0.379 -10.031 -12.305 1 97.12 185 ILE B CA 1
ATOM 3231 C C . ILE B 1 185 ? 0.833 -8.586 -12.133 1 97.12 185 ILE B C 1
ATOM 3233 O O . ILE B 1 185 ? 1.934 -8.328 -11.641 1 97.12 185 ILE B O 1
ATOM 3237 N N . GLU B 1 186 ? -0.021 -7.648 -12.516 1 93.31 186 GLU B N 1
ATOM 3238 C CA . GLU B 1 186 ? 0.216 -6.215 -12.391 1 93.31 186 GLU B CA 1
ATOM 3239 C C . GLU B 1 186 ? 1.586 -5.832 -12.945 1 93.31 186 GLU B C 1
ATOM 3241 O O . GLU B 1 186 ? 2.334 -5.086 -12.312 1 93.31 186 GLU B O 1
ATOM 3246 N N . GLY B 1 187 ? 1.926 -6.418 -14.062 1 92.31 187 GLY B N 1
ATOM 3247 C CA . GLY B 1 187 ? 3.123 -6.02 -14.781 1 92.31 187 GLY B CA 1
ATOM 3248 C C . GLY B 1 187 ? 4.344 -6.844 -14.422 1 92.31 187 GLY B C 1
ATOM 3249 O O . GLY B 1 187 ? 5.418 -6.656 -14.992 1 92.31 187 GLY B O 1
ATOM 3250 N N . VAL B 1 188 ? 4.293 -7.781 -13.508 1 96.25 188 VAL B N 1
ATOM 3251 C CA . VAL B 1 188 ? 5.398 -8.656 -13.125 1 96.25 188 VAL B CA 1
ATOM 3252 C C . VAL B 1 188 ? 5.188 -10.047 -13.727 1 96.25 188 VAL B C 1
ATOM 3254 O O . VAL B 1 188 ? 4.133 -10.656 -13.539 1 96.25 188 VAL B O 1
ATOM 3257 N N . THR B 1 189 ? 6.168 -10.5 -14.43 1 96.5 189 THR B N 1
ATOM 3258 C CA . THR B 1 189 ? 6.105 -11.836 -15.008 1 96.5 189 THR B CA 1
ATOM 3259 C C . THR B 1 189 ? 6.484 -12.891 -13.977 1 96.5 189 THR B C 1
ATOM 3261 O O . THR B 1 189 ? 7.469 -12.734 -13.25 1 96.5 189 THR B O 1
ATOM 3264 N N . VAL B 1 190 ? 5.707 -13.922 -13.836 1 97.38 190 VAL B N 1
ATOM 3265 C CA . VAL B 1 190 ? 5.984 -15.102 -13.023 1 97.38 190 VAL B CA 1
ATOM 3266 C C . VAL B 1 190 ? 6.055 -16.344 -13.914 1 97.38 190 VAL B C 1
ATOM 3268 O O . VAL B 1 190 ? 5.074 -16.703 -14.562 1 97.38 190 VAL B O 1
ATOM 3271 N N . SER B 1 191 ? 7.195 -16.969 -13.914 1 96.25 191 SER B N 1
ATOM 3272 C CA . SER B 1 191 ? 7.367 -18.203 -14.68 1 96.25 191 SER B CA 1
ATOM 3273 C C . SER B 1 191 ? 7.254 -19.422 -13.781 1 96.25 191 SER B C 1
ATOM 3275 O O . SER B 1 191 ? 7.559 -19.359 -12.586 1 96.25 191 SER B O 1
ATOM 3277 N N . PRO B 1 192 ? 6.758 -20.562 -14.438 1 93.69 192 PRO B N 1
ATOM 3278 C CA . PRO B 1 192 ? 6.785 -21.797 -13.648 1 93.69 192 PRO B CA 1
ATOM 3279 C C . PRO B 1 192 ? 8.156 -22.094 -13.047 1 93.69 192 PRO B C 1
ATOM 3281 O O . PRO B 1 192 ? 9.172 -21.953 -13.734 1 93.69 192 PRO B O 1
ATOM 3284 N N . GLY B 1 193 ? 8.148 -22.344 -11.766 1 92.81 193 GLY B N 1
ATOM 3285 C CA . GLY B 1 193 ? 9.406 -22.656 -11.109 1 92.81 193 GLY B CA 1
ATOM 3286 C C . GLY B 1 193 ? 10.016 -21.484 -10.383 1 92.81 193 GLY B C 1
ATOM 3287 O O . GLY B 1 193 ? 10.891 -21.656 -9.531 1 92.81 193 GLY B O 1
ATOM 3288 N N . ASP B 1 194 ? 9.625 -20.266 -10.758 1 95.5 194 ASP B N 1
ATOM 3289 C CA . ASP B 1 194 ? 10.039 -19.125 -9.945 1 95.5 194 ASP B CA 1
ATOM 3290 C C . ASP B 1 194 ? 9.672 -19.328 -8.477 1 95.5 194 ASP B C 1
ATOM 3292 O O . ASP B 1 194 ? 8.789 -20.125 -8.156 1 95.5 194 ASP B O 1
ATOM 3296 N N . ILE B 1 195 ? 10.312 -18.625 -7.617 1 96.5 195 ILE B N 1
ATOM 3297 C CA . ILE B 1 195 ? 10.016 -18.766 -6.195 1 96.5 195 ILE B CA 1
ATOM 3298 C C . ILE B 1 195 ? 9.055 -17.656 -5.758 1 96.5 195 ILE B C 1
ATOM 3300 O O . ILE B 1 195 ? 9.312 -16.484 -5.984 1 96.5 195 ILE B O 1
ATOM 3304 N N . ILE B 1 196 ? 7.98 -18.109 -5.215 1 97.69 196 ILE B N 1
ATOM 3305 C CA . ILE B 1 196 ? 7.008 -17.188 -4.629 1 97.69 196 ILE B CA 1
ATOM 3306 C C . ILE B 1 196 ? 7.207 -17.125 -3.117 1 97.69 196 ILE B C 1
ATOM 3308 O O . ILE B 1 196 ? 7.297 -18.156 -2.451 1 97.69 196 ILE B O 1
ATOM 3312 N N . PHE B 1 197 ? 7.352 -15.977 -2.613 1 98.5 197 PHE B N 1
ATOM 3313 C CA . PHE B 1 197 ? 7.496 -15.719 -1.186 1 98.5 197 PHE B CA 1
ATOM 3314 C C . PHE B 1 197 ? 6.363 -14.836 -0.68 1 98.5 197 PHE B C 1
ATOM 3316 O O . PHE B 1 197 ? 6.227 -13.688 -1.106 1 98.5 197 PHE B O 1
ATOM 3323 N N . CYS B 1 198 ? 5.516 -15.344 0.212 1 98.38 198 CYS B N 1
ATOM 3324 C CA . CYS B 1 198 ? 4.324 -14.672 0.72 1 98.38 198 CYS B CA 1
ATOM 3325 C C . CYS B 1 198 ? 4.48 -14.328 2.197 1 98.38 198 CYS B C 1
ATOM 3327 O O . CYS B 1 198 ? 4.711 -15.219 3.021 1 98.38 198 CYS B O 1
ATOM 3329 N N . ASP B 1 199 ? 4.395 -13.102 2.465 1 98.5 199 ASP B N 1
ATOM 3330 C CA . ASP B 1 199 ? 4.352 -12.562 3.818 1 98.5 199 ASP B CA 1
ATOM 3331 C C . ASP B 1 199 ? 2.99 -11.93 4.117 1 98.5 199 ASP B C 1
ATOM 3333 O O . ASP B 1 199 ? 2.582 -10.984 3.443 1 98.5 199 ASP B O 1
ATOM 3337 N N . PRO B 1 200 ? 2.238 -12.453 5.145 1 97.44 200 PRO B N 1
ATOM 3338 C CA . PRO B 1 200 ? 0.887 -11.961 5.406 1 97.44 200 PRO B CA 1
ATOM 3339 C C . PRO B 1 200 ? 0.866 -10.477 5.781 1 97.44 200 PRO B C 1
ATOM 3341 O O . PRO B 1 200 ? -0.178 -9.828 5.688 1 97.44 200 PRO B O 1
ATOM 3344 N N . LEU B 1 201 ? 1.985 -9.984 6.16 1 97.25 201 LEU B N 1
ATOM 3345 C CA . LEU B 1 201 ? 2.031 -8.578 6.543 1 97.25 201 LEU B CA 1
ATOM 3346 C C . LEU B 1 201 ? 2.525 -7.711 5.387 1 97.25 201 LEU B C 1
ATOM 3348 O O . LEU B 1 201 ? 1.858 -6.754 4.992 1 97.25 201 LEU B O 1
ATOM 3352 N N . GLU B 1 202 ? 3.635 -8.023 4.73 1 97.69 202 GLU B N 1
ATOM 3353 C CA . GLU B 1 202 ? 4.355 -7.133 3.824 1 97.69 202 GLU B CA 1
ATOM 3354 C C . GLU B 1 202 ? 3.883 -7.312 2.385 1 97.69 202 GLU B C 1
ATOM 3356 O O . GLU B 1 202 ? 4.047 -6.414 1.556 1 97.69 202 GLU B O 1
ATOM 3361 N N . GLY B 1 203 ? 3.402 -8.57 2.049 1 98.19 203 GLY B N 1
ATOM 3362 C CA . GLY B 1 203 ? 2.953 -8.797 0.685 1 98.19 203 GLY B CA 1
ATOM 3363 C C . GLY B 1 203 ? 3.65 -9.969 0.011 1 98.19 203 GLY B C 1
ATOM 3364 O O . GLY B 1 203 ? 4.199 -10.836 0.684 1 98.19 203 GLY B O 1
ATOM 3365 N N . VAL B 1 204 ? 3.502 -10.047 -1.307 1 98.81 204 VAL B N 1
ATOM 3366 C CA . VAL B 1 204 ? 3.977 -11.188 -2.086 1 98.81 204 VAL B CA 1
ATOM 3367 C C . VAL B 1 204 ? 5.035 -10.727 -3.086 1 98.81 204 VAL B C 1
ATOM 3369 O O . VAL B 1 204 ? 4.871 -9.695 -3.738 1 98.81 204 VAL B O 1
ATOM 3372 N N . VAL B 1 205 ? 6.156 -11.492 -3.172 1 98.81 205 VAL B N 1
ATOM 3373 C CA . VAL B 1 205 ? 7.211 -11.188 -4.133 1 98.81 205 VAL B CA 1
ATOM 3374 C C . VAL B 1 205 ? 7.582 -12.453 -4.906 1 98.81 205 VAL B C 1
ATOM 3376 O O . VAL B 1 205 ? 7.535 -13.555 -4.363 1 98.81 205 VAL B O 1
ATOM 3379 N N . ALA B 1 206 ? 7.891 -12.305 -6.176 1 98.44 206 ALA B N 1
ATOM 3380 C CA . ALA B 1 206 ? 8.391 -13.383 -7.023 1 98.44 206 ALA B CA 1
ATOM 3381 C C . ALA B 1 206 ? 9.891 -13.242 -7.254 1 98.44 206 ALA B C 1
ATOM 3383 O O . ALA B 1 206 ? 10.391 -12.141 -7.516 1 98.44 206 ALA B O 1
ATOM 3384 N N . ILE B 1 207 ? 10.586 -14.344 -7.121 1 98.12 207 ILE B N 1
ATOM 3385 C CA . ILE B 1 207 ? 12.023 -14.414 -7.383 1 98.12 207 ILE B CA 1
ATOM 3386 C C . ILE B 1 207 ? 12.289 -15.336 -8.57 1 98.12 207 ILE B C 1
ATOM 3388 O O . ILE B 1 207 ? 11.977 -16.531 -8.523 1 98.12 207 ILE B O 1
ATOM 3392 N N . PRO B 1 208 ? 12.844 -14.75 -9.664 1 97.25 208 PRO B N 1
ATOM 3393 C CA . PRO B 1 208 ? 13.258 -15.68 -10.711 1 97.25 208 PRO B CA 1
ATOM 3394 C C . PRO B 1 208 ? 14.125 -16.812 -10.18 1 97.25 208 PRO B C 1
ATOM 3396 O O . PRO B 1 208 ? 15.039 -16.594 -9.383 1 97.25 208 PRO B O 1
ATOM 3399 N N . ARG B 1 209 ? 13.844 -18.016 -10.656 1 94.75 209 ARG B N 1
ATOM 3400 C CA . ARG B 1 209 ? 14.484 -19.203 -10.109 1 94.75 209 ARG B CA 1
ATOM 3401 C C . ARG B 1 209 ? 16 -19.078 -10.172 1 94.75 209 ARG B C 1
ATOM 3403 O O . ARG B 1 209 ? 16.703 -19.406 -9.203 1 94.75 209 ARG B O 1
ATOM 3410 N N . GLU B 1 210 ? 16.547 -18.562 -11.203 1 96.06 210 GLU B N 1
ATOM 3411 C CA . GLU B 1 210 ? 17.984 -18.5 -11.43 1 96.06 210 GLU B CA 1
ATOM 3412 C C . GLU B 1 210 ? 18.641 -17.469 -10.531 1 96.06 210 GLU B C 1
ATOM 3414 O O . GLU B 1 210 ? 19.875 -17.453 -10.375 1 96.06 210 GLU B O 1
ATOM 3419 N N . LEU B 1 211 ? 17.828 -16.641 -9.898 1 97.5 211 LEU B N 1
ATOM 3420 C CA . LEU B 1 211 ? 18.391 -15.57 -9.078 1 97.5 211 LEU B CA 1
ATOM 3421 C C . LEU B 1 211 ? 18.281 -15.914 -7.594 1 97.5 211 LEU B C 1
ATOM 3423 O O . LEU B 1 211 ? 18.812 -15.195 -6.746 1 97.5 211 LEU B O 1
ATOM 3427 N N . LEU B 1 212 ? 17.625 -16.984 -7.23 1 97.5 212 LEU B N 1
ATOM 3428 C CA . LEU B 1 212 ? 17.375 -17.312 -5.832 1 97.5 212 LEU B CA 1
ATOM 3429 C C . LEU B 1 212 ? 18.672 -17.359 -5.043 1 97.5 212 LEU B C 1
ATOM 3431 O O . LEU B 1 212 ? 18.797 -16.734 -3.986 1 97.5 212 LEU B O 1
ATOM 3435 N N . GLY B 1 213 ? 19.625 -18.094 -5.559 1 97.88 213 GLY B N 1
ATOM 3436 C CA . GLY B 1 213 ? 20.891 -18.188 -4.875 1 97.88 213 GLY B CA 1
ATOM 3437 C C . GLY B 1 213 ? 21.562 -16.844 -4.652 1 97.88 213 GLY B C 1
ATOM 3438 O O . GLY B 1 213 ? 22.047 -16.562 -3.557 1 97.88 213 GLY B O 1
ATOM 3439 N N . LYS B 1 214 ? 21.594 -16.031 -5.66 1 98.38 214 LYS B N 1
ATOM 3440 C CA . LYS B 1 214 ? 22.234 -14.711 -5.582 1 98.38 214 LYS B CA 1
ATOM 3441 C C . LYS B 1 214 ? 21.484 -13.797 -4.609 1 98.38 214 LYS B C 1
ATOM 3443 O O . LYS B 1 214 ? 22.109 -13.016 -3.887 1 98.38 214 LYS B O 1
ATOM 3448 N N . VAL B 1 215 ? 20.172 -13.883 -4.602 1 98.5 215 VAL B N 1
ATOM 3449 C CA . VAL B 1 215 ? 19.359 -13.102 -3.678 1 98.5 215 VAL B CA 1
ATOM 3450 C C . VAL B 1 215 ? 19.719 -13.477 -2.238 1 98.5 215 VAL B C 1
ATOM 3452 O O . VAL B 1 215 ? 19.938 -12.594 -1.402 1 98.5 215 VAL B O 1
ATOM 3455 N N . LEU B 1 216 ? 19.797 -14.758 -1.987 1 98.38 216 LEU B N 1
ATOM 3456 C CA . LEU B 1 216 ? 20.078 -15.25 -0.643 1 98.38 216 LEU B CA 1
ATOM 3457 C C . LEU B 1 216 ? 21.5 -14.867 -0.212 1 98.38 216 LEU B C 1
ATOM 3459 O O . LEU B 1 216 ? 21.75 -14.633 0.973 1 98.38 216 LEU B O 1
ATOM 3463 N N . GLU B 1 217 ? 22.375 -14.758 -1.146 1 98.12 217 GLU B N 1
ATOM 3464 C CA . GLU B 1 217 ? 23.75 -14.375 -0.855 1 98.12 217 GLU B CA 1
ATOM 3465 C C . GLU B 1 217 ? 23.844 -12.891 -0.519 1 98.12 217 GLU B C 1
ATOM 3467 O O . GLU B 1 217 ? 24.641 -12.492 0.343 1 98.12 217 GLU B O 1
ATOM 3472 N N . LEU B 1 218 ? 23.031 -12.109 -1.128 1 97.94 218 LEU B N 1
ATOM 3473 C CA . LEU B 1 218 ? 23.141 -10.664 -1.037 1 97.94 218 LEU B CA 1
ATOM 3474 C C . LEU B 1 218 ? 22.375 -10.133 0.172 1 97.94 218 LEU B C 1
ATOM 3476 O O . LEU B 1 218 ? 22.781 -9.141 0.782 1 97.94 218 LEU B O 1
ATOM 3480 N N . MET B 1 219 ? 21.328 -10.742 0.612 1 97.94 219 MET B N 1
ATOM 3481 C CA . MET B 1 219 ? 20.359 -10.188 1.564 1 97.94 219 MET B CA 1
ATOM 3482 C C . MET B 1 219 ? 21.016 -9.977 2.928 1 97.94 219 MET B C 1
ATOM 3484 O O . MET B 1 219 ? 20.797 -8.945 3.568 1 97.94 219 MET B O 1
ATOM 3488 N N . PRO B 1 220 ? 21.875 -10.953 3.398 1 97.44 220 PRO B N 1
ATOM 3489 C CA . PRO B 1 220 ? 22.453 -10.719 4.719 1 97.44 220 PRO B CA 1
ATOM 3490 C C . PRO B 1 220 ? 23.234 -9.414 4.793 1 97.44 220 PRO B C 1
ATOM 3492 O O . PRO B 1 220 ? 23.125 -8.68 5.781 1 97.44 220 PRO B O 1
ATOM 3495 N N . LYS B 1 221 ? 23.922 -9.117 3.791 1 96.56 221 LYS B N 1
ATOM 3496 C CA . LYS B 1 221 ? 24.688 -7.875 3.762 1 96.56 221 LYS B CA 1
ATOM 3497 C C . LYS B 1 221 ? 23.766 -6.66 3.736 1 96.56 221 LYS B C 1
ATOM 3499 O O . LYS B 1 221 ? 23.953 -5.715 4.504 1 96.56 221 LYS B O 1
ATOM 3504 N N . LEU B 1 222 ? 22.812 -6.648 2.91 1 96.25 222 LEU B N 1
ATOM 3505 C CA . LEU B 1 222 ? 21.891 -5.52 2.766 1 96.25 222 LEU B CA 1
ATOM 3506 C C . LEU B 1 222 ? 21.109 -5.285 4.051 1 96.25 222 LEU B C 1
ATOM 3508 O O . LEU B 1 222 ? 20.938 -4.141 4.477 1 96.25 222 LEU B O 1
ATOM 3512 N N . THR B 1 223 ? 20.594 -6.379 4.656 1 96.88 223 THR B N 1
ATOM 3513 C CA . THR B 1 223 ? 19.797 -6.25 5.863 1 96.88 223 THR B CA 1
ATOM 3514 C C . THR B 1 223 ? 20.641 -5.746 7.027 1 96.88 223 THR B C 1
ATOM 3516 O O . THR B 1 223 ? 20.172 -4.949 7.844 1 96.88 223 THR B O 1
ATOM 3519 N N . ARG B 1 224 ? 21.859 -6.199 7.09 1 96.25 224 ARG B N 1
ATOM 3520 C CA . ARG B 1 224 ? 22.766 -5.715 8.133 1 96.25 224 ARG B CA 1
ATOM 3521 C C . ARG B 1 224 ? 23.031 -4.219 7.977 1 96.25 224 ARG B C 1
ATOM 3523 O O . ARG B 1 224 ? 22.984 -3.473 8.953 1 96.25 224 ARG B O 1
ATOM 3530 N N . MET B 1 225 ? 23.297 -3.795 6.777 1 95.88 225 MET B N 1
ATOM 3531 C CA . MET B 1 225 ? 23.516 -2.379 6.496 1 95.88 225 MET B CA 1
ATOM 3532 C C . MET B 1 225 ? 22.312 -1.546 6.906 1 95.88 225 MET B C 1
ATOM 3534 O O . MET B 1 225 ? 22.453 -0.514 7.562 1 95.88 225 MET B O 1
ATOM 3538 N N . ASP B 1 226 ? 21.156 -1.997 6.559 1 95.44 226 ASP B N 1
ATOM 3539 C CA . ASP B 1 226 ? 19.922 -1.284 6.883 1 95.44 226 ASP B CA 1
ATOM 3540 C C . ASP B 1 226 ? 19.672 -1.271 8.391 1 95.44 226 ASP B C 1
ATOM 3542 O O . ASP B 1 226 ? 19.266 -0.253 8.945 1 95.44 226 ASP B O 1
ATOM 3546 N N . ASP B 1 227 ? 19.891 -2.414 9.039 1 95.94 227 ASP B N 1
ATOM 3547 C CA . ASP B 1 227 ? 19.719 -2.502 10.484 1 95.94 227 ASP B CA 1
ATOM 3548 C C . ASP B 1 227 ? 20.656 -1.545 11.211 1 95.94 227 ASP B C 1
ATOM 3550 O O . ASP B 1 227 ? 20.25 -0.874 12.164 1 95.94 227 ASP B O 1
ATOM 3554 N N . ASP B 1 228 ? 21.891 -1.5 10.742 1 96.44 228 ASP B N 1
ATOM 3555 C CA . ASP B 1 228 ? 22.875 -0.597 11.336 1 96.44 228 ASP B CA 1
ATOM 3556 C C . ASP B 1 228 ? 22.469 0.862 11.133 1 96.44 228 ASP B C 1
ATOM 3558 O O . ASP B 1 228 ? 22.547 1.67 12.062 1 96.44 228 ASP B O 1
ATOM 3562 N N . ALA B 1 229 ? 22.078 1.16 9.969 1 96 229 ALA B N 1
ATOM 3563 C CA . ALA B 1 229 ? 21.625 2.518 9.672 1 96 229 ALA B CA 1
ATOM 3564 C C . ALA B 1 229 ? 20.422 2.895 10.539 1 96 229 ALA B C 1
ATOM 3566 O O . ALA B 1 229 ? 20.375 3.986 11.109 1 96 229 ALA B O 1
ATOM 3567 N N . LYS B 1 230 ? 19.516 1.992 10.695 1 95.94 230 LYS B N 1
ATOM 3568 C CA . LYS B 1 230 ? 18.297 2.248 11.469 1 95.94 230 LYS B CA 1
ATOM 3569 C C . LYS B 1 230 ? 18.641 2.475 12.945 1 95.94 230 LYS B C 1
ATOM 3571 O O . LYS B 1 230 ? 18.078 3.373 13.578 1 95.94 230 LYS B O 1
ATOM 3576 N N . ARG B 1 231 ? 19.453 1.666 13.438 1 96.25 231 ARG B N 1
ATOM 3577 C CA . ARG B 1 231 ? 19.875 1.81 14.828 1 96.25 231 ARG B CA 1
ATOM 3578 C C . ARG B 1 231 ? 20.547 3.166 15.062 1 96.25 231 ARG B C 1
ATOM 3580 O O . ARG B 1 231 ? 20.25 3.838 16.047 1 96.25 231 ARG B O 1
ATOM 3587 N N . ALA B 1 232 ? 21.406 3.504 14.133 1 96.56 232 ALA B N 1
ATOM 3588 C CA . ALA B 1 232 ? 22.094 4.789 14.242 1 96.56 232 ALA B CA 1
ATOM 3589 C C . ALA B 1 232 ? 21.094 5.945 14.164 1 96.56 232 ALA B C 1
ATOM 3591 O O . ALA B 1 232 ? 21.188 6.906 14.93 1 96.56 232 ALA B O 1
ATOM 3592 N N . VAL B 1 233 ? 20.156 5.84 13.289 1 95.31 233 VAL B N 1
ATOM 3593 C CA . VAL B 1 233 ? 19.156 6.875 13.109 1 95.31 233 VAL B CA 1
ATOM 3594 C C . VAL B 1 233 ? 18.25 6.953 14.344 1 95.31 233 VAL B C 1
ATOM 3596 O O . VAL B 1 233 ? 17.938 8.047 14.812 1 95.31 233 VAL B O 1
ATOM 3599 N N . ALA B 1 234 ? 17.906 5.801 14.891 1 95.12 234 ALA B N 1
ATOM 3600 C CA . ALA B 1 234 ? 17.109 5.762 16.109 1 95.12 234 ALA B CA 1
ATOM 3601 C C . ALA B 1 234 ? 17.859 6.414 17.266 1 95.12 234 ALA B C 1
ATOM 3603 O O . ALA B 1 234 ? 17.234 6.988 18.172 1 95.12 234 ALA B O 1
ATOM 3604 N N . GLY B 1 235 ? 19.172 6.336 17.188 1 94.25 235 GLY B N 1
ATOM 3605 C CA . GLY B 1 235 ? 20.016 6.922 18.219 1 94.25 235 GLY B CA 1
ATOM 3606 C C . GLY B 1 235 ? 20.297 8.398 18 1 94.25 235 GLY B C 1
ATOM 3607 O O . GLY B 1 235 ? 21.047 9.016 18.75 1 94.25 235 GLY B O 1
ATOM 3608 N N . GLY B 1 236 ? 19.812 8.953 16.891 1 93 236 GLY B N 1
ATOM 3609 C CA . GLY B 1 236 ? 19.906 10.391 16.703 1 93 236 GLY B CA 1
ATOM 3610 C C . GLY B 1 236 ? 20.719 10.781 15.484 1 93 236 GLY B C 1
ATOM 3611 O O . GLY B 1 236 ? 20.75 11.953 15.094 1 93 236 GLY B O 1
ATOM 3612 N N . MET B 1 237 ? 21.406 9.836 14.859 1 94.12 237 MET B N 1
ATOM 3613 C CA . MET B 1 237 ? 22.188 10.125 13.656 1 94.12 237 MET B CA 1
ATOM 3614 C C . MET B 1 237 ? 21.281 10.5 12.492 1 94.12 237 MET B C 1
ATOM 3616 O O . MET B 1 237 ? 20.172 9.969 12.367 1 94.12 237 MET B O 1
ATOM 3620 N N . SER B 1 238 ? 21.734 11.469 11.703 1 93.69 238 SER B N 1
ATOM 3621 C CA . SER B 1 238 ? 20.984 11.773 10.492 1 93.69 238 SER B CA 1
ATOM 3622 C C . SER B 1 238 ? 21 10.586 9.531 1 93.69 238 SER B C 1
ATOM 3624 O O . SER B 1 238 ? 21.875 9.734 9.602 1 93.69 238 SER B O 1
ATOM 3626 N N . VAL B 1 239 ? 19.984 10.531 8.672 1 94.75 239 VAL B N 1
ATOM 3627 C CA . VAL B 1 239 ? 19.953 9.5 7.641 1 94.75 239 VAL B CA 1
ATOM 3628 C C . VAL B 1 239 ? 21.172 9.648 6.723 1 94.75 239 VAL B C 1
ATOM 3630 O O . VAL B 1 239 ? 21.797 8.656 6.348 1 94.75 239 VAL B O 1
ATOM 3633 N N . THR B 1 240 ? 21.5 10.891 6.395 1 94.75 240 THR B N 1
ATOM 3634 C CA . THR B 1 240 ? 22.656 11.18 5.559 1 94.75 240 THR B CA 1
ATOM 3635 C C . THR B 1 240 ? 23.906 10.531 6.133 1 94.75 240 THR B C 1
ATOM 3637 O O . THR B 1 240 ? 24.609 9.789 5.438 1 94.75 240 THR B O 1
ATOM 3640 N N . ASP B 1 241 ? 24.141 10.812 7.348 1 95.69 241 ASP B N 1
ATOM 3641 C CA . ASP B 1 241 ? 25.344 10.297 7.996 1 95.69 241 ASP B CA 1
ATOM 3642 C C . ASP B 1 241 ? 25.281 8.773 8.133 1 95.69 241 ASP B C 1
ATOM 3644 O O . ASP B 1 241 ? 26.297 8.094 7.973 1 95.69 241 ASP B O 1
ATOM 3648 N N . ALA B 1 242 ? 24.125 8.266 8.492 1 95.94 242 ALA B N 1
ATOM 3649 C CA . ALA B 1 242 ? 23.969 6.824 8.672 1 95.94 242 ALA B CA 1
ATOM 3650 C C . ALA B 1 242 ? 24.219 6.082 7.359 1 95.94 242 ALA B C 1
ATOM 3652 O O . ALA B 1 242 ? 24.875 5.035 7.352 1 95.94 242 ALA B O 1
ATOM 3653 N N . PHE B 1 243 ? 23.672 6.648 6.262 1 94.75 243 PHE B N 1
ATOM 3654 C CA . PHE B 1 243 ? 23.875 6.004 4.969 1 94.75 243 PHE B CA 1
ATOM 3655 C C . PHE B 1 243 ? 25.344 6.043 4.574 1 94.75 243 PHE B C 1
ATOM 3657 O O . PHE B 1 243 ? 25.875 5.066 4.043 1 94.75 243 PHE B O 1
ATOM 3664 N N . LYS B 1 244 ? 26.016 7.117 4.781 1 94.5 244 LYS B N 1
ATOM 3665 C CA . LYS B 1 244 ? 27.438 7.227 4.496 1 94.5 244 LYS B CA 1
ATOM 3666 C C . LYS B 1 244 ? 28.25 6.215 5.305 1 94.5 244 LYS B C 1
ATOM 3668 O O . LYS B 1 244 ? 29.203 5.621 4.793 1 94.5 244 LYS B O 1
ATOM 3673 N N . ALA B 1 245 ? 27.828 5.98 6.449 1 94.75 245 ALA B N 1
ATOM 3674 C CA . ALA B 1 245 ? 28.562 5.129 7.371 1 94.75 245 ALA B CA 1
ATOM 3675 C C . ALA B 1 245 ? 28.297 3.654 7.102 1 94.75 245 ALA B C 1
ATOM 3677 O O . ALA B 1 245 ? 29.188 2.814 7.215 1 94.75 245 ALA B O 1
ATOM 3678 N N . TYR B 1 246 ? 27.016 3.365 6.746 1 93.56 246 TYR B N 1
ATOM 3679 C CA . TYR B 1 246 ? 26.641 1.96 6.824 1 93.56 246 TYR B CA 1
ATOM 3680 C C . TYR B 1 246 ? 26.172 1.445 5.469 1 93.56 246 TYR B C 1
ATOM 3682 O O . TYR B 1 246 ? 26.078 0.234 5.254 1 93.56 246 TYR B O 1
ATOM 3690 N N . ARG B 1 247 ? 25.719 2.355 4.602 1 82.38 247 ARG B N 1
ATOM 3691 C CA . ARG B 1 247 ? 25.156 1.895 3.34 1 82.38 247 ARG B CA 1
ATOM 3692 C C . ARG B 1 247 ? 26.078 2.211 2.17 1 82.38 247 ARG B C 1
ATOM 3694 O O . ARG B 1 247 ? 25.766 3.072 1.342 1 82.38 247 ARG B O 1
ATOM 3701 N N . HIS B 1 248 ? 27.297 1.713 2.23 1 67.56 248 HIS B N 1
ATOM 3702 C CA . HIS B 1 248 ? 28.344 1.953 1.23 1 67.56 248 HIS B CA 1
ATOM 3703 C C . HIS B 1 248 ? 28.141 1.065 0.007 1 67.56 248 HIS B C 1
ATOM 3705 O O . HIS B 1 248 ? 27.578 -0.028 0.112 1 67.56 248 HIS B O 1
#

Nearest PDB structures (foldseek):
  2c5q-assembly1_C  TM=7.972E-01  e=2.222E-18  Saccharomyces cerevisiae
  3k4i-assembly1_B  TM=8.477E-01  e=1.166E-16  Pseudomonas syringae pv. tomato
  3k4i-assembly1_C  TM=8.277E-01  e=1.097E-16  Pseudomonas syringae pv. tomato
  5ir2-assembly1_A  TM=8.407E-01  e=5.755E-15  Parabacteroides johnsonii DSM 18315
  1j3l-assembly1_A  TM=7.431E-01  e=1.336E-10  Thermus thermophilus

Solvent-accessible surface area (backbone atoms only — not comparable to full-atom values): 25905 Å² total; per-residue (Å²): 130,60,73,63,58,54,51,46,61,55,54,67,79,57,51,57,67,51,50,25,57,34,35,58,73,71,53,83,61,57,88,95,54,81,79,58,43,34,46,41,73,71,37,40,28,50,16,54,52,69,47,66,40,84,80,62,74,66,50,63,29,35,29,40,26,38,37,37,30,48,60,88,57,78,58,56,66,61,19,69,78,37,34,91,70,16,27,67,54,87,87,44,45,68,73,67,56,55,66,66,62,60,69,58,89,50,82,66,34,36,27,39,37,35,26,44,56,82,94,64,69,36,9,78,41,36,33,57,55,47,34,40,40,50,63,58,43,43,57,26,38,41,34,43,31,25,31,25,51,49,71,50,32,24,70,62,56,42,39,30,32,25,54,48,65,19,34,25,54,34,78,50,50,33,39,86,32,32,27,62,44,74,39,59,36,89,84,36,77,48,42,56,49,17,33,36,38,39,34,41,64,85,29,38,26,47,38,56,54,88,42,46,66,58,39,64,64,45,34,64,57,54,52,49,27,50,50,50,25,50,51,42,35,75,70,68,43,52,64,72,57,24,35,67,70,41,62,116,128,60,72,64,57,54,52,47,62,55,52,68,78,57,49,47,40,50,50,12,57,33,36,56,73,70,51,83,62,57,87,96,54,76,57,49,37,36,35,40,72,71,39,39,29,49,15,53,53,68,48,69,41,84,79,61,74,66,49,63,27,37,28,39,26,38,35,38,29,47,60,87,57,77,56,54,66,62,19,70,76,37,34,92,72,16,27,67,54,88,98,48,62,68,74,72,55,55,68,66,65,60,68,56,85,60,74,97,23,37,27,39,36,35,26,42,55,82,95,63,67,35,10,78,43,37,32,70,56,45,46,50,41,49,73,60,44,42,56,28,36,40,34,45,32,22,30,29,51,54,72,50,31,25,70,61,56,43,38,28,32,23,55,46,71,25,94,40,56,33,78,80,50,35,38,87,31,34,28,62,44,73,40,57,36,89,86,37,78,47,42,54,51,17,33,37,38,40,34,41,63,63,26,37,27,46,38,56,55,89,44,47,65,58,37,65,64,45,33,62,59,54,52,49,26,50,51,52,25,36,52,39,16,62,72,65,42,47,61,42,59,22,36,68,71,39,58,119

Sequence (496 aa):
MDALDRQLAELINYSPCDVSDALIKLQKTPEGSTARAGYLADLVPFSPIAGRNETMTKIAGPATTIKFLAKDDSPPSIAIEEPEKHGFLPGKHWVDHVGEYPPNPYKAGSILVIEQPADQYCAVTGGIMATRMKAVGIKGTVVGGRVRDLRELQATGLPIWARATSTVGTNAEAKAGARDVPISIEGVTVSPGDIIFCDPLEGVVAIPRELLGKVLELMPKLTRMDDDAKRAVAGGMSVTDAFKAYRHMDALDRQLAELINYSPCDVSDALIKLQKTPEGSTARAGYLADLVPFSPIAGRNETMTKIAGPATTIKFLAKDDSPPSIAIEEPEKHGFLPGKHWVDHVGEYPPNPYKAGSILVIEQPADQYCAVTGGIMATRMKAVGIKGTVVGGRVRDLRELQATGLPIWARATSTVGTNAEAKAGARDVPISIEGVTVSPGDIIFCDPLEGVVAIPRELLGKVLELMPKLTRMDDDAKRAVAGGMSVTDAFKAYRH

InterPro domains:
  IPR005493 Ribonuclease E inhibitor RraA/RraA-like protein [PF03737] (107-205)
  IPR005493 Ribonuclease E inhibitor RraA/RraA-like protein [cd16841] (17-207)
  IPR036704 Ribonuclease E inhibitor RraA/RraA-like superfamily [SSF89562] (14-217)

Radius of gyration: 25.35 Å; Cα contacts (8 Å, |Δi|>4): 1105; chains: 2; bounding box: 68×65×55 Å